Protein AF-0000000077143871 (afdb_homodimer)

Secondary structure (DSSP, 8-state):
--EEEEE-GGGTTS--HHHHHHHHHHT--EEEEEEE-GGGT-----THHHHHHHHTT-EEEEEEE-S-HHHHHHHHHTSS-SEEEEESGGGTT-HHHHHHHHHHHHHTT-EEEEEE-TTS-GGGGHHHHTT-SEEEEESS-TT-SSPPPPTTHHHHHHHHHHH-TT-EEEEESS--HHHHHHTBTTBSEEEESHHHHHS-HHHHHHHHHHHHTT-/--EEEEE-GGGTTS--HHHHHHHHHHT--EEEEEEE-TTTT-----THHHHHHHHTT-EEEEEEE-S-HHHHHHHHHTSS-SEEEEESGGGTT-HHHHHHHHHHHHHTT-EEEEEE-TTS-GGGGHHHHTT-SEEEEESS-TT-SSPPPPTTHHHHHHHHHHH-TT-EEEEESS--HHHHHHHBTTBSEEEESHHHHHS-HHHHHHHHHHHHTT-

pLDDT: mean 94.96, std 6.2, range [62.78, 98.81]

Structure (mmCIF, N/CA/C/O backbone):
data_AF-0000000077143871-model_v1
#
loop_
_entity.id
_entity.type
_entity.pdbx_description
1 polymer 'Ribulose-phosphate 3-epimerase'
#
loop_
_atom_site.group_PDB
_atom_site.id
_atom_site.type_symbol
_atom_site.label_atom_id
_atom_site.label_alt_id
_atom_site.label_comp_id
_atom_site.label_asym_id
_atom_site.label_entity_id
_atom_site.label_seq_id
_atom_site.pdbx_PDB_ins_code
_atom_site.Cartn_x
_atom_site.Cartn_y
_atom_site.Cartn_z
_atom_site.occupancy
_atom_site.B_iso_or_equiv
_atom_site.auth_seq_id
_atom_site.auth_comp_id
_atom_site.auth_asym_id
_atom_site.auth_atom_id
_atom_site.pdbx_PDB_model_num
ATOM 1 N N . MET A 1 1 ? -7.543 -6.914 -17.328 1 77 1 MET A N 1
ATOM 2 C CA . MET A 1 1 ? -8.703 -7.664 -16.875 1 77 1 MET A CA 1
ATOM 3 C C . MET A 1 1 ? -8.375 -8.453 -15.609 1 77 1 MET A C 1
ATOM 5 O O . MET A 1 1 ? -7.309 -9.062 -15.516 1 77 1 MET A O 1
ATOM 9 N N . SER A 1 2 ? -9.25 -8.398 -14.562 1 90.88 2 SER A N 1
ATOM 10 C CA . SER A 1 2 ? -9.078 -9.109 -13.297 1 90.88 2 SER A CA 1
ATOM 11 C C . SER A 1 2 ? -9.602 -10.539 -13.398 1 90.88 2 SER A C 1
ATOM 13 O O . SER A 1 2 ? -10.586 -10.797 -14.086 1 90.88 2 SER A O 1
ATOM 15 N N . ASP A 1 3 ? -8.875 -11.453 -12.805 1 95.38 3 ASP A N 1
ATOM 16 C CA . ASP A 1 3 ? -9.281 -12.859 -12.859 1 95.38 3 ASP A CA 1
ATOM 17 C C . ASP A 1 3 ? -9.133 -13.523 -11.492 1 95.38 3 ASP A C 1
ATOM 19 O O . ASP A 1 3 ? -8.227 -13.188 -10.727 1 95.38 3 ASP A O 1
ATOM 23 N N . LEU A 1 4 ? -10.062 -14.438 -11.289 1 98.06 4 LEU A N 1
ATOM 24 C CA . LEU A 1 4 ? -9.953 -15.289 -10.109 1 98.06 4 LEU A CA 1
ATOM 25 C C . LEU A 1 4 ? -9.219 -16.578 -10.445 1 98.06 4 LEU A C 1
ATOM 27 O O . LEU A 1 4 ? -9.516 -17.219 -11.453 1 98.06 4 LEU A O 1
ATOM 31 N N . LEU A 1 5 ? -8.266 -16.891 -9.688 1 98.44 5 LEU A N 1
ATOM 32 C CA . LEU A 1 5 ? -7.59 -18.188 -9.766 1 98.44 5 LEU A CA 1
ATOM 33 C C . LEU A 1 5 ? -7.934 -19.047 -8.555 1 98.44 5 LEU A C 1
ATOM 35 O O . LEU A 1 5 ? -7.887 -18.578 -7.418 1 98.44 5 LEU A O 1
ATOM 39 N N . PHE A 1 6 ? -8.266 -20.266 -8.766 1 98.31 6 PHE A N 1
ATOM 40 C CA . PHE A 1 6 ? -8.508 -21.188 -7.656 1 98.31 6 PHE A CA 1
ATOM 41 C C . PHE A 1 6 ? -7.234 -21.922 -7.27 1 98.31 6 PHE A C 1
ATOM 43 O O . PHE A 1 6 ? -6.652 -22.641 -8.086 1 98.31 6 PHE A O 1
ATOM 50 N N . SER A 1 7 ? -6.809 -21.703 -6.062 1 96.62 7 SER A N 1
ATOM 51 C CA . SER A 1 7 ? -5.727 -22.5 -5.5 1 96.62 7 SER A CA 1
ATOM 52 C C . SER A 1 7 ? -6.195 -23.922 -5.203 1 96.62 7 SER A C 1
ATOM 54 O O . SER A 1 7 ? -7.156 -24.125 -4.461 1 96.62 7 SER A O 1
ATOM 56 N N . ILE A 1 8 ? -5.461 -24.859 -5.617 1 94.06 8 ILE A N 1
ATOM 57 C CA . ILE A 1 8 ? -5.926 -26.234 -5.465 1 94.06 8 ILE A CA 1
ATOM 58 C C . ILE A 1 8 ? -5.422 -26.797 -4.141 1 94.06 8 ILE A C 1
ATOM 60 O O . ILE A 1 8 ? -5.605 -27.984 -3.855 1 94.06 8 ILE A O 1
ATOM 64 N N . LEU A 1 9 ? -4.859 -26.016 -3.379 1 91.62 9 LEU A N 1
ATOM 65 C CA . LEU A 1 9 ? -4.227 -26.453 -2.137 1 91.62 9 LEU A CA 1
ATOM 66 C C . LEU A 1 9 ? -5.223 -27.188 -1.245 1 91.62 9 LEU A C 1
ATOM 68 O O . LEU A 1 9 ? -4.883 -28.203 -0.633 1 91.62 9 LEU A O 1
ATOM 72 N N . PRO A 1 10 ? -6.469 -26.75 -1.151 1 91.38 10 PRO A N 1
ATOM 73 C CA . PRO A 1 10 ? -7.426 -27.453 -0.286 1 91.38 10 PRO A CA 1
ATOM 74 C C . PRO A 1 10 ? -7.703 -28.875 -0.742 1 91.38 10 PRO A C 1
ATOM 76 O O . PRO A 1 10 ? -8.266 -29.672 0.014 1 91.38 10 PRO A O 1
ATOM 79 N N . MET A 1 11 ? -7.332 -29.172 -1.89 1 90.56 11 MET A N 1
ATOM 80 C CA . MET A 1 11 ? -7.594 -30.5 -2.441 1 90.56 11 MET A CA 1
ATOM 81 C C . MET A 1 11 ? -6.355 -31.391 -2.342 1 90.56 11 MET A C 1
ATOM 83 O O . MET A 1 11 ? -6.309 -32.469 -2.936 1 90.56 11 MET A O 1
ATOM 87 N N . LEU A 1 12 ? -5.41 -30.984 -1.69 1 86.38 12 LEU A N 1
ATOM 88 C CA . LEU A 1 12 ? -4.109 -31.641 -1.629 1 86.38 12 LEU A CA 1
ATOM 89 C C . LEU A 1 12 ? -4.262 -33.094 -1.254 1 86.38 12 LEU A C 1
ATOM 91 O O . LEU A 1 12 ? -3.645 -33.969 -1.874 1 86.38 12 LEU A O 1
ATOM 95 N N . ASN A 1 13 ? -5.043 -33.406 -0.267 1 85.56 13 ASN A N 1
ATOM 96 C CA . ASN A 1 13 ? -5.18 -34.781 0.213 1 85.56 13 ASN A CA 1
ATOM 97 C C . ASN A 1 13 ? -6.34 -35.5 -0.465 1 85.56 13 ASN A C 1
ATOM 99 O O . ASN A 1 13 ? -6.484 -36.719 -0.334 1 85.56 13 ASN A O 1
ATOM 103 N N . ASP A 1 14 ? -7.145 -34.75 -1.155 1 88.44 14 ASP A N 1
ATOM 104 C CA . ASP A 1 14 ? -8.336 -35.312 -1.79 1 88.44 14 ASP A CA 1
ATOM 105 C C . ASP A 1 14 ? -8.633 -34.625 -3.115 1 88.44 14 ASP A C 1
ATOM 107 O O . ASP A 1 14 ? -9.641 -33.938 -3.246 1 88.44 14 ASP A O 1
ATOM 111 N N . TYR A 1 15 ? -7.695 -34.875 -4.059 1 91.56 15 TYR A N 1
ATOM 112 C CA . TYR A 1 15 ? -7.863 -34.281 -5.383 1 91.56 15 TYR A CA 1
ATOM 113 C C . TYR A 1 15 ? -9.172 -34.75 -6.02 1 91.56 15 TYR A C 1
ATOM 115 O O . TYR A 1 15 ? -9.461 -35.938 -6.07 1 91.56 15 TYR A O 1
ATOM 123 N N . ASP A 1 16 ? -10 -33.844 -6.488 1 94.31 16 ASP A N 1
ATOM 124 C CA . ASP A 1 16 ? -11.32 -34.125 -7.031 1 94.31 16 ASP A CA 1
ATOM 125 C C . ASP A 1 16 ? -11.5 -33.5 -8.414 1 94.31 16 ASP A C 1
ATOM 127 O O . ASP A 1 16 ? -11.906 -32.344 -8.523 1 94.31 16 ASP A O 1
ATOM 131 N N . GLN A 1 17 ? -11.289 -34.281 -9.398 1 94.81 17 GLN A N 1
ATOM 132 C CA . GLN A 1 17 ? -11.375 -33.812 -10.781 1 94.81 17 GLN A CA 1
ATOM 133 C C . GLN A 1 17 ? -12.797 -33.375 -11.133 1 94.81 17 GLN A C 1
ATOM 135 O O . GLN A 1 17 ? -13 -32.438 -11.898 1 94.81 17 GLN A O 1
ATOM 140 N N . ASN A 1 18 ? -13.758 -34.094 -10.617 1 96.5 18 ASN A N 1
ATOM 141 C CA . ASN A 1 18 ? -15.156 -33.781 -10.898 1 96.5 18 ASN A CA 1
ATOM 142 C C . ASN A 1 18 ? -15.547 -32.406 -10.336 1 96.5 18 ASN A C 1
ATOM 144 O O . ASN A 1 18 ? -16.266 -31.656 -10.984 1 96.5 18 ASN A O 1
ATOM 148 N N . LYS A 1 19 ? -15.07 -32.219 -9.211 1 96.62 19 LYS A N 1
ATOM 149 C CA . LYS A 1 19 ? -15.328 -30.891 -8.617 1 96.62 19 LYS A CA 1
ATOM 150 C C . LYS A 1 19 ? -14.711 -29.781 -9.461 1 96.62 19 LYS A C 1
ATOM 152 O O . LYS A 1 19 ? -15.352 -28.766 -9.711 1 96.62 19 LYS A O 1
ATOM 157 N N . LEU A 1 20 ? -13.586 -29.953 -9.922 1 97.88 20 LEU A N 1
ATOM 158 C CA . LEU A 1 20 ? -12.914 -28.969 -10.75 1 97.88 20 LEU A CA 1
ATOM 159 C C . LEU A 1 20 ? -13.633 -28.797 -12.086 1 97.88 20 LEU A C 1
ATOM 161 O O . LEU A 1 20 ? -13.711 -27.672 -12.617 1 97.88 20 LEU A O 1
ATOM 165 N N . ALA A 1 21 ? -14.133 -29.891 -12.602 1 98.12 21 ALA A N 1
ATOM 166 C CA . ALA A 1 21 ? -14.945 -29.797 -13.812 1 98.12 21 ALA A CA 1
ATOM 167 C C . ALA A 1 21 ? -16.188 -28.922 -13.578 1 98.12 21 ALA A C 1
ATOM 169 O O . ALA A 1 21 ? -16.547 -28.109 -14.43 1 98.12 21 ALA A O 1
ATOM 170 N N . SER A 1 22 ? -16.766 -29.125 -12.422 1 98 22 SER A N 1
ATOM 171 C CA . SER A 1 22 ? -17.938 -28.312 -12.094 1 98 22 SER A CA 1
ATOM 172 C C . SER A 1 22 ? -17.578 -26.844 -11.961 1 98 22 SER A C 1
ATOM 174 O O . SER A 1 22 ? -18.359 -25.969 -12.359 1 98 22 SER A O 1
ATOM 176 N N . TYR A 1 23 ? -16.375 -26.531 -11.406 1 98.19 23 TYR A N 1
ATOM 177 C CA . TYR A 1 23 ? -15.93 -25.141 -11.305 1 98.19 23 TYR A CA 1
ATOM 178 C C . TYR A 1 23 ? -15.742 -24.531 -12.695 1 98.19 23 TYR A C 1
ATOM 180 O O . TYR A 1 23 ? -16.047 -23.359 -12.906 1 98.19 23 TYR A O 1
ATOM 188 N N . LYS A 1 24 ? -15.266 -25.328 -13.586 1 98.31 24 LYS A N 1
ATOM 189 C CA . LYS A 1 24 ? -15.086 -24.875 -14.961 1 98.31 24 LYS A CA 1
ATOM 190 C C . LYS A 1 24 ? -16.422 -24.484 -15.594 1 98.31 24 LYS A C 1
ATOM 192 O O . LYS A 1 24 ? -16.5 -23.453 -16.281 1 98.31 24 LYS A O 1
ATOM 197 N N . GLN A 1 25 ? -17.375 -25.219 -15.297 1 97.81 25 GLN A N 1
ATOM 198 C CA . GLN A 1 25 ? -18.703 -24.953 -15.836 1 97.81 25 GLN A CA 1
ATOM 199 C C . GLN A 1 25 ? -19.281 -23.656 -15.266 1 97.81 25 GLN A C 1
ATOM 201 O O . GLN A 1 25 ? -20.094 -22.984 -15.93 1 97.81 25 GLN A O 1
ATOM 206 N N . LEU A 1 26 ? -18.859 -23.344 -14.094 1 97.69 26 LEU A N 1
ATOM 207 C CA . LEU A 1 26 ? -19.312 -22.094 -13.469 1 97.69 26 LEU A CA 1
ATOM 208 C C . LEU A 1 26 ? -18.594 -20.891 -14.078 1 97.69 26 LEU A C 1
ATOM 210 O O . LEU A 1 26 ? -19.016 -19.75 -13.875 1 97.69 26 LEU A O 1
ATOM 214 N N . GLY A 1 27 ? -17.484 -21.156 -14.75 1 97.12 27 GLY A N 1
ATOM 215 C CA . GLY A 1 27 ? -16.797 -20.062 -15.406 1 97.12 27 GLY A CA 1
ATOM 216 C C . GLY A 1 27 ? -15.391 -19.828 -14.867 1 97.12 27 GLY A C 1
ATOM 217 O O . GLY A 1 27 ? -14.711 -18.891 -15.273 1 97.12 27 GLY A O 1
ATOM 218 N N . LEU A 1 28 ? -14.984 -20.703 -13.922 1 98.19 28 LEU A N 1
ATOM 219 C CA . LEU A 1 28 ? -13.594 -20.609 -13.469 1 98.19 28 LEU A CA 1
ATOM 220 C C . LEU A 1 28 ? -12.633 -21.047 -14.57 1 98.19 28 LEU A C 1
ATOM 222 O O . LEU A 1 28 ? -12.75 -22.156 -15.094 1 98.19 28 LEU A O 1
ATOM 226 N N . ASN A 1 29 ? -11.641 -20.203 -14.883 1 97.81 29 ASN A N 1
ATOM 227 C CA . ASN A 1 29 ? -10.828 -20.484 -16.062 1 97.81 29 ASN A CA 1
ATOM 228 C C . ASN A 1 29 ? -9.367 -20.703 -15.695 1 97.81 29 ASN A C 1
ATOM 230 O O . ASN A 1 29 ? -8.586 -21.234 -16.5 1 97.81 29 ASN A O 1
ATOM 234 N N . LYS A 1 30 ? -9.055 -20.312 -14.453 1 98.38 30 LYS A N 1
ATOM 235 C CA . LYS A 1 30 ? -7.637 -20.344 -14.094 1 98.38 30 LYS A CA 1
ATOM 236 C C . LYS A 1 30 ? -7.426 -21.109 -12.789 1 98.38 30 LYS A C 1
ATOM 238 O O . LYS A 1 30 ? -8.203 -20.969 -11.852 1 98.38 30 LYS A O 1
ATOM 243 N N . ILE A 1 31 ? -6.398 -21.891 -12.789 1 98.31 31 ILE A N 1
ATOM 244 C CA . ILE A 1 31 ? -5.984 -22.625 -11.602 1 98.31 31 ILE A CA 1
ATOM 245 C C . ILE A 1 31 ? -4.625 -22.109 -11.125 1 98.31 31 ILE A C 1
ATOM 247 O O . ILE A 1 31 ? -3.721 -21.906 -11.938 1 98.31 31 ILE A O 1
ATOM 251 N N . HIS A 1 32 ? -4.59 -21.797 -9.906 1 97.81 32 HIS A N 1
ATOM 252 C CA . HIS A 1 32 ? -3.326 -21.578 -9.211 1 97.81 32 HIS A CA 1
ATOM 253 C C . HIS A 1 32 ? -2.791 -22.891 -8.633 1 97.81 32 HIS A C 1
ATOM 255 O O . HIS A 1 32 ? -3.344 -23.422 -7.672 1 97.81 32 HIS A O 1
ATOM 261 N N . TYR A 1 33 ? -1.725 -23.422 -9.211 1 96.81 33 TYR A N 1
ATOM 262 C CA . TYR A 1 33 ? -1.189 -24.75 -8.922 1 96.81 33 TYR A CA 1
ATOM 263 C C . TYR A 1 33 ? 0 -24.656 -7.973 1 96.81 33 TYR A C 1
ATOM 265 O O . TYR A 1 33 ? 1.127 -24.391 -8.398 1 96.81 33 TYR A O 1
ATOM 273 N N . ASP A 1 34 ? -0.277 -25 -6.719 1 94.44 34 ASP A N 1
ATOM 274 C CA . ASP A 1 34 ? 0.727 -24.844 -5.668 1 94.44 34 ASP A CA 1
ATOM 275 C C . ASP A 1 34 ? 1.685 -26.031 -5.648 1 94.44 34 ASP A C 1
ATOM 277 O O . ASP A 1 34 ? 1.254 -27.188 -5.516 1 94.44 34 ASP A O 1
ATOM 281 N N . VAL A 1 35 ? 2.918 -25.719 -5.754 1 93.75 35 VAL A N 1
ATOM 282 C CA . VAL A 1 35 ? 3.979 -26.719 -5.613 1 93.75 35 VAL A CA 1
ATOM 283 C C . VAL A 1 35 ? 4.848 -26.375 -4.402 1 93.75 35 VAL A C 1
ATOM 285 O O . VAL A 1 35 ? 5.34 -25.25 -4.281 1 93.75 35 VAL A O 1
ATOM 288 N N . MET A 1 36 ? 4.977 -27.328 -3.523 1 89.06 36 MET A N 1
ATOM 289 C CA . MET A 1 36 ? 5.664 -27.062 -2.262 1 89.06 36 MET A CA 1
ATOM 290 C C . MET A 1 36 ? 6.723 -28.125 -1.986 1 89.06 36 MET A C 1
ATOM 292 O O . MET A 1 36 ? 6.652 -29.234 -2.525 1 89.06 36 MET A O 1
ATOM 296 N N . ASP A 1 37 ? 7.703 -27.828 -1.354 1 84.25 37 ASP A N 1
ATOM 297 C CA . ASP A 1 37 ? 8.703 -28.75 -0.814 1 84.25 37 ASP A CA 1
ATOM 298 C C . ASP A 1 37 ? 9.227 -28.25 0.536 1 84.25 37 ASP A C 1
ATOM 300 O O . ASP A 1 37 ? 8.477 -27.672 1.321 1 84.25 37 ASP A O 1
ATOM 304 N N . GLU A 1 38 ? 10.359 -28.531 0.923 1 78.75 38 GLU A N 1
ATOM 305 C CA . GLU A 1 38 ? 10.914 -28.219 2.236 1 78.75 38 GLU A CA 1
ATOM 306 C C . GLU A 1 38 ? 10.906 -26.703 2.486 1 78.75 38 GLU A C 1
ATOM 308 O O . GLU A 1 38 ? 11.016 -26.266 3.631 1 78.75 38 GLU A O 1
ATOM 313 N N . PHE A 1 39 ? 10.789 -26 1.497 1 79.25 39 PHE A N 1
ATOM 314 C CA . PHE A 1 39 ? 10.711 -24.547 1.659 1 79.25 39 PHE A CA 1
ATOM 315 C C . PHE A 1 39 ? 9.57 -24.172 2.598 1 79.25 39 PHE A C 1
ATOM 317 O O . PHE A 1 39 ? 9.703 -23.234 3.391 1 79.25 39 PHE A O 1
ATOM 324 N N . VAL A 1 40 ? 8.453 -24.891 2.568 1 76 40 VAL A N 1
ATOM 325 C CA . VAL A 1 40 ? 7.293 -24.594 3.406 1 76 40 VAL A CA 1
ATOM 326 C C . VAL A 1 40 ? 6.973 -25.797 4.289 1 76 40 VAL A C 1
ATOM 328 O O . VAL A 1 40 ? 5.891 -25.875 4.875 1 76 40 VAL A O 1
ATOM 331 N N . ASN A 1 41 ? 7.855 -26.75 4.426 1 69.81 41 ASN A N 1
ATOM 332 C CA . ASN A 1 41 ? 7.758 -27.953 5.246 1 69.81 41 ASN A CA 1
ATOM 333 C C . ASN A 1 41 ? 6.512 -28.766 4.898 1 69.81 41 ASN A C 1
ATOM 335 O O . ASN A 1 41 ? 5.781 -29.188 5.789 1 69.81 41 ASN A O 1
ATOM 339 N N . ASN A 1 42 ? 6.051 -28.719 3.75 1 65.81 42 ASN A N 1
ATOM 340 C CA . ASN A 1 42 ? 4.918 -29.484 3.25 1 65.81 42 ASN A CA 1
ATOM 341 C C . ASN A 1 42 ? 5.168 -30 1.832 1 65.81 42 ASN A C 1
ATOM 343 O O . ASN A 1 42 ? 6.012 -29.453 1.116 1 65.81 42 ASN A O 1
ATOM 347 N N . LYS A 1 43 ? 4.762 -31.328 1.521 1 62.78 43 LYS A N 1
ATOM 348 C CA . LYS A 1 43 ? 4.84 -31.781 0.136 1 62.78 43 LYS A CA 1
ATOM 349 C C . LYS A 1 43 ? 3.49 -31.656 -0.562 1 62.78 43 LYS A C 1
ATOM 351 O O . LYS A 1 43 ? 2.459 -32.031 0 1 62.78 43 LYS A O 1
ATOM 356 N N . ALA A 1 44 ? 3.449 -30.781 -1.661 1 71.25 44 ALA A N 1
ATOM 357 C CA . ALA A 1 44 ? 2.156 -30.625 -2.32 1 71.25 44 ALA A CA 1
ATOM 358 C C . ALA A 1 44 ? 2.115 -31.391 -3.639 1 71.25 44 ALA A C 1
ATOM 360 O O . ALA A 1 44 ? 2.764 -32.438 -3.775 1 71.25 44 ALA A O 1
ATOM 361 N N . PHE A 1 45 ? 1.385 -30.875 -4.578 1 77.69 45 PHE A N 1
ATOM 362 C CA . PHE A 1 45 ? 0.978 -31.5 -5.828 1 77.69 45 PHE A CA 1
ATOM 363 C C . PHE A 1 45 ? 2.18 -31.734 -6.738 1 77.69 45 PHE A C 1
ATOM 365 O O . PHE A 1 45 ? 3.098 -30.906 -6.781 1 77.69 45 PHE A O 1
ATOM 372 N N . ASP A 1 46 ? 2.26 -32.875 -7.273 1 85.44 46 ASP A N 1
ATOM 373 C CA . ASP A 1 46 ? 3.25 -33.125 -8.32 1 85.44 46 ASP A CA 1
ATOM 374 C C . ASP A 1 46 ? 2.66 -32.844 -9.703 1 85.44 46 ASP A C 1
ATOM 376 O O . ASP A 1 46 ? 1.517 -32.406 -9.82 1 85.44 46 ASP A O 1
ATOM 380 N N . GLU A 1 47 ? 3.424 -32.906 -10.703 1 92 47 GLU A N 1
ATOM 381 C CA . GLU A 1 47 ? 3.109 -32.438 -12.039 1 92 47 GLU A CA 1
ATOM 382 C C . GLU A 1 47 ? 2.064 -33.312 -12.719 1 92 47 GLU A C 1
ATOM 384 O O . GLU A 1 47 ? 1.5 -32.938 -13.75 1 92 47 GLU A O 1
ATOM 389 N N . ARG A 1 48 ? 1.618 -34.406 -12.156 1 88.94 48 ARG A N 1
ATOM 390 C CA . ARG A 1 48 ? 0.752 -35.375 -12.805 1 88.94 48 ARG A CA 1
ATOM 391 C C . ARG A 1 48 ? -0.648 -34.812 -13.016 1 88.94 48 ARG A C 1
ATOM 393 O O . ARG A 1 48 ? -1.384 -35.281 -13.891 1 88.94 48 ARG A O 1
ATOM 400 N N . TYR A 1 49 ? -1.001 -33.812 -12.242 1 93.06 49 TYR A N 1
ATOM 401 C CA . TYR A 1 49 ? -2.361 -33.281 -12.312 1 93.06 49 TYR A CA 1
ATOM 402 C C . TYR A 1 49 ? -2.475 -32.188 -13.367 1 93.06 49 TYR A C 1
ATOM 404 O O . TYR A 1 49 ? -3.58 -31.797 -13.75 1 93.06 49 TYR A O 1
ATOM 412 N N . VAL A 1 50 ? -1.406 -31.703 -13.898 1 96.5 50 VAL A N 1
ATOM 413 C CA . VAL A 1 50 ? -1.386 -30.562 -14.82 1 96.5 50 VAL A CA 1
ATOM 414 C C . VAL A 1 50 ? -2.152 -30.922 -16.094 1 96.5 50 VAL A C 1
ATOM 416 O O . VAL A 1 50 ? -3.008 -30.156 -16.547 1 96.5 50 VAL A O 1
ATOM 419 N N . ASP A 1 51 ? -1.901 -32.062 -16.594 1 95 51 ASP A N 1
ATOM 420 C CA . ASP A 1 51 ? -2.531 -32.5 -17.844 1 95 51 ASP A CA 1
ATOM 421 C C . ASP A 1 51 ? -4.047 -32.594 -17.688 1 95 51 ASP A C 1
ATOM 423 O O . ASP A 1 51 ? -4.797 -32.156 -18.562 1 95 51 ASP A O 1
ATOM 427 N N . ASN A 1 52 ? -4.465 -33.188 -16.609 1 94.88 52 ASN A N 1
ATOM 428 C CA . ASN A 1 52 ? -5.895 -33.312 -16.344 1 94.88 52 ASN A CA 1
ATOM 429 C C . ASN A 1 52 ? -6.57 -31.953 -16.297 1 94.88 52 ASN A C 1
ATOM 431 O O . ASN A 1 52 ? -7.664 -31.781 -16.828 1 94.88 52 ASN A O 1
ATOM 435 N N . LEU A 1 53 ? -5.926 -31.047 -15.656 1 97.56 53 LEU A N 1
ATOM 436 C CA . LEU A 1 53 ? -6.48 -29.688 -15.531 1 97.56 53 LEU A CA 1
ATOM 437 C C . LEU A 1 53 ? -6.539 -29 -16.891 1 97.56 53 LEU A C 1
ATOM 439 O O . LEU A 1 53 ? -7.512 -28.297 -17.188 1 97.56 53 LEU A O 1
ATOM 443 N N . LYS A 1 54 ? -5.555 -29.219 -17.641 1 97.81 54 LYS A N 1
ATOM 444 C CA . LYS A 1 54 ? -5.547 -28.656 -18.984 1 97.81 54 LYS A CA 1
ATOM 445 C C . LYS A 1 54 ? -6.652 -29.266 -19.844 1 97.81 54 LYS A C 1
ATOM 447 O O . LYS A 1 54 ? -7.305 -28.562 -20.625 1 97.81 54 LYS A O 1
ATOM 452 N N . ASN A 1 55 ? -6.816 -30.547 -19.719 1 97.56 55 ASN A N 1
ATOM 453 C CA . ASN A 1 55 ? -7.875 -31.234 -20.469 1 97.56 55 ASN A CA 1
ATOM 454 C C . ASN A 1 55 ? -9.25 -30.672 -20.109 1 97.56 55 ASN A C 1
ATOM 456 O O . ASN A 1 55 ? -10.156 -30.672 -20.953 1 97.56 55 ASN A O 1
ATOM 460 N N . LEU A 1 56 ? -9.383 -30.219 -18.906 1 97.88 56 LEU A N 1
ATOM 461 C CA . LEU A 1 56 ? -10.641 -29.594 -18.484 1 97.88 56 LEU A CA 1
ATOM 462 C C . LEU A 1 56 ? -10.773 -28.188 -19.062 1 97.88 56 LEU A C 1
ATOM 464 O O . LEU A 1 56 ? -11.828 -27.562 -18.922 1 97.88 56 LEU A O 1
ATOM 468 N N . GLY A 1 57 ? -9.656 -27.641 -19.609 1 98.25 57 GLY A N 1
ATOM 469 C CA . GLY A 1 57 ? -9.703 -26.359 -20.266 1 98.25 57 GLY A CA 1
ATOM 470 C C . GLY A 1 57 ? -9.164 -25.219 -19.422 1 98.25 57 GLY A C 1
ATOM 471 O O . GLY A 1 57 ? -9.352 -24.047 -19.75 1 98.25 57 GLY A O 1
ATOM 472 N N . TYR A 1 58 ? -8.484 -25.516 -18.344 1 98.56 58 TYR A N 1
ATOM 473 C CA . TYR A 1 58 ? -7.969 -24.469 -17.453 1 98.56 58 TYR A CA 1
ATOM 474 C C . TYR A 1 58 ? -6.664 -23.891 -17.984 1 98.56 58 TYR A C 1
ATOM 476 O O . TYR A 1 58 ? -5.887 -24.594 -18.641 1 98.56 58 TYR A O 1
ATOM 484 N N . GLN A 1 59 ? -6.465 -22.609 -17.766 1 98.62 59 GLN A N 1
ATOM 485 C CA . GLN A 1 59 ? -5.117 -22.047 -17.703 1 98.62 59 GLN A CA 1
ATOM 486 C C . GLN A 1 59 ? -4.461 -22.344 -16.359 1 98.62 59 GLN A C 1
ATOM 488 O O . GLN A 1 59 ? -5.09 -22.188 -15.312 1 98.62 59 GLN A O 1
ATOM 493 N N . ILE A 1 60 ? -3.244 -22.781 -16.391 1 98.56 60 ILE A N 1
ATOM 494 C CA . ILE A 1 60 ? -2.604 -23.25 -15.172 1 98.56 60 ILE A CA 1
ATOM 495 C C . ILE A 1 60 ? -1.415 -22.359 -14.828 1 98.56 60 ILE A C 1
ATOM 497 O O . ILE A 1 60 ? -0.477 -22.234 -15.617 1 98.56 60 ILE A O 1
ATOM 501 N N . ASN A 1 61 ? -1.478 -21.75 -13.695 1 98.25 61 ASN A N 1
ATOM 502 C CA . ASN A 1 61 ? -0.412 -20.953 -13.102 1 98.25 61 ASN A CA 1
ATOM 503 C C . ASN A 1 61 ? 0.316 -21.703 -12 1 98.25 61 ASN A C 1
ATOM 505 O O . ASN A 1 61 ? -0.206 -21.859 -10.891 1 98.25 61 ASN A O 1
ATOM 509 N N . VAL A 1 62 ? 1.477 -22.156 -12.32 1 98.06 62 VAL A N 1
ATOM 510 C CA . VAL A 1 62 ? 2.244 -22.922 -11.352 1 98.06 62 VAL A CA 1
ATOM 511 C C . VAL A 1 62 ? 2.986 -21.969 -10.414 1 98.06 62 VAL A C 1
ATOM 513 O O . VAL A 1 62 ? 3.711 -21.094 -10.867 1 98.06 62 VAL A O 1
ATOM 516 N N . HIS A 1 63 ? 2.766 -22.094 -9.188 1 97.38 63 HIS A N 1
ATOM 517 C CA . HIS A 1 63 ? 3.441 -21.344 -8.141 1 97.38 63 HIS A CA 1
ATOM 518 C C . HIS A 1 63 ? 4.422 -22.219 -7.371 1 97.38 63 HIS A C 1
ATOM 520 O O . HIS A 1 63 ? 4.008 -23.062 -6.586 1 97.38 63 HIS A O 1
ATOM 526 N N . LEU A 1 64 ? 5.695 -21.984 -7.555 1 96.44 64 LEU A N 1
ATOM 527 C CA . LEU A 1 64 ? 6.73 -22.812 -6.93 1 96.44 64 LEU A CA 1
ATOM 528 C C . LEU A 1 64 ? 7.145 -22.219 -5.586 1 96.44 64 LEU A C 1
ATOM 530 O O . LEU A 1 64 ? 7.91 -21.25 -5.535 1 96.44 64 LEU A O 1
ATOM 534 N N . MET A 1 65 ? 6.645 -22.781 -4.535 1 95.19 65 MET A N 1
ATOM 535 C CA . MET A 1 65 ? 7.109 -22.531 -3.176 1 95.19 65 MET A CA 1
ATOM 536 C C . MET A 1 65 ? 8.086 -23.609 -2.725 1 95.19 65 MET A C 1
ATOM 538 O O . MET A 1 65 ? 7.773 -24.406 -1.841 1 95.19 65 MET A O 1
ATOM 542 N N . VAL A 1 66 ? 9.289 -23.531 -3.307 1 94.44 66 VAL A N 1
ATOM 543 C CA . VAL A 1 66 ? 10.203 -24.656 -3.178 1 94.44 66 VAL A CA 1
ATOM 544 C C . VAL A 1 66 ? 11.617 -24.141 -2.928 1 94.44 66 VAL A C 1
ATOM 546 O O . VAL A 1 66 ? 11.953 -23.031 -3.314 1 94.44 66 VAL A O 1
ATOM 549 N N . ASN A 1 67 ? 12.453 -24.969 -2.352 1 92.94 67 ASN A N 1
ATOM 550 C CA . ASN A 1 67 ? 13.875 -24.672 -2.182 1 92.94 67 ASN A CA 1
ATOM 551 C C . ASN A 1 67 ? 14.664 -25 -3.445 1 92.94 67 ASN A C 1
ATOM 553 O O . ASN A 1 67 ? 15.516 -24.219 -3.867 1 92.94 67 ASN A O 1
ATOM 557 N N . LYS A 1 68 ? 14.391 -26.156 -4.031 1 92.62 68 LYS A N 1
ATOM 558 C CA . LYS A 1 68 ? 15.086 -26.594 -5.238 1 92.62 68 LYS A CA 1
ATOM 559 C C . LYS A 1 68 ? 14.398 -26.062 -6.488 1 92.62 68 LYS A C 1
ATOM 561 O O . LYS A 1 68 ? 13.93 -26.828 -7.328 1 92.62 68 LYS A O 1
ATOM 566 N N . VAL A 1 69 ? 14.484 -24.781 -6.746 1 96.5 69 VAL A N 1
ATOM 567 C CA . VAL A 1 69 ? 13.734 -24.047 -7.766 1 96.5 69 VAL A CA 1
ATOM 568 C C . VAL A 1 69 ? 14.078 -24.594 -9.148 1 96.5 69 VAL A C 1
ATOM 570 O O . VAL A 1 69 ? 13.188 -24.891 -9.953 1 96.5 69 VAL A O 1
ATOM 573 N N . ALA A 1 70 ? 15.336 -24.828 -9.367 1 96.31 70 ALA A N 1
ATOM 574 C CA . ALA A 1 70 ? 15.797 -25.281 -10.68 1 96.31 70 ALA A CA 1
ATOM 575 C C . ALA A 1 70 ? 15.141 -26.594 -11.07 1 96.31 70 ALA A C 1
ATOM 577 O O . ALA A 1 70 ? 14.633 -26.75 -12.18 1 96.31 70 ALA A O 1
ATOM 578 N N . ASN A 1 71 ? 15.156 -27.562 -10.156 1 95.06 71 ASN A N 1
ATOM 579 C CA . ASN A 1 71 ? 14.594 -28.875 -10.414 1 95.06 71 ASN A CA 1
ATOM 580 C C . ASN A 1 71 ? 13.117 -28.797 -10.812 1 95.06 71 ASN A C 1
ATOM 582 O O . ASN A 1 71 ? 12.688 -29.438 -11.766 1 95.06 71 ASN A O 1
ATOM 586 N N . HIS A 1 72 ? 12.461 -27.969 -10.117 1 95.69 72 HIS A N 1
ATOM 587 C CA . HIS A 1 72 ? 11.023 -27.875 -10.367 1 95.69 72 HIS A CA 1
ATOM 588 C C . HIS A 1 72 ? 10.734 -27.109 -11.656 1 95.69 72 HIS A C 1
ATOM 590 O O . HIS A 1 72 ? 9.805 -27.453 -12.391 1 95.69 72 HIS A O 1
ATOM 596 N N . ILE A 1 73 ? 11.508 -26.078 -11.922 1 97.88 73 ILE A N 1
ATOM 597 C CA . ILE A 1 73 ? 11.328 -25.344 -13.18 1 97.88 73 ILE A CA 1
ATOM 598 C C . ILE A 1 73 ? 11.531 -26.297 -14.352 1 97.88 73 ILE A C 1
ATOM 600 O O . ILE A 1 73 ? 10.766 -26.281 -15.32 1 97.88 73 ILE A O 1
ATOM 604 N N . LEU A 1 74 ? 12.516 -27.172 -14.258 1 97.5 74 LEU A N 1
ATOM 605 C CA . LEU A 1 74 ? 12.797 -28.125 -15.328 1 97.5 74 LEU A CA 1
ATOM 606 C C . LEU A 1 74 ? 11.617 -29.062 -15.555 1 97.5 74 LEU A C 1
ATOM 608 O O . LEU A 1 74 ? 11.258 -29.359 -16.703 1 97.5 74 LEU A O 1
ATOM 612 N N . VAL A 1 75 ? 11 -29.422 -14.5 1 96.75 75 VAL A N 1
ATOM 613 C CA . VAL A 1 75 ? 9.883 -30.359 -14.562 1 96.75 75 VAL A CA 1
ATOM 614 C C . VAL A 1 75 ? 8.664 -29.656 -15.164 1 96.75 75 VAL A C 1
ATOM 616 O O . VAL A 1 75 ? 8.086 -30.125 -16.141 1 96.75 75 VAL A O 1
ATOM 619 N N . TYR A 1 76 ? 8.328 -28.516 -14.672 1 97.62 76 TYR A N 1
ATOM 620 C CA . TYR A 1 76 ? 7.055 -27.891 -15.031 1 97.62 76 TYR A CA 1
ATOM 621 C C . TYR A 1 76 ? 7.16 -27.156 -16.359 1 97.62 76 TYR A C 1
ATOM 623 O O . TYR A 1 76 ? 6.152 -26.938 -17.031 1 97.62 76 TYR A O 1
ATOM 631 N N . ALA A 1 77 ? 8.383 -26.781 -16.75 1 97.38 77 ALA A N 1
ATOM 632 C CA . ALA A 1 77 ? 8.578 -26.188 -18.062 1 97.38 77 ALA A CA 1
ATOM 633 C C . ALA A 1 77 ? 8.188 -27.172 -19.172 1 97.38 77 ALA A C 1
ATOM 635 O O . ALA A 1 77 ? 7.82 -26.766 -20.266 1 97.38 77 ALA A O 1
ATOM 636 N N . LYS A 1 78 ? 8.188 -28.422 -18.859 1 96.25 78 LYS A N 1
ATOM 637 C CA . LYS A 1 78 ? 7.902 -29.453 -19.844 1 96.25 78 LYS A CA 1
ATOM 638 C C . LYS A 1 78 ? 6.438 -29.859 -19.797 1 96.25 78 LYS A C 1
ATOM 640 O O . LYS A 1 78 ? 5.988 -30.672 -20.609 1 96.25 78 LYS A O 1
ATOM 645 N N . THR A 1 79 ? 5.707 -29.344 -18.844 1 97.75 79 THR A N 1
ATOM 646 C CA . THR A 1 79 ? 4.277 -29.625 -18.766 1 97.75 79 THR A CA 1
ATOM 647 C C . THR A 1 79 ? 3.479 -28.656 -19.641 1 97.75 79 THR A C 1
ATOM 649 O O . THR A 1 79 ? 4.055 -27.797 -20.312 1 97.75 79 THR A O 1
ATOM 652 N N . ARG A 1 80 ? 2.168 -28.812 -19.609 1 98.06 80 ARG A N 1
ATOM 653 C CA . ARG A 1 80 ? 1.298 -27.953 -20.406 1 98.06 80 ARG A CA 1
ATOM 654 C C . ARG A 1 80 ? 0.857 -26.719 -19.625 1 98.06 80 ARG A C 1
ATOM 656 O O . ARG A 1 80 ? -0.081 -26.031 -20.016 1 98.06 80 ARG A O 1
ATOM 663 N N . CYS A 1 81 ? 1.5 -26.422 -18.5 1 98.25 81 CYS A N 1
ATOM 664 C CA . CYS A 1 81 ? 1.129 -25.234 -17.75 1 98.25 81 CYS A CA 1
ATOM 665 C C . CYS A 1 81 ? 1.388 -23.969 -18.562 1 98.25 81 CYS A C 1
ATOM 667 O O . CYS A 1 81 ? 2.09 -24.016 -19.578 1 98.25 81 CYS A O 1
ATOM 669 N N . ASP A 1 82 ? 0.776 -22.906 -18.156 1 98.62 82 ASP A N 1
ATOM 670 C CA . ASP A 1 82 ? 0.818 -21.688 -18.953 1 98.62 82 ASP A CA 1
ATOM 671 C C . ASP A 1 82 ? 1.837 -20.688 -18.391 1 98.62 82 ASP A C 1
ATOM 673 O O . ASP A 1 82 ? 2.432 -19.922 -19.141 1 98.62 82 ASP A O 1
ATOM 677 N N . GLN A 1 83 ? 2 -20.719 -17.094 1 98.44 83 GLN A N 1
ATOM 678 C CA . GLN A 1 83 ? 2.912 -19.781 -16.438 1 98.44 83 GLN A CA 1
ATOM 679 C C . GLN A 1 83 ? 3.506 -20.375 -15.172 1 98.44 83 GLN A C 1
ATOM 681 O O . GLN A 1 83 ? 2.914 -21.281 -14.562 1 98.44 83 GLN A O 1
ATOM 686 N N . ILE A 1 84 ? 4.688 -19.938 -14.836 1 98.75 84 ILE A N 1
ATOM 687 C CA . ILE A 1 84 ? 5.43 -20.422 -13.672 1 98.75 84 ILE A CA 1
ATOM 688 C C . ILE A 1 84 ? 5.977 -19.234 -12.883 1 98.75 84 ILE A C 1
ATOM 690 O O . ILE A 1 84 ? 6.645 -18.359 -13.438 1 98.75 84 ILE A O 1
ATOM 694 N N . SER A 1 85 ? 5.629 -19.203 -11.656 1 98.62 85 SER A N 1
ATOM 695 C CA . SER A 1 85 ? 6.262 -18.25 -10.742 1 98.62 85 SER A CA 1
ATOM 696 C C . SER A 1 85 ? 7.031 -18.969 -9.641 1 98.62 85 SER A C 1
ATOM 698 O O . SER A 1 85 ? 6.668 -20.078 -9.25 1 98.62 85 SER A O 1
ATOM 700 N N . PHE A 1 86 ? 8.109 -18.344 -9.188 1 98 86 PHE A N 1
ATOM 701 C CA . PHE A 1 86 ? 8.891 -18.938 -8.117 1 98 86 PHE A CA 1
ATOM 702 C C . PHE A 1 86 ? 9.359 -17.875 -7.125 1 98 86 PHE A C 1
ATOM 704 O O . PHE A 1 86 ? 9.539 -16.719 -7.492 1 98 86 PHE A O 1
ATOM 711 N N . HIS A 1 87 ? 9.5 -18.328 -5.902 1 97.56 87 HIS A N 1
ATOM 712 C CA . HIS A 1 87 ? 9.922 -17.422 -4.836 1 97.56 87 HIS A CA 1
ATOM 713 C C . HIS A 1 87 ? 11.398 -17.078 -4.973 1 97.56 87 HIS A C 1
ATOM 715 O O . HIS A 1 87 ? 12.219 -17.938 -5.305 1 97.56 87 HIS A O 1
ATOM 721 N N . VAL A 1 88 ? 11.672 -15.898 -4.566 1 97.5 88 VAL A N 1
ATOM 722 C CA . VAL A 1 88 ? 13.047 -15.43 -4.672 1 97.5 88 VAL A CA 1
ATOM 723 C C . VAL A 1 88 ? 13.82 -15.797 -3.408 1 97.5 88 VAL A C 1
ATOM 725 O O . VAL A 1 88 ? 15.055 -15.906 -3.434 1 97.5 88 VAL A O 1
ATOM 728 N N . GLU A 1 89 ? 13.156 -15.969 -2.322 1 95.5 89 GLU A N 1
ATOM 729 C CA . GLU A 1 89 ? 13.758 -16.062 -0.996 1 95.5 89 GLU A CA 1
ATOM 730 C C . GLU A 1 89 ? 14.719 -17.25 -0.903 1 95.5 89 GLU A C 1
ATOM 732 O O . GLU A 1 89 ? 15.82 -17.125 -0.364 1 95.5 89 GLU A O 1
ATOM 737 N N . PRO A 1 90 ? 14.367 -18.391 -1.537 1 94.25 90 PRO A N 1
ATOM 738 C CA . PRO A 1 90 ? 15.289 -19.531 -1.453 1 94.25 90 PRO A CA 1
ATOM 739 C C . PRO A 1 90 ? 16.578 -19.297 -2.236 1 94.25 90 PRO A C 1
ATOM 741 O O . PRO A 1 90 ? 17.547 -20.047 -2.061 1 94.25 90 PRO A O 1
ATOM 744 N N . LEU A 1 91 ? 16.609 -18.328 -3.119 1 94.62 91 LEU A N 1
ATOM 745 C CA . LEU A 1 91 ? 17.734 -18.109 -4.012 1 94.62 91 LEU A CA 1
ATOM 746 C C . LEU A 1 91 ? 18.719 -17.094 -3.422 1 94.62 91 LEU A C 1
ATOM 748 O O . LEU A 1 91 ? 19.672 -16.703 -4.082 1 94.62 91 LEU A O 1
ATOM 752 N N . ALA A 1 92 ? 18.547 -16.672 -2.154 1 87.12 92 ALA A N 1
ATOM 753 C CA . ALA A 1 92 ? 19.438 -15.82 -1.369 1 87.12 92 ALA A CA 1
ATOM 754 C C . ALA A 1 92 ? 19.859 -14.594 -2.17 1 87.12 92 ALA A C 1
ATOM 756 O O . ALA A 1 92 ? 21.047 -14.273 -2.229 1 87.12 92 ALA A O 1
ATOM 757 N N . ASN A 1 93 ? 18.984 -14 -2.975 1 82.62 93 ASN A N 1
ATOM 758 C CA . ASN A 1 93 ? 19.188 -12.766 -3.715 1 82.62 93 ASN A CA 1
ATOM 759 C C . ASN A 1 93 ? 20.172 -12.961 -4.871 1 82.62 93 ASN A C 1
ATOM 761 O O . ASN A 1 93 ? 20.828 -12.016 -5.309 1 82.62 93 ASN A O 1
ATOM 765 N N . ASN A 1 94 ? 20.344 -14.148 -5.285 1 94 94 ASN A N 1
ATOM 766 C CA . ASN A 1 94 ? 21.156 -14.391 -6.473 1 94 94 ASN A CA 1
ATOM 767 C C . ASN A 1 94 ? 20.438 -13.961 -7.746 1 94 94 ASN A C 1
ATOM 769 O O . ASN A 1 94 ? 19.766 -14.766 -8.383 1 94 94 ASN A O 1
ATOM 773 N N . LYS A 1 95 ? 20.688 -12.781 -8.164 1 95.75 95 LYS A N 1
ATOM 774 C CA . LYS A 1 95 ? 19.969 -12.141 -9.266 1 95.75 95 LYS A CA 1
ATOM 775 C C . LYS A 1 95 ? 20.281 -12.82 -10.594 1 95.75 95 LYS A C 1
ATOM 777 O O . LYS A 1 95 ? 19.406 -12.945 -11.453 1 95.75 95 LYS A O 1
ATOM 782 N N . GLN A 1 96 ? 21.469 -13.289 -10.711 1 96.12 96 GLN A N 1
ATOM 783 C CA . GLN A 1 96 ? 21.859 -13.969 -11.938 1 96.12 96 GLN A CA 1
ATOM 784 C C . GLN A 1 96 ? 21.078 -15.273 -12.117 1 96.12 96 GLN A C 1
ATOM 786 O O . GLN A 1 96 ? 20.609 -15.578 -13.219 1 96.12 96 GLN A O 1
ATOM 791 N N . LEU A 1 97 ? 21.016 -15.953 -11.07 1 97.06 97 LEU A N 1
ATOM 792 C CA . LEU A 1 97 ? 20.281 -17.203 -11.102 1 97.06 97 LEU A CA 1
ATOM 793 C C . LEU A 1 97 ? 18.812 -16.969 -11.406 1 97.06 97 LEU A C 1
ATOM 795 O O . LEU A 1 97 ? 18.203 -17.688 -12.188 1 97.06 97 LEU A O 1
ATOM 799 N N . ILE A 1 98 ? 18.281 -15.945 -10.82 1 98.31 98 ILE A N 1
ATOM 800 C CA . ILE A 1 98 ? 16.891 -15.57 -11.062 1 98.31 98 ILE A CA 1
ATOM 801 C C . ILE A 1 98 ? 16.688 -15.273 -12.547 1 98.31 98 ILE A C 1
ATOM 803 O O . ILE A 1 98 ? 15.758 -15.781 -13.164 1 98.31 98 ILE A O 1
ATOM 807 N N . ASN A 1 99 ? 17.625 -14.523 -13.133 1 98.31 99 ASN A N 1
ATOM 808 C CA . ASN A 1 99 ? 17.547 -14.18 -14.555 1 98.31 99 ASN A CA 1
ATOM 809 C C . ASN A 1 99 ? 17.578 -15.43 -15.43 1 98.31 99 ASN A C 1
ATOM 811 O O . ASN A 1 99 ? 16.812 -15.539 -16.391 1 98.31 99 ASN A O 1
ATOM 815 N N . LYS A 1 100 ? 18.422 -16.297 -15.023 1 98.06 100 LYS A N 1
ATOM 816 C CA . LYS A 1 100 ? 18.547 -17.547 -15.781 1 98.06 100 LYS A CA 1
ATOM 817 C C . LYS A 1 100 ? 17.266 -18.359 -15.734 1 98.06 100 LYS A C 1
ATOM 819 O O . LYS A 1 100 ? 16.812 -18.891 -16.75 1 98.06 100 LYS A O 1
ATOM 824 N N . TYR A 1 101 ? 16.688 -18.453 -14.578 1 98.44 101 TYR A N 1
ATOM 825 C CA . TYR A 1 101 ? 15.445 -19.219 -14.422 1 98.44 101 TYR A CA 1
ATOM 826 C C . TYR A 1 101 ? 14.305 -18.578 -15.211 1 98.44 101 TYR A C 1
ATOM 828 O O . TYR A 1 101 ? 13.547 -19.266 -15.883 1 98.44 101 TYR A O 1
ATOM 836 N N . LEU A 1 102 ? 14.188 -17.266 -15.141 1 98.62 102 LEU A N 1
ATOM 837 C CA . LEU A 1 102 ? 13.164 -16.547 -15.891 1 98.62 102 LEU A CA 1
ATOM 838 C C . LEU A 1 102 ? 13.32 -16.781 -17.391 1 98.62 102 LEU A C 1
ATOM 840 O O . LEU A 1 102 ? 12.344 -17.062 -18.078 1 98.62 102 LEU A O 1
ATOM 844 N N . ALA A 1 103 ? 14.516 -16.719 -17.859 1 98.5 103 ALA A N 1
ATOM 845 C CA . ALA A 1 103 ? 14.797 -16.922 -19.281 1 98.5 103 ALA A CA 1
ATOM 846 C C . ALA A 1 103 ? 14.422 -18.344 -19.703 1 98.5 103 ALA A C 1
ATOM 848 O O . ALA A 1 103 ? 13.828 -18.547 -20.766 1 98.5 103 ALA A O 1
ATOM 849 N N . TYR A 1 104 ? 14.781 -19.266 -18.875 1 98.62 104 TYR A N 1
ATOM 850 C CA . TYR A 1 104 ? 14.484 -20.656 -19.188 1 98.62 104 TYR A CA 1
ATOM 851 C C . TYR A 1 104 ? 12.984 -20.875 -19.312 1 98.62 104 TYR A C 1
ATOM 853 O O . TYR A 1 104 ? 12.516 -21.516 -20.25 1 98.62 104 TYR A O 1
ATOM 861 N N . ILE A 1 105 ? 12.203 -20.312 -18.391 1 98.75 105 ILE A N 1
ATOM 862 C CA . ILE A 1 105 ? 10.75 -20.438 -18.406 1 98.75 105 ILE A CA 1
ATOM 863 C C . ILE A 1 105 ? 10.203 -19.859 -19.719 1 98.75 105 ILE A C 1
ATOM 865 O O . ILE A 1 105 ? 9.406 -20.5 -20.406 1 98.75 105 ILE A O 1
ATOM 869 N N . LYS A 1 106 ? 10.719 -18.75 -20.094 1 98.56 106 LYS A N 1
ATOM 870 C CA . LYS A 1 106 ? 10.219 -18.047 -21.281 1 98.56 106 LYS A CA 1
ATOM 871 C C . LYS A 1 106 ? 10.633 -18.781 -22.562 1 98.56 106 LYS A C 1
ATOM 873 O O . LYS A 1 106 ? 9.867 -18.828 -23.531 1 98.56 106 LYS A O 1
ATOM 878 N N . THR A 1 107 ? 11.797 -19.359 -22.547 1 98.12 107 THR A N 1
ATOM 879 C CA . THR A 1 107 ? 12.258 -20.094 -23.719 1 98.12 107 THR A CA 1
ATOM 880 C C . THR A 1 107 ? 11.422 -21.344 -23.938 1 98.12 107 THR A C 1
ATOM 882 O O . THR A 1 107 ? 11.406 -21.906 -25.047 1 98.12 107 THR A O 1
ATOM 885 N N . ASN A 1 108 ? 10.836 -21.781 -22.875 1 98.25 108 ASN A N 1
ATOM 886 C CA . ASN A 1 108 ? 9.914 -22.906 -23 1 98.25 108 ASN A CA 1
ATOM 887 C C . ASN A 1 108 ? 8.484 -22.438 -23.25 1 98.25 108 ASN A C 1
ATOM 889 O O . ASN A 1 108 ? 7.535 -23.172 -22.984 1 98.25 108 ASN A O 1
ATOM 893 N N . ASN A 1 109 ? 8.328 -21.234 -23.656 1 98.12 109 ASN A N 1
ATOM 894 C CA . ASN A 1 109 ? 7.082 -20.625 -24.109 1 98.12 109 ASN A CA 1
ATOM 895 C C . ASN A 1 109 ? 6.062 -20.531 -22.969 1 98.12 109 ASN A C 1
ATOM 897 O O . ASN A 1 109 ? 4.879 -20.812 -23.172 1 98.12 109 ASN A O 1
ATOM 901 N N . LYS A 1 110 ? 6.508 -20.234 -21.828 1 98.56 110 LYS A N 1
ATOM 902 C CA . LYS A 1 110 ? 5.66 -19.984 -20.656 1 98.56 110 LYS A CA 1
ATOM 903 C C . LYS A 1 110 ? 5.844 -18.562 -20.141 1 98.56 110 LYS A C 1
ATOM 905 O O . LYS A 1 110 ? 6.926 -17.984 -20.266 1 98.56 110 LYS A O 1
ATOM 910 N N . LYS A 1 111 ? 4.793 -18.016 -19.609 1 98.75 111 LYS A N 1
ATOM 911 C CA . LYS A 1 111 ? 4.953 -16.766 -18.891 1 98.75 111 LYS A CA 1
ATOM 912 C C . LYS A 1 111 ? 5.75 -16.969 -17.609 1 98.75 111 LYS A C 1
ATOM 914 O O . LYS A 1 111 ? 5.566 -17.969 -16.906 1 98.75 111 LYS A O 1
ATOM 919 N N . ALA A 1 112 ? 6.609 -16.062 -17.328 1 98.81 112 ALA A N 1
ATOM 920 C CA . ALA A 1 112 ? 7.492 -16.156 -16.172 1 98.81 112 ALA A CA 1
ATOM 921 C C . ALA A 1 112 ? 7.141 -15.109 -15.125 1 98.81 112 ALA A C 1
ATOM 923 O O . ALA A 1 112 ? 6.914 -13.945 -15.461 1 98.81 112 ALA A O 1
ATOM 924 N N . GLY A 1 113 ? 7.086 -15.555 -13.875 1 98.75 113 GLY A N 1
ATOM 925 C CA . GLY A 1 113 ? 6.797 -14.641 -12.781 1 98.75 113 GLY A CA 1
ATOM 926 C C . GLY A 1 113 ? 7.711 -14.836 -11.586 1 98.75 113 GLY A C 1
ATOM 927 O O . GLY A 1 113 ? 8.383 -15.859 -11.469 1 98.75 113 GLY A O 1
ATOM 928 N N . LEU A 1 114 ? 7.785 -13.875 -10.766 1 98.75 114 LEU A N 1
ATOM 929 C CA . LEU A 1 114 ? 8.438 -13.945 -9.461 1 98.75 114 LEU A CA 1
ATOM 930 C C . LEU A 1 114 ? 7.418 -13.883 -8.336 1 98.75 114 LEU A C 1
ATOM 932 O O . LEU A 1 114 ? 6.418 -13.164 -8.438 1 98.75 114 LEU A O 1
ATOM 936 N N . ALA A 1 115 ? 7.684 -14.633 -7.34 1 98.5 115 ALA A N 1
ATOM 937 C CA . ALA A 1 115 ? 6.844 -14.625 -6.145 1 98.5 115 ALA A CA 1
ATOM 938 C C . ALA A 1 115 ? 7.605 -14.078 -4.941 1 98.5 115 ALA A C 1
ATOM 940 O O . ALA A 1 115 ? 8.82 -14.273 -4.824 1 98.5 115 ALA A O 1
ATOM 941 N N . PHE A 1 116 ? 6.859 -13.375 -4.09 1 98.12 116 PHE A N 1
ATOM 942 C CA . PHE A 1 116 ? 7.465 -12.75 -2.922 1 98.12 116 PHE A CA 1
ATOM 943 C C . PHE A 1 116 ? 6.617 -12.992 -1.677 1 98.12 116 PHE A C 1
ATOM 945 O O . PHE A 1 116 ? 5.387 -12.906 -1.729 1 98.12 116 PHE A O 1
ATOM 952 N N . LYS A 1 117 ? 7.32 -13.273 -0.571 1 96.56 117 LYS A N 1
ATOM 953 C CA . LYS A 1 117 ? 6.652 -13.148 0.723 1 96.56 117 LYS A CA 1
ATOM 954 C C . LYS A 1 117 ? 6.25 -11.703 0.999 1 96.56 117 LYS A C 1
ATOM 956 O O . LYS A 1 117 ? 6.828 -10.773 0.435 1 96.56 117 LYS A O 1
ATOM 961 N N . PHE A 1 118 ? 5.281 -11.508 1.911 1 95.62 118 PHE A N 1
ATOM 962 C CA . PHE A 1 118 ? 4.773 -10.164 2.146 1 95.62 118 PHE A CA 1
ATOM 963 C C . PHE A 1 118 ? 5.832 -9.297 2.818 1 95.62 118 PHE A C 1
ATOM 965 O O . PHE A 1 118 ? 5.793 -8.07 2.717 1 95.62 118 PHE A O 1
ATOM 972 N N . ASN A 1 119 ? 6.812 -9.914 3.463 1 94.31 119 ASN A N 1
ATOM 973 C CA . ASN A 1 119 ? 7.824 -9.141 4.176 1 94.31 119 ASN A CA 1
ATOM 974 C C . ASN A 1 119 ? 9.086 -8.961 3.34 1 94.31 119 ASN A C 1
ATOM 976 O O . ASN A 1 119 ? 10.031 -8.289 3.764 1 94.31 119 ASN A O 1
ATOM 980 N N . THR A 1 120 ? 9.164 -9.617 2.154 1 95.94 120 THR A N 1
ATOM 981 C CA . THR A 1 120 ? 10.289 -9.414 1.243 1 95.94 120 THR A CA 1
ATOM 982 C C . THR A 1 120 ? 10.133 -8.094 0.484 1 95.94 120 THR A C 1
ATOM 984 O O . THR A 1 120 ? 9.094 -7.844 -0.131 1 95.94 120 THR A O 1
ATOM 987 N N . ASP A 1 121 ? 11.117 -7.27 0.517 1 95.44 121 ASP A N 1
ATOM 988 C CA . ASP A 1 121 ? 11.055 -5.977 -0.153 1 95.44 121 ASP A CA 1
ATOM 989 C C . ASP A 1 121 ? 11.281 -6.121 -1.656 1 95.44 121 ASP A C 1
ATOM 991 O O . ASP A 1 121 ? 12.391 -6.434 -2.096 1 95.44 121 ASP A O 1
ATOM 995 N N . VAL A 1 122 ? 10.328 -5.777 -2.484 1 97.56 122 VAL A N 1
ATOM 996 C CA . VAL A 1 122 ? 10.383 -5.984 -3.928 1 97.56 122 VAL A CA 1
ATOM 997 C C . VAL A 1 122 ? 11.375 -5.008 -4.555 1 97.56 122 VAL A C 1
ATOM 999 O O . VAL A 1 122 ? 11.852 -5.23 -5.668 1 97.56 122 VAL A O 1
ATOM 1002 N N . ASN A 1 123 ? 11.68 -3.957 -3.842 1 96 123 ASN A N 1
ATOM 1003 C CA . ASN A 1 123 ? 12.609 -2.977 -4.387 1 96 123 ASN A CA 1
ATOM 1004 C C . ASN A 1 123 ? 13.977 -3.598 -4.672 1 96 123 ASN A C 1
ATOM 1006 O O . ASN A 1 123 ? 14.695 -3.141 -5.559 1 96 123 ASN A O 1
ATOM 1010 N N . ASP A 1 124 ? 14.258 -4.652 -3.961 1 95.62 124 ASP A N 1
ATOM 1011 C CA . ASP A 1 124 ? 15.547 -5.316 -4.129 1 95.62 124 ASP A CA 1
ATOM 1012 C C . ASP A 1 124 ? 15.602 -6.082 -5.453 1 95.62 124 ASP A C 1
ATOM 1014 O O . ASP A 1 124 ? 16.672 -6.523 -5.875 1 95.62 124 ASP A O 1
ATOM 1018 N N . TYR A 1 125 ? 14.438 -6.145 -6.172 1 97.5 125 TYR A N 1
ATOM 1019 C CA . TYR A 1 125 ? 14.375 -7.035 -7.324 1 97.5 125 TYR A CA 1
ATOM 1020 C C . TYR A 1 125 ? 13.789 -6.32 -8.531 1 97.5 125 TYR A C 1
ATOM 1022 O O . TYR A 1 125 ? 13.211 -6.961 -9.422 1 97.5 125 TYR A O 1
ATOM 1030 N N . LEU A 1 126 ? 13.844 -5.027 -8.555 1 97 126 LEU A N 1
ATOM 1031 C CA . LEU A 1 126 ? 13.188 -4.266 -9.609 1 97 126 LEU A CA 1
ATOM 1032 C C . LEU A 1 126 ? 13.789 -4.598 -10.969 1 97 126 LEU A C 1
ATOM 1034 O O . LEU A 1 126 ? 13.07 -4.664 -11.969 1 97 126 LEU A O 1
ATOM 1038 N N . ASP A 1 127 ? 15.062 -4.875 -11.047 1 97.38 127 ASP A N 1
ATOM 1039 C CA . ASP A 1 127 ? 15.703 -5.234 -12.312 1 97.38 127 ASP A CA 1
ATOM 1040 C C . ASP A 1 127 ? 15.18 -6.57 -12.828 1 97.38 127 ASP A C 1
ATOM 1042 O O . ASP A 1 127 ? 15.031 -6.758 -14.039 1 97.38 127 ASP A O 1
ATOM 1046 N N . GLN A 1 128 ? 14.953 -7.48 -11.922 1 98.19 128 GLN A N 1
ATOM 1047 C CA . GLN A 1 128 ? 14.391 -8.773 -12.289 1 98.19 128 GLN A CA 1
ATOM 1048 C C . GLN A 1 128 ? 12.914 -8.648 -12.656 1 98.19 128 GLN A C 1
ATOM 1050 O O . GLN A 1 128 ? 12.438 -9.32 -13.578 1 98.19 128 GLN A O 1
ATOM 1055 N N . ILE A 1 129 ? 12.25 -7.762 -11.969 1 98.31 129 ILE A N 1
ATOM 1056 C CA . ILE A 1 129 ? 10.812 -7.582 -12.172 1 98.31 129 ILE A CA 1
ATOM 1057 C C . ILE A 1 129 ? 10.562 -7 -13.562 1 98.31 129 ILE A C 1
ATOM 1059 O O . ILE A 1 129 ? 9.547 -7.301 -14.195 1 98.31 129 ILE A O 1
ATOM 1063 N N . LYS A 1 130 ? 11.5 -6.293 -14.102 1 98 130 LYS A N 1
ATOM 1064 C CA . LYS A 1 130 ? 11.383 -5.773 -15.461 1 98 130 LYS A CA 1
ATOM 1065 C C . LYS A 1 130 ? 11.281 -6.906 -16.484 1 98 130 LYS A C 1
ATOM 1067 O O . LYS A 1 130 ? 10.773 -6.707 -17.594 1 98 130 LYS A O 1
ATOM 1072 N N . LEU A 1 131 ? 11.711 -8.055 -16.078 1 97.81 131 LEU A N 1
ATOM 1073 C CA . LEU A 1 131 ? 11.836 -9.164 -17.016 1 97.81 131 LEU A CA 1
ATOM 1074 C C . LEU A 1 131 ? 10.625 -10.094 -16.922 1 97.81 131 LEU A C 1
ATOM 1076 O O . LEU A 1 131 ? 10.484 -11.016 -17.734 1 97.81 131 LEU A O 1
ATOM 1080 N N . VAL A 1 132 ? 9.766 -9.891 -16 1 98.56 132 VAL A N 1
ATOM 1081 C CA . VAL A 1 132 ? 8.734 -10.891 -15.758 1 98.56 132 VAL A CA 1
ATOM 1082 C C . VAL A 1 132 ? 7.441 -10.492 -16.469 1 98.56 132 VAL A C 1
ATOM 1084 O O . VAL A 1 132 ? 7.277 -9.336 -16.859 1 98.56 132 VAL A O 1
ATOM 1087 N N . ASP A 1 133 ? 6.59 -11.469 -16.594 1 98.62 133 ASP A N 1
ATOM 1088 C CA . ASP A 1 133 ? 5.254 -11.234 -17.141 1 98.62 133 ASP A CA 1
ATOM 1089 C C . ASP A 1 133 ? 4.273 -10.852 -16.031 1 98.62 133 ASP A C 1
ATOM 1091 O O . ASP A 1 133 ? 3.273 -10.172 -16.297 1 98.62 133 ASP A O 1
ATOM 1095 N N . TYR A 1 134 ? 4.547 -11.266 -14.828 1 98.56 134 TYR A N 1
ATOM 1096 C CA . TYR A 1 134 ? 3.686 -10.984 -13.688 1 98.56 134 TYR A CA 1
ATOM 1097 C C . TYR A 1 134 ? 4.426 -11.227 -12.375 1 98.56 134 TYR A C 1
ATOM 1099 O O . TYR A 1 134 ? 5.52 -11.789 -12.367 1 98.56 134 TYR A O 1
ATOM 1107 N N . VAL A 1 135 ? 3.867 -10.75 -11.305 1 98.81 135 VAL A N 1
ATOM 1108 C CA . VAL A 1 135 ? 4.406 -10.945 -9.961 1 98.81 135 VAL A CA 1
ATOM 1109 C C . VAL A 1 135 ? 3.332 -11.547 -9.055 1 98.81 135 VAL A C 1
ATOM 1111 O O . VAL A 1 135 ? 2.17 -11.141 -9.102 1 98.81 135 VAL A O 1
ATOM 1114 N N . THR A 1 136 ? 3.711 -12.555 -8.281 1 98.75 136 THR A N 1
ATOM 1115 C CA . THR A 1 136 ? 2.842 -13.133 -7.262 1 98.75 136 THR A CA 1
ATOM 1116 C C . THR A 1 136 ? 3.25 -12.648 -5.871 1 98.75 136 THR A C 1
ATOM 1118 O O . THR A 1 136 ? 4.383 -12.875 -5.438 1 98.75 136 THR A O 1
ATOM 1121 N N . LEU A 1 137 ? 2.342 -11.984 -5.203 1 98.75 137 LEU A N 1
ATOM 1122 C CA . LEU A 1 137 ? 2.586 -11.523 -3.84 1 98.75 137 LEU A CA 1
ATOM 1123 C C . LEU A 1 137 ? 1.796 -12.352 -2.834 1 98.75 137 LEU A C 1
ATOM 1125 O O . LEU A 1 137 ? 0.579 -12.5 -2.965 1 98.75 137 LEU A O 1
ATOM 1129 N N . MET A 1 138 ? 2.535 -12.836 -1.907 1 97.81 138 MET A N 1
ATOM 1130 C CA . MET A 1 138 ? 1.861 -13.523 -0.809 1 97.81 138 MET A CA 1
ATOM 1131 C C . MET A 1 138 ? 1.281 -12.523 0.183 1 97.81 138 MET A C 1
ATOM 1133 O O . MET A 1 138 ? 1.92 -11.516 0.503 1 97.81 138 MET A O 1
ATOM 1137 N N . SER A 1 139 ? 0.091 -12.719 0.567 1 97.38 139 SER A N 1
ATOM 1138 C CA . SER A 1 139 ? -0.508 -11.945 1.651 1 97.38 139 SER A CA 1
ATOM 1139 C C . SER A 1 139 ? -0.702 -12.805 2.898 1 97.38 139 SER A C 1
ATOM 1141 O O . SER A 1 139 ? -1.479 -12.445 3.787 1 97.38 139 SER A O 1
ATOM 1143 N N . VAL A 1 140 ? -0.086 -13.961 2.963 1 95.94 140 VAL A N 1
ATOM 1144 C CA . VAL A 1 140 ? 0.039 -14.883 4.094 1 95.94 140 VAL A CA 1
ATOM 1145 C C . VAL A 1 140 ? 1.407 -15.555 4.059 1 95.94 140 VAL A C 1
ATOM 1147 O O . VAL A 1 140 ? 2.17 -15.383 3.105 1 95.94 140 VAL A O 1
ATOM 1150 N N . GLU A 1 141 ? 1.687 -16.234 5.105 1 92.5 141 GLU A N 1
ATOM 1151 C CA . GLU A 1 141 ? 2.893 -17.062 5.035 1 92.5 141 GLU A CA 1
ATOM 1152 C C . GLU A 1 141 ? 2.727 -18.203 4.035 1 92.5 141 GLU A C 1
ATOM 1154 O O . GLU A 1 141 ? 1.68 -18.844 3.996 1 92.5 141 GLU A O 1
ATOM 1159 N N . PRO A 1 142 ? 3.713 -18.391 3.23 1 90.5 142 PRO A N 1
ATOM 1160 C CA . PRO A 1 142 ? 3.605 -19.484 2.262 1 90.5 142 PRO A CA 1
ATOM 1161 C C . PRO A 1 142 ? 3.406 -20.844 2.928 1 90.5 142 PRO A C 1
ATOM 1163 O O . PRO A 1 142 ? 3.994 -21.109 3.979 1 90.5 142 PRO A O 1
ATOM 1166 N N . GLY A 1 143 ? 2.623 -21.734 2.316 1 80.62 143 GLY A N 1
ATOM 1167 C CA . GLY A 1 143 ? 2.607 -23.141 2.717 1 80.62 143 GLY A CA 1
ATOM 1168 C C . GLY A 1 143 ? 1.29 -23.562 3.33 1 80.62 143 GLY A C 1
ATOM 1169 O O . GLY A 1 143 ? 0.965 -24.75 3.348 1 80.62 143 GLY A O 1
ATOM 1170 N N . ALA A 1 144 ? 0.595 -22.625 3.898 1 78.62 144 ALA A N 1
ATOM 1171 C CA . ALA A 1 144 ? -0.651 -23.062 4.523 1 78.62 144 ALA A CA 1
ATOM 1172 C C . ALA A 1 144 ? -1.832 -22.234 4.027 1 78.62 144 ALA A C 1
ATOM 1174 O O . ALA A 1 144 ? -1.679 -21.047 3.705 1 78.62 144 ALA A O 1
ATOM 1175 N N . GLY A 1 145 ? -2.967 -22.922 3.965 1 80.75 145 GLY A N 1
ATOM 1176 C CA . GLY A 1 145 ? -4.215 -22.266 3.635 1 80.75 145 GLY A CA 1
ATOM 1177 C C . GLY A 1 145 ? -4.992 -21.812 4.855 1 80.75 145 GLY A C 1
ATOM 1178 O O . GLY A 1 145 ? -4.598 -22.094 5.988 1 80.75 145 GLY A O 1
ATOM 1179 N N . GLY A 1 146 ? -5.996 -20.969 4.559 1 87.06 146 GLY A N 1
ATOM 1180 C CA . GLY A 1 146 ? -6.914 -20.594 5.621 1 87.06 146 GLY A CA 1
ATOM 1181 C C . GLY A 1 146 ? -6.383 -19.469 6.496 1 87.06 146 GLY A C 1
AT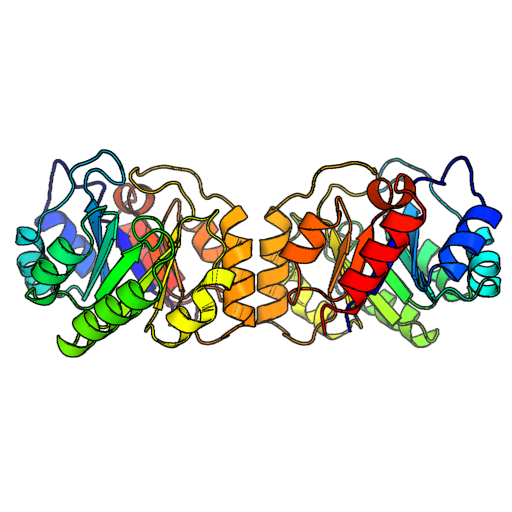OM 1182 O O . GLY A 1 146 ? -6.969 -19.156 7.531 1 87.06 146 GLY A O 1
ATOM 1183 N N . GLN A 1 147 ? -5.27 -18.891 6.164 1 91.31 147 GLN A N 1
ATOM 1184 C CA . GLN A 1 147 ? -4.68 -17.797 6.93 1 91.31 147 GLN A CA 1
ATOM 1185 C C . GLN A 1 147 ? -5.355 -16.469 6.602 1 91.31 147 GLN A C 1
ATOM 1187 O O . GLN A 1 147 ? -5.973 -16.328 5.543 1 91.31 147 GLN A O 1
ATOM 1192 N N . ALA A 1 148 ? -5.273 -15.57 7.555 1 93.31 148 ALA A N 1
ATOM 1193 C CA . ALA A 1 148 ? -5.844 -14.234 7.359 1 93.31 148 ALA A CA 1
ATOM 1194 C C . ALA A 1 148 ? -4.938 -13.375 6.484 1 93.31 148 ALA A C 1
ATOM 1196 O O . ALA A 1 148 ? -3.711 -13.438 6.598 1 93.31 148 ALA A O 1
ATOM 1197 N N . PHE A 1 149 ? -5.594 -12.578 5.723 1 96.25 149 PHE A N 1
ATOM 1198 C CA . PHE A 1 149 ? -4.918 -11.609 4.863 1 96.25 149 PHE A CA 1
ATOM 1199 C C . PHE A 1 149 ? -4.02 -10.695 5.68 1 96.25 149 PHE A C 1
ATOM 1201 O O . PHE A 1 149 ? -4.465 -10.102 6.668 1 96.25 149 PHE A O 1
ATOM 1208 N N . ASN A 1 150 ? -2.75 -10.57 5.352 1 95.19 150 ASN A N 1
ATOM 1209 C CA . ASN A 1 150 ? -1.807 -9.664 6 1 95.19 150 ASN A CA 1
ATOM 1210 C C . ASN A 1 150 ? -1.676 -8.352 5.234 1 95.19 150 ASN A C 1
ATOM 1212 O O . ASN A 1 150 ? -1.157 -8.328 4.117 1 95.19 150 ASN A O 1
ATOM 1216 N N . PRO A 1 151 ? -1.999 -7.242 5.859 1 94.62 151 PRO A N 1
ATOM 1217 C CA . PRO A 1 151 ? -2.018 -5.961 5.152 1 94.62 151 PRO A CA 1
ATOM 1218 C C . PRO A 1 151 ? -0.621 -5.477 4.773 1 94.62 151 PRO A C 1
ATOM 1220 O O . PRO A 1 151 ? -0.482 -4.555 3.965 1 94.62 151 PRO A O 1
ATOM 1223 N N . LEU A 1 152 ? 0.41 -6.027 5.312 1 95.38 152 LEU A N 1
ATOM 1224 C CA . LEU A 1 152 ? 1.772 -5.629 4.977 1 95.38 152 LEU A CA 1
ATOM 1225 C C . LEU A 1 152 ? 2.031 -5.785 3.48 1 95.38 152 LEU A C 1
ATOM 1227 O O . LEU A 1 152 ? 2.889 -5.098 2.92 1 95.38 152 LEU A O 1
ATOM 1231 N N . VAL A 1 153 ? 1.236 -6.605 2.805 1 97.62 153 VAL A N 1
ATOM 1232 C CA . VAL A 1 153 ? 1.427 -6.871 1.383 1 97.62 153 VAL A CA 1
ATOM 1233 C C . VAL A 1 153 ? 1.172 -5.594 0.581 1 97.62 153 VAL A C 1
ATOM 1235 O O . VAL A 1 153 ? 1.703 -5.43 -0.52 1 97.62 153 VAL A O 1
ATOM 1238 N N . TYR A 1 154 ? 0.396 -4.648 1.133 1 97.88 154 TYR A N 1
ATOM 1239 C CA . TYR A 1 154 ? 0.082 -3.41 0.427 1 97.88 154 TYR A CA 1
ATOM 1240 C C . TYR A 1 154 ? 1.341 -2.586 0.182 1 97.88 154 TYR A C 1
ATOM 1242 O O . TYR A 1 154 ? 1.406 -1.812 -0.774 1 97.88 154 TYR A O 1
ATOM 1250 N N . ARG A 1 155 ? 2.363 -2.756 1.071 1 97.5 155 ARG A N 1
ATOM 1251 C CA . ARG A 1 155 ? 3.645 -2.094 0.853 1 97.5 155 ARG A CA 1
ATOM 1252 C C . ARG A 1 155 ? 4.23 -2.469 -0.505 1 97.5 155 ARG A C 1
ATOM 1254 O O . ARG A 1 155 ? 4.594 -1.592 -1.292 1 97.5 155 ARG A O 1
ATOM 1261 N N . ASN A 1 156 ? 4.25 -3.768 -0.768 1 98.5 156 ASN A N 1
ATOM 1262 C CA . ASN A 1 156 ? 4.785 -4.25 -2.037 1 98.5 156 ASN A CA 1
ATOM 1263 C C . ASN A 1 156 ? 3.881 -3.869 -3.207 1 98.5 156 ASN A C 1
ATOM 1265 O O . ASN A 1 156 ? 4.367 -3.553 -4.293 1 98.5 156 ASN A O 1
ATOM 1269 N N . ILE A 1 157 ? 2.588 -3.898 -2.998 1 98.62 157 ILE A N 1
ATOM 1270 C CA . ILE A 1 157 ? 1.653 -3.492 -4.043 1 98.62 157 ILE A CA 1
ATOM 1271 C C . ILE A 1 157 ? 1.916 -2.041 -4.434 1 98.62 157 ILE A C 1
ATOM 1273 O O . ILE A 1 157 ? 2.031 -1.721 -5.617 1 98.62 157 ILE A O 1
ATOM 1277 N N . ALA A 1 158 ? 2.055 -1.171 -3.453 1 98.38 158 ALA A N 1
ATOM 1278 C CA . ALA A 1 158 ? 2.303 0.245 -3.709 1 98.38 158 ALA A CA 1
ATOM 1279 C C . ALA A 1 158 ? 3.6 0.441 -4.488 1 98.38 158 ALA A C 1
ATOM 1281 O O . ALA A 1 158 ? 3.637 1.193 -5.465 1 98.38 158 ALA A O 1
ATOM 1282 N N . LYS A 1 159 ? 4.609 -0.252 -4.074 1 98 159 LYS A N 1
ATOM 1283 C CA . LYS A 1 159 ? 5.918 -0.135 -4.711 1 98 159 LYS A CA 1
ATOM 1284 C C . LYS A 1 159 ? 5.863 -0.608 -6.164 1 98 159 LYS A C 1
ATOM 1286 O O . LYS A 1 159 ? 6.434 0.031 -7.051 1 98 159 LYS A O 1
ATOM 1291 N N . LEU A 1 160 ? 5.164 -1.644 -6.402 1 98.56 160 LEU A N 1
ATOM 1292 C CA . LEU A 1 160 ? 5.086 -2.193 -7.754 1 98.56 160 LEU A CA 1
ATOM 1293 C C . LEU A 1 160 ? 4.25 -1.293 -8.656 1 98.56 160 LEU A C 1
ATOM 1295 O O . LEU A 1 160 ? 4.59 -1.09 -9.828 1 98.56 160 LEU A O 1
ATOM 1299 N N . ILE A 1 161 ? 3.168 -0.795 -8.133 1 97.94 161 ILE A N 1
ATOM 1300 C CA . ILE A 1 161 ? 2.332 0.109 -8.914 1 97.94 161 ILE A CA 1
ATOM 1301 C C . ILE A 1 161 ? 3.133 1.355 -9.289 1 97.94 161 ILE A C 1
ATOM 1303 O O . ILE A 1 161 ? 3.064 1.825 -10.43 1 97.94 161 ILE A O 1
ATOM 1307 N N . LYS A 1 162 ? 3.871 1.88 -8.305 1 97 162 LYS A N 1
ATOM 1308 C CA . LYS A 1 162 ? 4.707 3.047 -8.57 1 97 162 LYS A CA 1
ATOM 1309 C C . LYS A 1 162 ? 5.75 2.742 -9.648 1 97 162 LYS A C 1
ATOM 1311 O O . LYS A 1 162 ? 6 3.566 -10.523 1 97 162 LYS A O 1
ATOM 1316 N N . PHE A 1 163 ? 6.305 1.584 -9.625 1 97.19 163 PHE A N 1
ATOM 1317 C CA . PHE A 1 163 ? 7.355 1.162 -10.539 1 97.19 163 PHE A CA 1
ATOM 1318 C C . PHE A 1 163 ? 6.805 0.963 -11.945 1 97.19 163 PHE A C 1
ATOM 1320 O O . PHE A 1 163 ? 7.406 1.412 -12.93 1 97.19 163 PHE A O 1
ATOM 1327 N N . ASN A 1 164 ? 5.68 0.248 -12.055 1 97.38 164 ASN A N 1
ATOM 1328 C CA . ASN A 1 164 ? 5.023 -0.074 -13.312 1 97.38 164 ASN A CA 1
ATOM 1329 C C . ASN A 1 164 ? 3.525 -0.286 -13.133 1 97.38 164 ASN A C 1
ATOM 1331 O O . ASN A 1 164 ? 3.086 -1.385 -12.781 1 97.38 164 ASN A O 1
ATOM 1335 N N . PRO A 1 165 ? 2.756 0.758 -13.445 1 95 165 PRO A N 1
ATOM 1336 C CA . PRO A 1 165 ? 1.316 0.679 -13.188 1 95 165 PRO A CA 1
ATOM 1337 C C . PRO A 1 165 ? 0.624 -0.39 -14.031 1 95 165 PRO A C 1
ATOM 1339 O O . PRO A 1 165 ? -0.527 -0.744 -13.758 1 95 165 PRO A O 1
ATOM 1342 N N . LYS A 1 166 ? 1.293 -0.934 -14.984 1 95.81 166 LYS A N 1
ATOM 1343 C CA . LYS A 1 166 ? 0.671 -1.919 -15.867 1 95.81 166 LYS A CA 1
ATOM 1344 C C . LYS A 1 166 ? 1.089 -3.336 -15.492 1 95.81 166 LYS A C 1
ATOM 1346 O O . LYS A 1 166 ? 0.621 -4.309 -16.094 1 95.81 166 LYS A O 1
ATOM 1351 N N . LEU A 1 167 ? 1.986 -3.457 -14.547 1 97.19 167 LEU A N 1
ATOM 1352 C CA . LEU A 1 167 ? 2.475 -4.766 -14.125 1 97.19 167 LEU A CA 1
ATOM 1353 C C . LEU A 1 167 ? 1.327 -5.637 -13.633 1 97.19 167 LEU A C 1
ATOM 1355 O O . LEU A 1 167 ? 0.478 -5.18 -12.859 1 97.19 167 LEU A O 1
ATOM 1359 N N . GLU A 1 168 ? 1.244 -6.844 -14.109 1 97.88 168 GLU A N 1
ATOM 1360 C CA . GLU A 1 168 ? 0.258 -7.793 -13.602 1 97.88 168 GLU A CA 1
ATOM 1361 C C . GLU A 1 168 ? 0.666 -8.336 -12.234 1 97.88 168 GLU A C 1
ATOM 1363 O O . GLU A 1 168 ? 1.746 -8.914 -12.086 1 97.88 168 GLU A O 1
ATOM 1368 N N . ILE A 1 169 ? -0.188 -8.125 -11.281 1 98.56 169 ILE A N 1
ATOM 1369 C CA . ILE A 1 169 ? 0.067 -8.57 -9.922 1 98.56 169 ILE A CA 1
ATOM 1370 C C . ILE A 1 169 ? -1.005 -9.57 -9.492 1 98.56 169 ILE A C 1
ATOM 1372 O O . ILE A 1 169 ? -2.201 -9.312 -9.648 1 98.56 169 ILE A O 1
ATOM 1376 N N . GLU A 1 170 ? -0.564 -10.711 -9.047 1 98.56 170 GLU A N 1
ATOM 1377 C CA . GLU A 1 170 ? -1.411 -11.734 -8.445 1 98.56 170 GLU A CA 1
ATOM 1378 C C . GLU A 1 170 ? -1.24 -11.766 -6.93 1 98.56 170 GLU A C 1
ATOM 1380 O O . GLU A 1 170 ? -0.115 -11.789 -6.426 1 98.56 170 GLU A O 1
ATOM 1385 N N . ILE A 1 171 ? -2.354 -11.703 -6.219 1 98.62 171 ILE A N 1
ATOM 1386 C CA . ILE A 1 171 ? -2.303 -11.766 -4.762 1 98.62 171 ILE A CA 1
ATOM 1387 C C . ILE A 1 171 ? -2.773 -13.133 -4.285 1 98.62 171 ILE A C 1
ATOM 1389 O O . ILE A 1 171 ? -3.848 -13.602 -4.676 1 98.62 171 ILE A O 1
ATOM 1393 N N . ASP A 1 172 ? -1.952 -13.719 -3.457 1 97.69 172 ASP A N 1
ATOM 1394 C CA . ASP A 1 172 ? -2.215 -15.078 -2.996 1 97.69 172 ASP A CA 1
ATOM 1395 C C . ASP A 1 172 ? -2.223 -15.148 -1.472 1 97.69 172 ASP A C 1
ATOM 1397 O O . ASP A 1 172 ? -1.19 -14.945 -0.83 1 97.69 172 ASP A O 1
ATOM 1401 N N . GLY A 1 173 ? -3.367 -15.516 -0.924 1 95.81 173 GLY A N 1
ATOM 1402 C CA . GLY A 1 173 ? -3.479 -15.703 0.514 1 95.81 173 GLY A CA 1
ATOM 1403 C C . GLY A 1 173 ? -4.633 -14.938 1.129 1 95.81 173 GLY A C 1
ATOM 1404 O O . GLY A 1 173 ? -4.645 -13.703 1.119 1 95.81 173 GLY A O 1
ATOM 1405 N N . GLY A 1 174 ? -5.629 -15.625 1.668 1 95.94 174 GLY A N 1
ATOM 1406 C CA . GLY A 1 174 ? -6.703 -14.992 2.422 1 95.94 174 GLY A CA 1
ATOM 1407 C C . GLY A 1 174 ? -7.637 -14.172 1.554 1 95.94 174 GLY A C 1
ATOM 1408 O O . GLY A 1 174 ? -8.203 -13.172 2.012 1 95.94 174 GLY A O 1
ATOM 1409 N N . ILE A 1 175 ? -7.848 -14.477 0.394 1 97.38 175 ILE A N 1
ATOM 1410 C CA . ILE A 1 175 ? -8.664 -13.68 -0.521 1 97.38 175 ILE A CA 1
ATOM 1411 C C . ILE A 1 175 ? -10.117 -14.164 -0.468 1 97.38 175 ILE A C 1
ATOM 1413 O O . ILE A 1 175 ? -10.414 -15.297 -0.851 1 97.38 175 ILE A O 1
ATOM 1417 N N . ASN A 1 176 ? -10.938 -13.422 0.095 1 97.12 176 ASN A N 1
ATOM 1418 C CA . ASN A 1 176 ? -12.391 -13.547 -0.002 1 97.12 176 ASN A CA 1
ATOM 1419 C C . ASN A 1 176 ? -12.992 -12.406 -0.82 1 97.12 176 ASN A C 1
ATOM 1421 O O . ASN A 1 176 ? -12.266 -11.641 -1.448 1 97.12 176 ASN A O 1
ATOM 1425 N N . LEU A 1 177 ? -14.273 -12.391 -0.898 1 96.31 177 LEU A N 1
ATOM 1426 C CA . LEU A 1 177 ? -14.922 -11.391 -1.734 1 96.31 177 LEU A CA 1
ATOM 1427 C C . LEU A 1 177 ? -14.625 -9.977 -1.229 1 96.31 177 LEU A C 1
ATOM 1429 O O . LEU A 1 177 ? -14.352 -9.078 -2.021 1 96.31 177 LEU A O 1
ATOM 1433 N N . GLU A 1 178 ? -14.664 -9.781 0.05 1 95.75 178 GLU A N 1
ATOM 1434 C CA . GLU A 1 178 ? -14.391 -8.484 0.65 1 95.75 178 GLU A CA 1
ATOM 1435 C C . GLU A 1 178 ? -12.992 -7.988 0.28 1 95.75 178 GLU A C 1
ATOM 1437 O O . GLU A 1 178 ? -12.82 -6.836 -0.115 1 95.75 178 GLU A O 1
ATOM 1442 N N . LYS A 1 179 ? -12.031 -8.859 0.39 1 96.81 179 LYS A N 1
ATOM 1443 C CA . LYS A 1 179 ? -10.656 -8.492 0.061 1 96.81 179 LYS A CA 1
ATOM 1444 C C . LYS A 1 179 ? -10.5 -8.234 -1.435 1 96.81 179 LYS A C 1
ATOM 1446 O O . LYS A 1 179 ? -9.766 -7.324 -1.839 1 96.81 179 LYS A O 1
ATOM 1451 N N . ALA A 1 180 ? -11.18 -9.039 -2.219 1 97.38 180 ALA A N 1
ATOM 1452 C CA . ALA A 1 180 ? -11.141 -8.812 -3.662 1 97.38 180 ALA A CA 1
ATOM 1453 C C . ALA A 1 180 ? -11.641 -7.418 -4.012 1 97.38 180 ALA A C 1
ATOM 1455 O O . ALA A 1 180 ? -11.031 -6.719 -4.828 1 97.38 180 ALA A O 1
ATOM 1456 N N . ILE A 1 181 ? -12.672 -7.023 -3.34 1 95.75 181 ILE A N 1
ATOM 1457 C CA . ILE A 1 181 ? -13.242 -5.703 -3.582 1 95.75 181 ILE A CA 1
ATOM 1458 C C . ILE A 1 181 ? -12.258 -4.629 -3.127 1 95.75 181 ILE A C 1
ATOM 1460 O O . ILE A 1 181 ? -12.047 -3.635 -3.826 1 95.75 181 ILE A O 1
ATOM 1464 N N . GLU A 1 182 ? -11.695 -4.844 -2.035 1 95.38 182 GLU A N 1
ATOM 1465 C CA . GLU A 1 182 ? -10.719 -3.904 -1.485 1 95.38 182 GLU A CA 1
ATOM 1466 C C . GLU A 1 182 ? -9.523 -3.736 -2.422 1 95.38 182 GLU A C 1
ATOM 1468 O O . GLU A 1 182 ? -8.961 -2.645 -2.529 1 95.38 182 GLU A O 1
ATOM 1473 N N . LEU A 1 183 ? -9.141 -4.793 -3.125 1 97.19 183 LEU A N 1
ATOM 1474 C CA . LEU A 1 183 ? -7.949 -4.824 -3.963 1 97.19 183 LEU A CA 1
ATOM 1475 C C . LEU A 1 183 ? -8.289 -4.457 -5.406 1 97.19 183 LEU A C 1
ATOM 1477 O O . LEU A 1 183 ? -7.402 -4.383 -6.258 1 97.19 183 LEU A O 1
ATOM 1481 N N . LYS A 1 184 ? -9.539 -4.176 -5.637 1 95.88 184 LYS A N 1
ATOM 1482 C CA . LYS A 1 184 ? -10 -3.852 -6.984 1 95.88 184 LYS A CA 1
ATOM 1483 C C . LYS A 1 184 ? -9.195 -2.695 -7.578 1 95.88 184 LYS A C 1
ATOM 1485 O O . LYS A 1 184 ? -9.016 -1.662 -6.93 1 95.88 184 LYS A O 1
ATOM 1490 N N . GLY A 1 185 ? -8.664 -2.949 -8.805 1 94.56 185 GLY A N 1
ATOM 1491 C CA . GLY A 1 185 ? -7.93 -1.913 -9.508 1 94.56 185 GLY A CA 1
ATOM 1492 C C . GLY A 1 185 ? -6.449 -1.9 -9.18 1 94.56 185 GLY A C 1
ATOM 1493 O O . GLY A 1 185 ? -5.656 -1.28 -9.891 1 94.56 185 GLY A O 1
ATOM 1494 N N . LEU A 1 186 ? -6.086 -2.553 -8.078 1 96.94 186 LEU A N 1
ATOM 1495 C CA . LEU A 1 186 ? -4.691 -2.559 -7.652 1 96.94 186 LEU A CA 1
ATOM 1496 C C . LEU A 1 186 ? -3.963 -3.787 -8.188 1 96.94 186 LEU A C 1
ATOM 1498 O O . LEU A 1 186 ? -2.764 -3.729 -8.477 1 96.94 186 LEU A O 1
ATOM 1502 N N . VAL A 1 187 ? -4.723 -4.875 -8.336 1 97.62 187 VAL A N 1
ATOM 1503 C CA . VAL A 1 187 ? -4.105 -6.121 -8.773 1 97.62 187 VAL A CA 1
ATOM 1504 C C . VAL A 1 187 ? -4.953 -6.758 -9.875 1 97.62 187 VAL A C 1
ATOM 1506 O O . VAL A 1 187 ? -6.094 -6.352 -10.102 1 97.62 187 VAL A O 1
ATOM 1509 N N . SER A 1 188 ? -4.348 -7.762 -10.531 1 96.56 188 SER A N 1
ATOM 1510 C CA . SER A 1 188 ? -5.023 -8.344 -11.688 1 96.56 188 SER A CA 1
ATOM 1511 C C . SER A 1 188 ? -5.426 -9.789 -11.43 1 96.56 188 SER A C 1
ATOM 1513 O O . SER A 1 188 ? -6.27 -10.344 -12.141 1 96.56 188 SER A O 1
ATOM 1515 N N . GLY A 1 189 ? -4.785 -10.422 -10.484 1 97.75 189 GLY A N 1
ATOM 1516 C CA . GLY A 1 189 ? -5.09 -11.805 -10.141 1 97.75 189 GLY A CA 1
ATOM 1517 C C . GLY A 1 189 ? -5.41 -11.992 -8.672 1 97.75 189 GLY A C 1
ATOM 1518 O O . GLY A 1 189 ? -4.707 -11.477 -7.801 1 97.75 189 GLY A O 1
ATOM 1519 N N . PHE A 1 190 ? -6.492 -12.711 -8.406 1 98.44 190 PHE A N 1
ATOM 1520 C CA . PHE A 1 190 ? -6.953 -13.016 -7.055 1 98.44 190 PHE A CA 1
ATOM 1521 C C . PHE A 1 190 ? -6.934 -14.516 -6.797 1 98.44 190 PHE A C 1
ATOM 1523 O O . PHE A 1 190 ? -7.762 -15.25 -7.34 1 98.44 190 PHE A O 1
ATOM 1530 N N . VAL A 1 191 ? -6.047 -14.961 -5.969 1 98.25 191 VAL A N 1
ATOM 1531 C CA . VAL A 1 191 ? -5.949 -16.391 -5.684 1 98.25 191 VAL A CA 1
ATOM 1532 C C . VAL A 1 191 ? -6.758 -16.719 -4.434 1 98.25 191 VAL A C 1
ATOM 1534 O O . VAL A 1 191 ? -6.461 -16.219 -3.344 1 98.25 191 VAL A O 1
ATOM 1537 N N . SER A 1 192 ? -7.727 -17.469 -4.602 1 97.88 192 SER A N 1
ATOM 1538 C CA . SER A 1 192 ? -8.547 -17.922 -3.482 1 97.88 192 SER A CA 1
ATOM 1539 C C . SER A 1 192 ? -8.562 -19.453 -3.389 1 97.88 192 SER A C 1
ATOM 1541 O O . SER A 1 192 ? -8.766 -20.141 -4.395 1 97.88 192 SER A O 1
ATOM 1543 N N . GLY A 1 193 ? -8.352 -20.047 -2.256 1 96 193 GLY A N 1
ATOM 1544 C CA . GLY A 1 193 ? -8.344 -21.484 -2.031 1 96 193 GLY A CA 1
ATOM 1545 C C . GLY A 1 193 ? -9.461 -21.953 -1.114 1 96 193 GLY A C 1
ATOM 1546 O O . GLY A 1 193 ? -10.578 -22.203 -1.567 1 96 193 GLY A O 1
ATOM 1547 N N . SER A 1 194 ? -9.148 -21.891 0.254 1 95 194 SER A N 1
ATOM 1548 C CA . SER A 1 194 ? -10.062 -22.422 1.266 1 95 194 SER A CA 1
ATOM 1549 C C . SER A 1 194 ? -11.406 -21.688 1.221 1 95 194 SER A C 1
ATOM 1551 O O . SER A 1 194 ? -12.461 -22.328 1.326 1 95 194 SER A O 1
ATOM 1553 N N . TYR A 1 195 ? -11.391 -20.375 1.054 1 96.94 195 TYR A N 1
ATOM 1554 C CA . TYR A 1 195 ? -12.633 -19.609 1.01 1 96.94 195 TYR A CA 1
ATOM 1555 C C . TYR A 1 195 ? -13.492 -20.031 -0.173 1 96.94 195 TYR A C 1
ATOM 1557 O O . TYR A 1 195 ? -14.656 -20.422 0.001 1 96.94 195 TYR A O 1
ATOM 1565 N N . PHE A 1 196 ? -12.891 -20.047 -1.384 1 97.69 196 PHE A N 1
ATOM 1566 C CA . PHE A 1 196 ? -13.625 -20.406 -2.596 1 97.69 196 PHE A CA 1
ATOM 1567 C C . PHE A 1 196 ? -14.117 -21.844 -2.525 1 97.69 196 PHE A C 1
ATOM 1569 O O . PHE A 1 196 ? -15.242 -22.141 -2.928 1 97.69 196 PHE A O 1
ATOM 1576 N N . TYR A 1 197 ? -13.281 -22.688 -1.968 1 96.81 197 TYR A N 1
ATOM 1577 C CA . TYR A 1 197 ? -13.555 -24.109 -1.845 1 96.81 197 TYR A CA 1
ATOM 1578 C C . TYR A 1 197 ? -14.828 -24.359 -1.041 1 96.81 197 TYR A C 1
ATOM 1580 O O . TYR A 1 197 ? -15.609 -25.25 -1.36 1 96.81 197 TYR A O 1
ATOM 1588 N N . GLN A 1 198 ? -15.102 -23.516 -0.091 1 96.56 198 GLN A N 1
ATOM 1589 C CA . GLN A 1 198 ? -16.188 -23.75 0.858 1 96.56 198 GLN A CA 1
ATOM 1590 C C . GLN A 1 198 ? -17.469 -23.094 0.387 1 96.56 198 GLN A C 1
ATOM 1592 O O . GLN A 1 198 ? -18.547 -23.359 0.932 1 96.56 198 GLN A O 1
ATOM 1597 N N . LEU A 1 199 ? -17.406 -22.281 -0.58 1 97.62 199 LEU A N 1
ATOM 1598 C CA . LEU A 1 199 ? -18.578 -21.562 -1.061 1 97.62 199 LEU A CA 1
ATOM 1599 C C . LEU A 1 199 ? -19.547 -22.516 -1.752 1 97.62 199 LEU A C 1
ATOM 1601 O O . LEU A 1 199 ? -19.141 -23.531 -2.332 1 97.62 199 LEU A O 1
ATOM 1605 N N . SER A 1 200 ? -20.812 -22.203 -1.73 1 97.81 200 SER A N 1
ATOM 1606 C CA . SER A 1 200 ? -21.781 -22.859 -2.592 1 97.81 200 SER A CA 1
ATOM 1607 C C . SER A 1 200 ? -21.562 -22.5 -4.059 1 97.81 200 SER A C 1
ATOM 1609 O O . SER A 1 200 ? -20.859 -21.531 -4.363 1 97.81 200 SER A O 1
ATOM 1611 N N . ASP A 1 201 ? -22.109 -23.219 -4.957 1 97.62 201 ASP A N 1
ATOM 1612 C CA . ASP A 1 201 ? -21.953 -22.953 -6.383 1 97.62 201 ASP A CA 1
ATOM 1613 C C . ASP A 1 201 ? -22.5 -21.562 -6.738 1 97.62 201 ASP A C 1
ATOM 1615 O O . ASP A 1 201 ? -21.891 -20.844 -7.539 1 97.62 201 ASP A O 1
ATOM 1619 N N . GLN A 1 202 ? -23.547 -21.266 -6.074 1 97.62 202 GLN A N 1
ATOM 1620 C CA . GLN A 1 202 ? -24.125 -19.953 -6.324 1 97.62 202 GLN A CA 1
ATOM 1621 C C . GLN A 1 202 ? -23.172 -18.844 -5.891 1 97.62 202 GLN A C 1
ATOM 1623 O O . GLN A 1 202 ? -22.984 -17.859 -6.613 1 97.62 202 GLN A O 1
ATOM 1628 N N . SER A 1 203 ? -22.625 -18.953 -4.75 1 98.06 203 SER A N 1
ATOM 1629 C CA . SER A 1 203 ? -21.688 -17.953 -4.23 1 98.06 203 SER A CA 1
ATOM 1630 C C . SER A 1 203 ? -20.406 -17.922 -5.059 1 98.06 203 SER A C 1
ATOM 1632 O O . SER A 1 203 ? -19.812 -16.859 -5.234 1 98.06 203 SER A O 1
ATOM 1634 N N . LYS A 1 204 ? -20 -19.109 -5.523 1 98.44 204 LYS A N 1
ATOM 1635 C CA . LYS A 1 204 ? -18.859 -19.141 -6.426 1 98.44 204 LYS A CA 1
ATOM 1636 C C . LYS A 1 204 ? -19.125 -18.344 -7.691 1 98.44 204 LYS A C 1
ATOM 1638 O O . LYS A 1 204 ? -18.297 -17.516 -8.102 1 98.44 204 LYS A O 1
ATOM 1643 N N . LEU A 1 205 ? -20.234 -18.562 -8.258 1 97.38 205 LEU A N 1
ATOM 1644 C CA . LEU A 1 205 ? -20.609 -17.844 -9.461 1 97.38 205 LEU A CA 1
ATOM 1645 C C . LEU A 1 205 ? -20.641 -16.344 -9.211 1 97.38 205 LEU A C 1
ATOM 1647 O O . LEU A 1 205 ? -20.125 -15.57 -10.023 1 97.38 205 LEU A O 1
ATOM 1651 N N . GLU A 1 206 ? -21.141 -15.977 -8.094 1 96.88 206 GLU A N 1
ATOM 1652 C CA . GLU A 1 206 ? -21.219 -14.562 -7.738 1 96.88 206 GLU A CA 1
ATOM 1653 C C . GLU A 1 206 ? -19.828 -13.953 -7.617 1 96.88 206 GLU A C 1
ATOM 1655 O O . GLU A 1 206 ? -19.578 -12.852 -8.109 1 96.88 206 GLU A O 1
ATOM 1660 N N . MET A 1 207 ? -18.969 -14.633 -6.98 1 97.56 207 MET A N 1
ATOM 1661 C CA . MET A 1 207 ? -17.609 -14.133 -6.809 1 97.56 207 MET A CA 1
ATOM 1662 C C . MET A 1 207 ? -16.891 -14.016 -8.156 1 97.56 207 MET A C 1
ATOM 1664 O O . MET A 1 207 ? -16.234 -13.008 -8.43 1 97.56 207 MET A O 1
ATOM 1668 N N . LEU A 1 208 ? -17.078 -15 -9.008 1 97.62 208 LEU A N 1
ATOM 1669 C CA . LEU A 1 208 ? -16.469 -14.992 -10.328 1 97.62 208 LEU A CA 1
ATOM 1670 C C . LEU A 1 208 ? -16.969 -13.805 -11.148 1 97.62 208 LEU A C 1
ATOM 1672 O O . LEU A 1 208 ? -16.172 -13.086 -11.758 1 97.62 208 LEU A O 1
ATOM 1676 N N . GLU A 1 209 ? -18.203 -13.602 -11.102 1 96.19 209 GLU A N 1
ATOM 1677 C CA . GLU A 1 209 ? -18.797 -12.508 -11.859 1 96.19 209 GLU A CA 1
ATOM 1678 C C . GLU A 1 209 ? -18.359 -11.148 -11.328 1 96.19 209 GLU A C 1
ATOM 1680 O O . GLU A 1 209 ? -18.047 -10.242 -12.109 1 96.19 209 GLU A O 1
ATOM 1685 N N . LYS A 1 210 ? -18.359 -11.062 -10.055 1 96.44 210 LYS A N 1
ATOM 1686 C CA . LYS A 1 210 ? -17.938 -9.805 -9.445 1 96.44 210 LYS A CA 1
ATOM 1687 C C . LYS A 1 210 ? -16.5 -9.461 -9.828 1 96.44 210 LYS A C 1
ATOM 1689 O O . LYS A 1 210 ? -16.219 -8.336 -10.242 1 96.44 210 LYS A O 1
ATOM 1694 N N . ILE A 1 211 ? -15.609 -10.375 -9.75 1 97.12 211 ILE A N 1
ATOM 1695 C CA . ILE A 1 211 ? -14.195 -10.133 -10 1 97.12 211 ILE A CA 1
ATOM 1696 C C . ILE A 1 211 ? -13.977 -9.844 -11.484 1 97.12 211 ILE A C 1
ATOM 1698 O O . ILE A 1 211 ? -13.219 -8.938 -11.844 1 97.12 211 ILE A O 1
ATOM 1702 N N . ARG A 1 212 ? -14.688 -10.539 -12.305 1 94.75 212 ARG A N 1
ATOM 1703 C CA . ARG A 1 212 ? -14.562 -10.312 -13.742 1 94.75 212 ARG A CA 1
ATOM 1704 C C . ARG A 1 212 ? -15.047 -8.914 -14.109 1 94.75 212 ARG A C 1
ATOM 1706 O O . ARG A 1 212 ? -14.586 -8.336 -15.102 1 94.75 212 ARG A O 1
ATOM 1713 N N . ALA A 1 213 ? -15.867 -8.383 -13.289 1 94.25 213 ALA A N 1
ATOM 1714 C CA . ALA A 1 213 ? -16.453 -7.074 -13.562 1 94.25 213 ALA A CA 1
ATOM 1715 C C . ALA A 1 213 ? -15.531 -5.957 -13.086 1 94.25 213 ALA A C 1
ATOM 1717 O O . ALA A 1 213 ? -15.82 -4.773 -13.305 1 94.25 213 ALA A O 1
ATOM 1718 N N . PHE A 1 214 ? -14.477 -6.324 -12.273 1 91.44 214 PHE A N 1
ATOM 1719 C CA . PHE A 1 214 ? -13.555 -5.289 -11.828 1 91.44 214 PHE A CA 1
ATOM 1720 C C . PHE A 1 214 ? -12.938 -4.566 -13.016 1 91.44 214 PHE A C 1
ATOM 1722 O O . PHE A 1 214 ? -12.539 -3.404 -12.906 1 91.44 214 PHE A O 1
ATOM 1729 N N . SER A 1 215 ? -13.469 -4.305 -14.461 1 62.97 215 SER A N 1
ATOM 1730 C CA . SER A 1 215 ? -12.945 -3.656 -15.664 1 62.97 215 SER A CA 1
ATOM 1731 C C . SER A 1 215 ? -11.641 -2.92 -15.367 1 62.97 215 SER A C 1
ATOM 1733 O O . SER A 1 215 ? -11.445 -2.41 -14.266 1 62.97 215 SER A O 1
ATOM 1735 N N . MET B 1 1 ? 9.828 16.547 -4.801 1 77.75 1 MET B N 1
ATOM 1736 C CA . MET B 1 1 ? 10.867 16.562 -3.773 1 77.75 1 MET B CA 1
ATOM 1737 C C . MET B 1 1 ? 10.297 16.141 -2.422 1 77.75 1 MET B C 1
ATOM 1739 O O . MET B 1 1 ? 9.203 16.562 -2.045 1 77.75 1 MET B O 1
ATOM 1743 N N . SER B 1 2 ? 11.008 15.234 -1.693 1 91.06 2 SER B N 1
ATOM 1744 C CA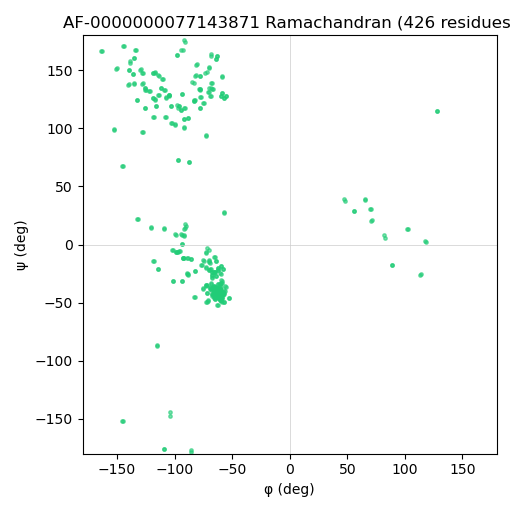 . SER B 1 2 ? 10.609 14.742 -0.379 1 91.06 2 SER B CA 1
ATOM 1745 C C . SER B 1 2 ? 11.039 15.703 0.725 1 91.06 2 SER B C 1
ATOM 1747 O O . SER B 1 2 ? 12.094 16.328 0.639 1 91.06 2 SER B O 1
ATOM 1749 N N . ASP B 1 3 ? 10.164 15.891 1.686 1 95.38 3 ASP B N 1
ATOM 1750 C CA . ASP B 1 3 ? 10.477 16.797 2.781 1 95.38 3 ASP B CA 1
ATOM 1751 C C . ASP B 1 3 ? 10.07 16.203 4.125 1 95.38 3 ASP B C 1
ATOM 1753 O O . ASP B 1 3 ? 9.078 15.477 4.215 1 95.38 3 ASP B O 1
ATOM 1757 N N . LEU B 1 4 ? 10.891 16.578 5.09 1 98.12 4 LEU B N 1
ATOM 1758 C CA . LEU B 1 4 ? 10.539 16.234 6.465 1 98.12 4 LEU B CA 1
ATOM 1759 C C . LEU B 1 4 ? 9.773 17.375 7.125 1 98.12 4 LEU B C 1
ATOM 1761 O O . LEU B 1 4 ? 10.156 18.531 7.012 1 98.12 4 LEU B O 1
ATOM 1765 N N . LEU B 1 5 ? 8.688 17.062 7.688 1 98.44 5 LEU B N 1
ATOM 1766 C CA . LEU B 1 5 ? 7.938 18 8.523 1 98.44 5 LEU B CA 1
ATOM 1767 C C . LEU B 1 5 ? 8.031 17.609 9.992 1 98.44 5 LEU B C 1
ATOM 1769 O O . LEU B 1 5 ? 7.855 16.438 10.344 1 98.44 5 LEU B O 1
ATOM 1773 N N . PHE B 1 6 ? 8.305 18.547 10.844 1 98.31 6 PHE B N 1
ATOM 1774 C CA . PHE B 1 6 ? 8.312 18.266 12.273 1 98.31 6 PHE B CA 1
ATOM 1775 C C . PHE B 1 6 ? 6.949 18.547 12.891 1 98.31 6 PHE B C 1
ATOM 1777 O O . PHE B 1 6 ? 6.449 19.672 12.828 1 98.31 6 PHE B O 1
ATOM 1784 N N . SER B 1 7 ? 6.355 17.531 13.414 1 96.75 7 SER B N 1
ATOM 1785 C CA . SER B 1 7 ? 5.148 17.688 14.219 1 96.75 7 SER B CA 1
ATOM 1786 C C . SER B 1 7 ? 5.465 18.359 15.555 1 96.75 7 SER B C 1
ATOM 1788 O O . SER B 1 7 ? 6.285 17.844 16.328 1 96.75 7 SER B O 1
ATOM 1790 N N . ILE B 1 8 ? 4.75 19.312 15.891 1 94.19 8 ILE B N 1
ATOM 1791 C CA . ILE B 1 8 ? 5.094 20.047 17.109 1 94.19 8 ILE B CA 1
ATOM 1792 C C . ILE B 1 8 ? 4.352 19.453 18.297 1 94.19 8 ILE B C 1
ATOM 1794 O O . ILE B 1 8 ? 4.41 19.984 19.406 1 94.19 8 ILE B O 1
ATOM 1798 N N . LEU B 1 9 ? 3.738 18.406 18.109 1 91.75 9 LEU B N 1
ATOM 1799 C CA . LEU B 1 9 ? 2.898 17.797 19.125 1 91.75 9 LEU B CA 1
ATOM 1800 C C . LEU B 1 9 ? 3.695 17.516 20.391 1 91.75 9 LEU B C 1
ATOM 1802 O O . LEU B 1 9 ? 3.199 17.734 21.5 1 91.75 9 LEU B O 1
ATOM 1806 N N . PRO B 1 10 ? 4.941 17.078 20.312 1 91.5 10 PRO B N 1
ATOM 1807 C CA . PRO B 1 10 ? 5.707 16.797 21.531 1 91.5 10 PRO B CA 1
ATOM 1808 C C . PRO B 1 10 ? 5.949 18.062 22.375 1 91.5 10 PRO B C 1
ATOM 1810 O O . PRO B 1 10 ? 6.336 17.953 23.547 1 91.5 10 PRO B O 1
ATOM 1813 N N . MET B 1 11 ? 5.734 19.141 21.812 1 90.81 11 MET B N 1
ATOM 1814 C CA . MET B 1 11 ? 5.98 20.406 22.5 1 90.81 11 MET B CA 1
ATOM 1815 C C . MET B 1 11 ? 4.68 20.984 23.062 1 90.81 11 MET B C 1
ATOM 1817 O O . MET B 1 11 ? 4.645 22.141 23.484 1 90.81 11 MET B O 1
ATOM 1821 N N . LEU B 1 12 ? 3.68 20.281 23.016 1 86.5 12 LEU B N 1
ATOM 1822 C CA . LEU B 1 12 ? 2.342 20.75 23.359 1 86.5 12 LEU B CA 1
ATOM 1823 C C . LEU B 1 12 ? 2.33 21.406 24.734 1 86.5 12 LEU B C 1
ATOM 1825 O O . LEU B 1 12 ? 1.748 22.484 24.906 1 86.5 12 LEU B O 1
ATOM 1829 N N . ASN B 1 13 ? 2.93 20.812 25.703 1 85.75 13 ASN B N 1
ATOM 1830 C CA . ASN B 1 13 ? 2.895 21.312 27.062 1 85.75 13 ASN B CA 1
ATOM 1831 C C . ASN B 1 13 ? 4.094 22.219 27.359 1 85.75 13 ASN B C 1
ATOM 1833 O O . ASN B 1 13 ? 4.141 22.875 28.391 1 85.75 13 ASN B O 1
ATOM 1837 N N . ASP B 1 14 ? 5.043 22.203 26.469 1 88.75 14 ASP B N 1
ATOM 1838 C CA . ASP B 1 14 ? 6.273 22.969 26.672 1 88.75 14 ASP B CA 1
ATOM 1839 C C . ASP B 1 14 ? 6.812 23.516 25.359 1 88.75 14 ASP B C 1
ATOM 1841 O O . ASP B 1 14 ? 7.879 23.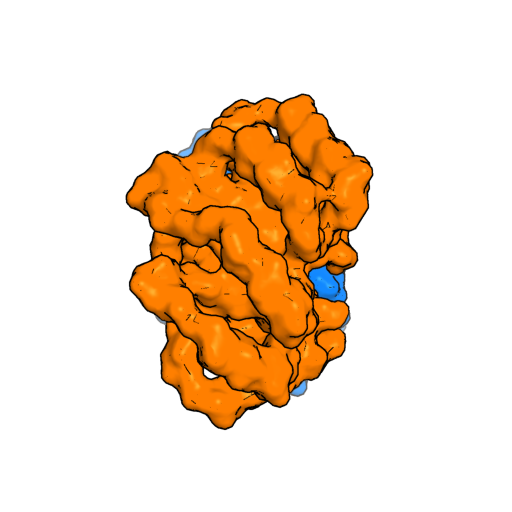094 24.891 1 88.75 14 ASP B O 1
ATOM 1845 N N . TYR B 1 15 ? 6.02 24.469 24.812 1 91.75 15 TYR B N 1
ATOM 1846 C CA . TYR B 1 15 ? 6.426 25.078 23.547 1 91.75 15 TYR B CA 1
ATOM 1847 C C . TYR B 1 15 ? 7.777 25.766 23.688 1 91.75 15 TYR B C 1
ATOM 1849 O O . TYR B 1 15 ? 7.988 26.562 24.609 1 91.75 15 TYR B O 1
ATOM 1857 N N . ASP B 1 16 ? 8.734 25.469 22.828 1 94.5 16 ASP B N 1
ATOM 1858 C CA . ASP B 1 16 ? 10.102 25.984 22.906 1 94.5 16 ASP B CA 1
ATOM 1859 C C . ASP B 1 16 ? 10.531 26.609 21.594 1 94.5 16 ASP B C 1
ATOM 1861 O O . ASP B 1 16 ? 11.031 25.922 20.703 1 94.5 16 ASP B O 1
ATOM 1865 N N . GLN B 1 17 ? 10.414 27.875 21.516 1 94.94 17 GLN B N 1
ATOM 1866 C CA . GLN B 1 17 ? 10.742 28.609 20.297 1 94.94 17 GLN B CA 1
ATOM 1867 C C . GLN B 1 17 ? 12.227 28.5 19.969 1 94.94 17 GLN B C 1
ATOM 1869 O O . GLN B 1 17 ? 12.609 28.469 18.797 1 94.94 17 GLN B O 1
ATOM 1874 N N . ASN B 1 18 ? 13.055 28.5 20.969 1 96.56 18 ASN B N 1
ATOM 1875 C CA . ASN B 1 18 ? 14.5 28.422 20.766 1 96.56 18 ASN B CA 1
ATOM 1876 C C . ASN B 1 18 ? 14.891 27.078 20.156 1 96.56 18 ASN B C 1
ATOM 1878 O O . ASN B 1 18 ? 15.758 27.031 19.266 1 96.56 18 ASN B O 1
ATOM 1882 N N . LYS B 1 19 ? 14.266 26.125 20.641 1 96.75 19 LYS B N 1
ATOM 1883 C CA . LYS B 1 19 ? 14.523 24.812 20.062 1 96.75 19 LYS B CA 1
ATOM 1884 C C . LYS B 1 19 ? 14.117 24.766 18.578 1 96.75 19 LYS B C 1
ATOM 1886 O O . LYS B 1 19 ? 14.859 24.25 17.75 1 96.75 19 LYS B O 1
ATOM 1891 N N . LEU B 1 20 ? 13.062 25.312 18.25 1 97.94 20 LEU B N 1
ATOM 1892 C CA . LEU B 1 20 ? 12.594 25.344 16.875 1 97.94 20 LEU B CA 1
ATOM 1893 C C . LEU B 1 20 ? 13.516 26.188 16 1 97.94 20 LEU B C 1
ATOM 1895 O O . LEU B 1 20 ? 13.75 25.859 14.836 1 97.94 20 LEU B O 1
ATOM 1899 N N . ALA B 1 21 ? 14.023 27.25 16.594 1 98.12 21 ALA B N 1
ATOM 1900 C CA . ALA B 1 21 ? 15.008 28.062 15.883 1 98.12 21 ALA B CA 1
ATOM 1901 C C . ALA B 1 21 ? 16.25 27.234 15.555 1 98.12 21 ALA B C 1
ATOM 1903 O O . ALA B 1 21 ? 16.797 27.328 14.453 1 98.12 21 ALA B O 1
ATOM 1904 N N . SER B 1 22 ? 16.641 26.438 16.516 1 98 22 SER B N 1
ATOM 1905 C CA . SER B 1 22 ? 17.812 25.578 16.297 1 98 22 SER B CA 1
ATOM 1906 C C . SER B 1 22 ? 17.531 24.547 15.203 1 98 22 SER B C 1
ATOM 1908 O O . SER B 1 22 ? 18.422 24.234 14.406 1 98 22 SER B O 1
ATOM 1910 N N . TYR B 1 23 ? 16.281 24 15.133 1 98.19 23 TYR B N 1
ATOM 1911 C CA . TYR B 1 23 ? 15.922 23.078 14.078 1 98.19 23 TYR B CA 1
ATOM 1912 C C . TYR B 1 23 ? 15.984 23.734 12.711 1 98.19 23 TYR B C 1
ATOM 1914 O O . TYR B 1 23 ? 16.391 23.109 11.727 1 98.19 23 TYR B O 1
ATOM 1922 N N . LYS B 1 24 ? 15.594 24.969 12.672 1 98.38 24 LYS B N 1
ATOM 1923 C CA . LYS B 1 24 ? 15.656 25.734 11.43 1 98.38 24 LYS B CA 1
ATOM 1924 C C . LYS B 1 24 ? 17.094 25.859 10.93 1 98.38 24 LYS B C 1
ATOM 1926 O O . LYS B 1 24 ? 17.359 25.703 9.734 1 98.38 24 LYS B O 1
ATOM 1931 N N . GLN B 1 25 ? 17.953 26.031 11.828 1 97.88 25 GLN B N 1
ATOM 1932 C CA . GLN B 1 25 ? 19.375 26.172 11.492 1 97.88 25 GLN B CA 1
ATOM 1933 C C . GLN B 1 25 ? 19.938 24.875 10.953 1 97.88 25 GLN B C 1
ATOM 1935 O O . GLN B 1 25 ? 20.875 24.875 10.148 1 97.88 25 GLN B O 1
ATOM 1940 N N . LEU B 1 26 ? 19.359 23.797 11.391 1 97.69 26 LEU B N 1
ATOM 1941 C CA . LEU B 1 26 ? 19.797 22.5 10.914 1 97.69 26 LEU B CA 1
ATOM 1942 C C . LEU B 1 26 ? 19.266 22.234 9.508 1 97.69 26 LEU B C 1
ATOM 1944 O O . LEU B 1 26 ? 19.719 21.297 8.828 1 97.69 26 LEU B O 1
ATOM 1948 N N . GLY B 1 27 ? 18.234 23 9.109 1 97.12 27 GLY B N 1
ATOM 1949 C CA . GLY B 1 27 ? 17.734 22.828 7.758 1 97.12 27 GLY B CA 1
ATOM 1950 C C . GLY B 1 27 ? 16.281 22.375 7.711 1 97.12 27 GLY B C 1
ATOM 1951 O O . GLY B 1 27 ? 15.75 22.125 6.633 1 97.12 27 GLY B O 1
ATOM 1952 N N . LEU B 1 28 ? 15.68 22.25 8.914 1 98.25 28 LEU B N 1
ATOM 1953 C CA . LEU B 1 28 ? 14.25 21.953 8.922 1 98.25 28 LEU B CA 1
ATOM 1954 C C . LEU B 1 28 ? 13.445 23.141 8.406 1 98.25 28 LEU B C 1
ATOM 1956 O O . LEU B 1 28 ? 13.57 24.25 8.922 1 98.25 28 LEU B O 1
ATOM 1960 N N . ASN B 1 29 ? 12.562 22.891 7.418 1 97.81 29 ASN B N 1
ATOM 1961 C CA . ASN B 1 29 ? 11.922 24.031 6.762 1 97.81 29 ASN B CA 1
ATOM 1962 C C . ASN B 1 29 ? 10.406 24 6.938 1 97.81 29 ASN B C 1
ATOM 1964 O O . ASN B 1 29 ? 9.727 25 6.715 1 97.81 29 ASN B O 1
ATOM 1968 N N . LYS B 1 30 ? 9.938 22.812 7.379 1 98.44 30 LYS B N 1
ATOM 1969 C CA . LYS B 1 30 ? 8.484 22.672 7.426 1 98.44 30 LYS B CA 1
ATOM 1970 C C . LYS B 1 30 ? 8.031 22.203 8.805 1 98.44 30 LYS B C 1
ATOM 1972 O O . LYS B 1 30 ? 8.664 21.328 9.406 1 98.44 30 LYS B O 1
ATOM 1977 N N . ILE B 1 31 ? 6.969 22.781 9.242 1 98.31 31 ILE B N 1
ATOM 1978 C CA . ILE B 1 31 ? 6.332 22.375 10.484 1 98.31 31 ILE B CA 1
ATOM 1979 C C . ILE B 1 31 ? 4.953 21.781 10.195 1 98.31 31 ILE B C 1
ATOM 1981 O O . ILE B 1 31 ? 4.199 22.328 9.383 1 98.31 31 ILE B O 1
ATOM 1985 N N . HIS B 1 32 ? 4.75 20.6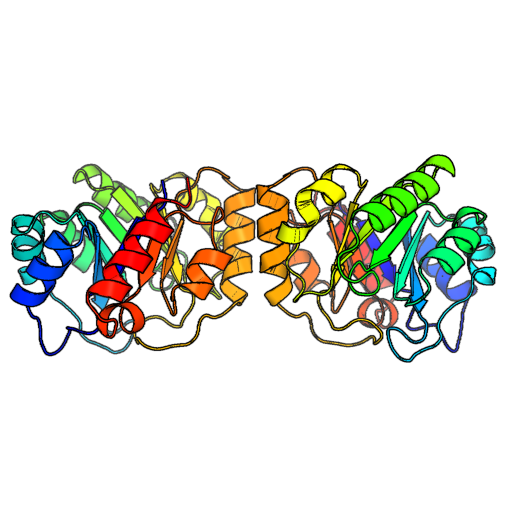56 10.719 1 97.81 32 HIS B N 1
ATOM 1986 C CA . HIS B 1 32 ? 3.416 20.078 10.805 1 97.81 32 HIS B CA 1
ATOM 1987 C C . HIS B 1 32 ? 2.709 20.516 12.086 1 97.81 32 HIS B C 1
ATOM 1989 O O . HIS B 1 32 ? 3.07 20.094 13.18 1 97.81 32 HIS B O 1
ATOM 1995 N N . TYR B 1 33 ? 1.702 21.375 11.961 1 96.81 33 TYR B N 1
ATOM 1996 C CA . TYR B 1 33 ? 1.036 22.047 13.07 1 96.81 33 TYR B CA 1
ATOM 1997 C C . TYR B 1 33 ? -0.273 21.359 13.422 1 96.81 33 TYR B C 1
ATOM 1999 O O . TYR B 1 33 ? -1.303 21.594 12.789 1 96.81 33 TYR B O 1
ATOM 2007 N N . ASP B 1 34 ? -0.211 20.594 14.508 1 94.5 34 ASP B N 1
ATOM 2008 C CA . ASP B 1 34 ? -1.348 19.781 14.906 1 94.5 34 ASP B CA 1
ATOM 2009 C C . ASP B 1 34 ? -2.381 20.594 15.68 1 94.5 34 ASP B C 1
ATOM 2011 O O . ASP B 1 34 ? -2.059 21.219 16.688 1 94.5 34 ASP B O 1
ATOM 2015 N N . VAL B 1 35 ? -3.557 20.562 15.188 1 93.81 35 VAL B N 1
ATOM 2016 C CA . VAL B 1 35 ? -4.695 21.172 15.867 1 93.81 35 VAL B CA 1
ATOM 2017 C C . VAL B 1 35 ? -5.711 20.094 16.234 1 93.81 35 VAL B C 1
ATOM 2019 O O . VAL B 1 35 ? -6.133 19.297 15.391 1 93.81 35 VAL B O 1
ATOM 2022 N N . MET B 1 36 ? -6.035 20.031 17.484 1 89.38 36 MET B N 1
ATOM 2023 C CA . MET B 1 36 ? -6.887 18.953 17.984 1 89.38 36 MET B CA 1
ATOM 2024 C C . MET B 1 36 ? -8.047 19.516 18.797 1 89.38 36 MET B C 1
ATOM 2026 O O . MET B 1 36 ? -7.977 20.641 19.312 1 89.38 36 MET B O 1
ATOM 2030 N N . ASP B 1 37 ? -9.086 18.906 18.844 1 84.88 37 ASP B N 1
ATOM 2031 C CA . ASP B 1 37 ? -10.219 19.156 19.719 1 84.88 37 ASP B CA 1
ATOM 2032 C C . ASP B 1 37 ? -10.906 17.859 20.125 1 84.88 37 ASP B C 1
ATOM 2034 O O . ASP B 1 37 ? -10.25 16.828 20.297 1 84.88 37 ASP B O 1
ATOM 2038 N N . GLU B 1 38 ? -12.102 17.828 20.406 1 78.69 38 GLU B N 1
ATOM 2039 C CA . GLU B 1 38 ? -12.828 16.656 20.906 1 78.69 38 GLU B CA 1
ATOM 2040 C C . GLU B 1 38 ? -12.758 15.492 19.922 1 78.69 38 GLU B C 1
ATOM 2042 O O . GLU B 1 38 ? -13.016 14.344 20.297 1 78.69 38 GLU B O 1
ATOM 2047 N N . PHE B 1 39 ? -12.445 15.781 18.781 1 79.31 39 PHE B N 1
ATOM 2048 C CA . PHE B 1 39 ? -12.289 14.719 17.797 1 79.31 39 PHE B CA 1
ATOM 2049 C C . PHE B 1 39 ? -11.281 13.68 18.281 1 79.31 39 PHE B C 1
ATOM 2051 O O . PHE B 1 39 ? -11.461 12.477 18.047 1 79.31 39 PHE B O 1
ATOM 2058 N N . VAL B 1 40 ? -10.219 14.07 18.969 1 76.12 40 VAL B N 1
ATOM 2059 C CA . VAL B 1 40 ? -9.188 13.156 19.453 1 76.12 40 VAL B CA 1
ATOM 2060 C C . VAL B 1 40 ? -9.094 13.25 20.984 1 76.12 40 VAL B C 1
ATOM 2062 O O . VAL B 1 40 ? -8.125 12.766 21.578 1 76.12 40 VAL B O 1
ATOM 2065 N N . ASN B 1 41 ? -10.047 13.836 21.641 1 70.12 41 ASN B N 1
ATOM 2066 C CA . ASN B 1 41 ? -10.164 13.992 23.094 1 70.12 41 ASN B CA 1
ATOM 2067 C C . ASN B 1 41 ? -8.945 14.688 23.688 1 70.12 41 ASN B C 1
ATOM 2069 O O . ASN B 1 41 ? -8.391 14.242 24.688 1 70.12 41 ASN B O 1
ATOM 2073 N N . ASN B 1 42 ? -8.328 15.484 22.984 1 66.5 42 ASN B N 1
ATOM 2074 C CA . ASN B 1 42 ? -7.188 16.297 23.406 1 66.5 42 ASN B CA 1
ATOM 2075 C C . ASN B 1 42 ? -7.242 17.703 22.828 1 66.5 42 ASN B C 1
ATOM 2077 O O . ASN B 1 42 ? -7.91 17.938 21.828 1 66.5 42 ASN B O 1
ATOM 2081 N N . LYS B 1 43 ? -6.91 18.75 23.688 1 62.91 43 LYS B N 1
ATOM 2082 C CA . LYS B 1 43 ? -6.793 20.094 23.125 1 62.91 43 LYS B CA 1
ATOM 2083 C C . LYS B 1 43 ? -5.336 20.453 22.844 1 62.91 43 LYS B C 1
ATOM 2085 O O . LYS B 1 43 ? -4.453 20.188 23.672 1 62.91 43 LYS B O 1
ATOM 2090 N N . ALA B 1 44 ? -5.07 20.734 21.484 1 71.44 44 ALA B N 1
ATOM 2091 C CA . ALA B 1 44 ? -3.676 21.047 21.188 1 71.44 44 ALA B CA 1
ATOM 2092 C C . ALA B 1 44 ? -3.492 22.547 20.969 1 71.44 44 ALA B C 1
ATOM 2094 O O . ALA B 1 44 ? -4.148 23.359 21.625 1 71.44 44 ALA B O 1
ATOM 2095 N N . PHE B 1 45 ? -2.605 22.875 20.047 1 77.75 45 PHE B N 1
ATOM 2096 C CA . PHE B 1 45 ? -2.068 24.203 19.812 1 77.75 45 PHE B CA 1
ATOM 2097 C C . PHE B 1 45 ? -3.135 25.125 19.219 1 77.75 45 PHE B C 1
ATOM 2099 O O . PHE B 1 45 ? -3.98 24.688 18.453 1 77.75 45 PHE B O 1
ATOM 2106 N N . ASP B 1 46 ? -3.199 26.281 19.75 1 85.81 46 ASP B N 1
ATOM 2107 C CA . ASP B 1 46 ? -4.027 27.297 19.109 1 85.81 46 ASP B CA 1
ATOM 2108 C C . ASP B 1 46 ? -3.211 28.125 18.125 1 85.81 46 ASP B C 1
ATOM 2110 O O . ASP B 1 46 ? -2.041 27.828 17.875 1 85.81 46 ASP B O 1
ATOM 2114 N N . GLU B 1 47 ? -3.811 29 17.422 1 92.25 47 GLU B N 1
ATOM 2115 C CA . GLU B 1 47 ? -3.252 29.672 16.266 1 92.25 47 GLU B CA 1
ATOM 2116 C C . GLU B 1 47 ? -2.18 30.688 16.672 1 92.25 47 GLU B C 1
ATOM 2118 O O . GLU B 1 47 ? -1.443 31.188 15.82 1 92.25 47 GLU B O 1
ATOM 2123 N N . ARG B 1 48 ? -1.899 30.922 17.938 1 89.25 48 ARG B N 1
ATOM 2124 C CA . ARG B 1 48 ? -1.017 31.984 18.406 1 89.25 48 ARG B CA 1
ATOM 2125 C C . ARG B 1 48 ? 0.435 31.688 18.047 1 89.25 48 ARG B C 1
ATOM 2127 O O . ARG B 1 48 ? 1.257 32.594 17.953 1 89.25 48 ARG B O 1
ATOM 2134 N N . TYR B 1 49 ? 0.736 30.438 17.812 1 93.19 49 TYR B N 1
ATOM 2135 C CA . TYR B 1 49 ? 2.125 30.062 17.578 1 93.19 49 TYR B CA 1
ATOM 2136 C C . TYR B 1 49 ? 2.473 30.156 16.094 1 93.19 49 TYR B C 1
ATOM 2138 O O . TYR B 1 49 ? 3.646 30.109 15.719 1 93.19 49 TYR B O 1
ATOM 2146 N N . VAL B 1 50 ? 1.527 30.312 15.227 1 96.56 50 VAL B N 1
ATOM 2147 C CA . VAL B 1 50 ? 1.724 30.281 13.781 1 96.56 50 VAL B CA 1
ATOM 2148 C C . VAL B 1 50 ? 2.646 31.422 13.359 1 96.56 50 VAL B C 1
ATOM 2150 O O . VAL B 1 50 ? 3.611 31.219 12.625 1 96.56 50 VAL B O 1
ATOM 2153 N N . ASP B 1 51 ? 2.398 32.562 13.875 1 95.06 51 ASP B N 1
ATOM 2154 C CA . ASP B 1 51 ? 3.178 33.75 13.492 1 95.06 51 ASP B CA 1
ATOM 2155 C C . ASP B 1 51 ? 4.641 33.594 13.891 1 95.06 51 ASP B C 1
ATOM 2157 O O . ASP B 1 51 ? 5.543 33.906 13.117 1 95.06 51 ASP B O 1
ATOM 2161 N N . ASN B 1 52 ? 4.855 33.125 15.109 1 95.06 52 ASN B N 1
ATOM 2162 C CA . ASN B 1 52 ? 6.219 32.906 15.578 1 95.06 52 ASN B CA 1
ATOM 2163 C C . ASN B 1 52 ? 6.973 31.938 14.68 1 95.06 52 ASN B C 1
ATOM 2165 O O . ASN B 1 52 ? 8.148 32.156 14.375 1 95.06 52 ASN B O 1
ATOM 2169 N N . LEU B 1 53 ? 6.301 30.906 14.289 1 97.62 53 LEU B N 1
ATOM 2170 C CA . LEU B 1 53 ? 6.918 29.906 13.43 1 97.62 53 LEU B CA 1
ATOM 2171 C C . LEU B 1 53 ? 7.234 30.484 12.055 1 97.62 53 LEU B C 1
ATOM 2173 O O . LEU B 1 53 ? 8.281 30.188 11.484 1 97.62 53 LEU B O 1
ATOM 2177 N N . LYS B 1 54 ? 6.367 31.281 11.594 1 97.81 54 LYS B N 1
ATOM 2178 C CA . LYS B 1 54 ? 6.602 31.938 10.312 1 97.81 54 LYS B CA 1
ATOM 2179 C C . LYS B 1 54 ? 7.781 32.906 10.398 1 97.81 54 LYS B C 1
ATOM 2181 O O . LYS B 1 54 ? 8.586 33 9.469 1 97.81 54 LYS B O 1
ATOM 2186 N N . ASN B 1 55 ? 7.828 33.625 11.477 1 97.62 55 ASN B N 1
ATOM 2187 C CA . ASN B 1 55 ? 8.938 34.531 11.695 1 97.62 55 ASN B CA 1
ATOM 2188 C C . ASN B 1 55 ? 10.281 33.812 11.695 1 97.62 55 ASN B C 1
ATOM 2190 O O . ASN B 1 55 ? 11.305 34.375 11.312 1 97.62 55 ASN B O 1
ATOM 2194 N N . LEU B 1 56 ? 10.273 32.594 12.133 1 97.88 56 LEU B N 1
ATOM 2195 C CA . LEU B 1 56 ? 11.484 31.766 12.117 1 97.88 56 LEU B CA 1
ATOM 2196 C C . LEU B 1 56 ? 11.805 31.297 10.703 1 97.88 56 LEU B C 1
ATOM 2198 O O . LEU B 1 56 ? 12.867 30.719 10.469 1 97.88 56 LEU B O 1
ATOM 2202 N N . GLY B 1 57 ? 10.812 31.438 9.781 1 98.25 57 GLY B N 1
ATOM 2203 C CA . GLY B 1 57 ? 11.055 31.109 8.383 1 98.25 57 GLY B CA 1
ATOM 2204 C C . GLY B 1 57 ? 10.469 29.766 7.98 1 98.25 57 GLY B C 1
ATOM 2205 O O . GLY B 1 57 ? 10.781 29.234 6.906 1 98.25 57 GLY B O 1
ATOM 2206 N N . TYR B 1 58 ? 9.609 29.188 8.781 1 98.56 58 TYR B N 1
ATOM 2207 C CA . TYR B 1 58 ? 9.039 27.875 8.477 1 98.56 58 TYR B CA 1
ATOM 2208 C C . TYR B 1 58 ? 7.871 28 7.504 1 98.56 58 TYR B C 1
ATOM 2210 O O . TYR B 1 58 ? 7.152 29 7.512 1 98.56 58 TYR B O 1
ATOM 2218 N N . GLN B 1 59 ? 7.734 27.016 6.633 1 98.56 59 GLN B N 1
ATOM 2219 C CA . GLN B 1 59 ? 6.434 26.703 6.047 1 98.56 59 GLN B CA 1
ATOM 2220 C C . GLN B 1 59 ? 5.562 25.922 7.023 1 98.56 59 GLN B C 1
ATOM 2222 O O . GLN B 1 59 ? 6.035 24.984 7.664 1 98.56 59 GLN B O 1
ATOM 2227 N N . ILE B 1 60 ? 4.34 26.312 7.156 1 98.56 60 ILE B N 1
ATOM 2228 C CA . ILE B 1 60 ? 3.488 25.734 8.195 1 98.56 60 ILE B CA 1
ATOM 2229 C C . ILE B 1 60 ? 2.328 24.984 7.551 1 98.56 60 ILE B C 1
ATOM 2231 O O . ILE B 1 60 ? 1.536 25.562 6.809 1 98.56 60 ILE B O 1
ATOM 2235 N N . ASN B 1 61 ? 2.264 23.734 7.816 1 98.25 61 ASN B N 1
ATOM 2236 C CA . ASN B 1 61 ? 1.181 22.844 7.414 1 98.25 61 ASN B CA 1
ATOM 2237 C C . ASN B 1 61 ? 0.244 22.531 8.578 1 98.25 61 ASN B C 1
ATOM 2239 O O . ASN B 1 61 ? 0.583 21.75 9.469 1 98.25 61 ASN B O 1
ATOM 2243 N N . VAL B 1 62 ? -0.885 23.141 8.547 1 98.12 62 VAL B N 1
ATOM 2244 C CA . VAL B 1 62 ? -1.842 22.953 9.633 1 98.12 62 VAL B CA 1
ATOM 2245 C C . VAL B 1 62 ? -2.648 21.672 9.391 1 98.12 62 VAL B C 1
ATOM 2247 O O . VAL B 1 62 ? -3.23 21.5 8.32 1 98.12 62 VAL B O 1
ATOM 2250 N N . HIS B 1 63 ? -2.631 20.812 10.281 1 97.44 63 HIS B N 1
ATOM 2251 C CA . HIS B 1 63 ? -3.404 19.578 10.258 1 97.44 63 HIS B CA 1
ATOM 2252 C C . HIS B 1 63 ? -4.551 19.625 11.266 1 97.44 63 HIS B C 1
ATOM 2254 O O . HIS B 1 63 ? -4.32 19.547 12.477 1 97.44 63 HIS B O 1
ATOM 2260 N N . LEU B 1 64 ? -5.754 19.703 10.789 1 96.5 64 LEU B N 1
ATOM 2261 C CA . LEU B 1 64 ? -6.93 19.828 11.641 1 96.5 64 LEU B CA 1
ATOM 2262 C C . LEU B 1 64 ? -7.5 18.453 11.977 1 96.5 64 LEU B C 1
ATOM 2264 O O . LEU B 1 64 ? -8.188 17.844 11.156 1 96.5 64 LEU B O 1
ATOM 2268 N N . MET B 1 65 ? -7.199 17.984 13.148 1 95.25 65 MET B N 1
ATOM 2269 C CA . MET B 1 65 ? -7.848 16.828 13.742 1 95.25 65 MET B CA 1
ATOM 2270 C C . MET B 1 65 ? -8.953 17.25 14.695 1 95.25 65 MET B C 1
ATOM 2272 O O . MET B 1 65 ? -8.836 17.062 15.914 1 95.25 65 MET B O 1
ATOM 2276 N N . VAL B 1 66 ? -10.047 17.719 14.102 1 94.62 66 VAL B N 1
ATOM 2277 C CA . VAL B 1 66 ? -11.047 18.422 14.898 1 94.62 66 VAL B CA 1
ATOM 2278 C C . VAL B 1 66 ? -12.445 18 14.453 1 94.62 66 VAL B C 1
ATOM 2280 O O . VAL B 1 66 ? -12.641 17.594 13.305 1 94.62 66 VAL B O 1
ATOM 2283 N N . ASN B 1 67 ? -13.406 18.141 15.312 1 93.06 67 ASN B N 1
ATOM 2284 C CA . ASN B 1 67 ? -14.812 17.922 14.992 1 93.06 67 ASN B CA 1
ATOM 2285 C C . ASN B 1 67 ? -15.43 19.141 14.32 1 93.06 67 ASN B C 1
ATOM 2287 O O . ASN B 1 67 ? -16.156 19.016 13.336 1 93.06 67 ASN B O 1
ATOM 2291 N N . LYS B 1 68 ? -15.148 20.328 14.867 1 92.75 68 LYS B N 1
ATOM 2292 C CA . LYS B 1 68 ? -15.688 21.578 14.328 1 92.75 68 LYS B CA 1
ATOM 2293 C C . LYS B 1 68 ? -14.781 22.125 13.234 1 92.75 68 LYS B C 1
ATOM 2295 O O . LYS B 1 68 ? -14.25 23.234 13.367 1 92.75 68 LYS B O 1
ATOM 2300 N N . VAL B 1 69 ? -14.742 21.5 12.086 1 96.62 69 VAL B N 1
ATOM 2301 C CA . VAL B 1 69 ? -13.797 21.766 11.008 1 96.62 69 VAL B CA 1
ATOM 2302 C C . VAL B 1 69 ? -13.969 23.188 10.492 1 96.62 69 VAL B C 1
ATOM 2304 O O . VAL B 1 69 ? -12.992 23.922 10.336 1 96.62 69 VAL B O 1
ATOM 2307 N N . ALA B 1 70 ? -15.195 23.594 10.336 1 96.38 70 ALA B N 1
ATOM 2308 C CA . ALA B 1 70 ? -15.492 24.922 9.789 1 96.38 70 ALA B CA 1
ATOM 2309 C C . ALA B 1 70 ? -14.875 26.016 10.648 1 96.38 70 ALA B C 1
ATOM 2311 O O . ALA B 1 70 ? -14.219 26.922 10.125 1 96.38 70 ALA B O 1
ATOM 2312 N N . ASN B 1 71 ? -15.094 25.953 11.945 1 95.25 71 ASN B N 1
ATOM 2313 C CA . ASN B 1 71 ? -14.586 26.953 12.867 1 95.25 71 ASN B CA 1
ATOM 2314 C C . ASN B 1 71 ? -13.07 27.094 12.773 1 95.25 71 ASN B C 1
ATOM 2316 O O . ASN B 1 71 ? -12.547 28.203 12.727 1 95.25 71 ASN B O 1
ATOM 2320 N N . HIS B 1 72 ? -12.461 25.984 12.688 1 95.88 72 HIS B N 1
ATOM 2321 C CA . HIS B 1 72 ? -11 26.016 12.68 1 95.88 72 HIS B CA 1
ATOM 2322 C C . HIS B 1 72 ? -10.469 26.484 11.328 1 95.88 72 HIS B C 1
ATOM 2324 O O . HIS B 1 72 ? -9.469 27.203 11.266 1 95.88 72 HIS B O 1
ATOM 2330 N N . ILE B 1 73 ? -11.117 26.062 10.242 1 97.94 73 ILE B N 1
ATOM 2331 C CA . ILE B 1 73 ? -10.703 26.547 8.93 1 97.94 73 ILE B CA 1
ATOM 2332 C C . ILE B 1 73 ? -10.789 28.062 8.875 1 97.94 73 ILE B C 1
ATOM 2334 O O . ILE B 1 73 ? -9.883 28.734 8.359 1 97.94 73 ILE B O 1
ATOM 2338 N N . LEU B 1 74 ? -11.836 28.625 9.453 1 97.56 74 LEU B N 1
ATOM 2339 C CA . LEU B 1 74 ? -12.023 30.062 9.453 1 97.56 74 LEU B CA 1
ATOM 2340 C C . LEU B 1 74 ? -10.891 30.766 10.195 1 97.56 74 LEU B C 1
ATOM 2342 O O . LEU B 1 74 ? -10.391 31.797 9.75 1 97.56 74 LEU B O 1
ATOM 2346 N N . VAL B 1 75 ? -10.469 30.156 11.234 1 96.88 75 VAL B N 1
ATOM 2347 C CA . VAL B 1 75 ? -9.414 30.734 12.07 1 96.88 75 VAL B CA 1
ATOM 2348 C C . VAL B 1 75 ? -8.078 30.656 11.344 1 96.88 75 VAL B C 1
ATOM 2350 O O . VAL B 1 75 ? -7.398 31.672 11.164 1 96.88 75 VAL B O 1
ATOM 2353 N N . TYR B 1 76 ? -7.742 29.516 10.836 1 97.75 76 TYR B N 1
ATOM 2354 C CA . TYR B 1 76 ? -6.391 29.297 10.328 1 97.75 76 TYR B CA 1
ATOM 2355 C C . TYR B 1 76 ? -6.246 29.844 8.914 1 97.75 76 TYR B C 1
ATOM 2357 O O . TYR B 1 76 ? -5.133 30.141 8.469 1 97.75 76 TYR B O 1
ATOM 2365 N N . ALA B 1 77 ? -7.371 29.984 8.203 1 97.38 77 ALA B N 1
ATOM 2366 C CA . ALA B 1 77 ? -7.324 30.609 6.887 1 97.38 77 ALA B CA 1
ATOM 2367 C C . ALA B 1 77 ? -6.84 32.062 6.992 1 97.38 77 ALA B C 1
ATOM 2369 O O . ALA B 1 77 ? -6.277 32.594 6.043 1 97.38 77 ALA B O 1
ATOM 2370 N N . LYS B 1 78 ? -6.973 32.625 8.141 1 96.31 78 LYS B N 1
ATOM 2371 C CA . LYS B 1 78 ? -6.617 34.031 8.344 1 96.31 78 LYS B CA 1
ATOM 2372 C C . LYS B 1 78 ? -5.207 34.156 8.906 1 96.31 78 LYS B C 1
ATOM 2374 O O . LYS B 1 78 ? -4.699 35.25 9.07 1 96.31 78 LYS B O 1
ATOM 2379 N N . THR B 1 79 ? -4.594 33.031 9.227 1 97.81 79 THR B N 1
ATOM 2380 C CA . THR B 1 79 ? -3.223 33.062 9.719 1 97.81 79 THR B CA 1
ATOM 2381 C C . THR B 1 79 ? -2.232 33.062 8.562 1 97.81 79 THR B C 1
ATOM 2383 O O . THR B 1 79 ? -2.635 33.031 7.395 1 97.81 79 THR B O 1
ATOM 2386 N N . ARG B 1 80 ? -0.943 33.031 8.883 1 98.06 80 ARG B N 1
ATOM 2387 C CA . ARG B 1 80 ? 0.1 33.031 7.863 1 98.06 80 ARG B CA 1
ATOM 2388 C C . ARG B 1 80 ? 0.5 31.594 7.488 1 98.06 80 ARG B C 1
ATOM 2390 O O . ARG B 1 80 ? 1.531 31.391 6.848 1 98.06 80 ARG B O 1
ATOM 2397 N N . CYS B 1 81 ? -0.284 30.609 7.883 1 98.25 81 CYS B N 1
ATOM 2398 C CA . CYS B 1 81 ? 0.055 29.234 7.5 1 98.25 81 CYS B CA 1
ATOM 2399 C C . CYS B 1 81 ? 0.01 29.062 5.984 1 98.25 81 CYS B C 1
ATOM 2401 O O . CYS B 1 81 ? -0.536 29.922 5.277 1 98.25 81 CYS B O 1
ATOM 2403 N N . ASP B 1 82 ? 0.628 28.016 5.523 1 98.62 82 ASP B N 1
ATOM 2404 C CA . ASP B 1 82 ? 0.794 27.844 4.086 1 98.62 82 ASP B CA 1
ATOM 2405 C C . ASP B 1 82 ? -0.223 26.844 3.533 1 98.62 82 ASP B C 1
ATOM 2407 O O . ASP B 1 82 ? -0.638 26.953 2.377 1 98.62 82 ASP B O 1
ATOM 2411 N N . GLN B 1 83 ? -0.583 25.875 4.359 1 98.44 83 GLN B N 1
ATOM 2412 C CA . GLN B 1 83 ? -1.51 24.844 3.918 1 98.44 83 GLN B CA 1
ATOM 2413 C C . GLN B 1 83 ? -2.334 24.312 5.086 1 98.44 83 GLN B C 1
ATOM 2415 O O . GLN B 1 83 ? -1.909 24.391 6.242 1 98.44 83 GLN B O 1
ATOM 2420 N N . ILE B 1 84 ? -3.512 23.859 4.785 1 98.75 84 ILE B N 1
ATOM 2421 C CA . ILE B 1 84 ? -4.453 23.328 5.773 1 98.75 84 ILE B CA 1
ATOM 2422 C C . ILE B 1 84 ? -5.027 22 5.289 1 98.75 84 ILE B C 1
ATOM 2424 O O . ILE B 1 84 ? -5.539 21.906 4.172 1 98.75 84 ILE B O 1
ATOM 2428 N N . SER B 1 85 ? -4.871 21.016 6.082 1 98.62 85 SER B N 1
ATOM 2429 C CA . SER B 1 85 ? -5.562 19.766 5.84 1 98.62 85 SER B CA 1
ATOM 2430 C C . SER B 1 85 ? -6.539 19.438 6.969 1 98.62 85 SER B C 1
ATOM 2432 O O . SER B 1 85 ? -6.324 19.844 8.117 1 98.62 85 SER B O 1
ATOM 2434 N N . PHE B 1 86 ? -7.625 18.781 6.609 1 98.06 86 PHE B N 1
ATOM 2435 C CA . PHE B 1 86 ? -8.602 18.406 7.625 1 98.06 86 PHE B CA 1
ATOM 2436 C C . PHE B 1 86 ? -9.133 17 7.371 1 98.06 86 PHE B C 1
ATOM 2438 O O . PHE B 1 86 ? -9.172 16.547 6.227 1 98.06 86 PHE B O 1
ATOM 2445 N N . HIS B 1 87 ? -9.484 16.359 8.461 1 97.56 87 HIS B N 1
ATOM 2446 C CA . HIS B 1 87 ? -10.008 15 8.383 1 97.56 87 HIS B CA 1
ATOM 2447 C C . HIS B 1 87 ? -11.414 14.984 7.801 1 97.56 87 HIS B C 1
ATOM 2449 O O . HIS B 1 87 ? -12.234 15.844 8.117 1 97.56 87 HIS B O 1
ATOM 2455 N N . VAL B 1 88 ? -11.672 13.938 7.133 1 97.5 88 VAL B N 1
ATOM 2456 C CA . VAL B 1 88 ? -12.977 13.812 6.496 1 97.5 88 VAL B CA 1
ATOM 2457 C C . VAL B 1 88 ? -13.961 13.148 7.461 1 97.5 88 VAL B C 1
ATOM 2459 O O . VAL B 1 88 ? -15.172 13.32 7.34 1 97.5 88 VAL B O 1
ATOM 2462 N N . GLU B 1 89 ? -13.484 12.383 8.383 1 95.5 89 GLU B N 1
ATOM 2463 C CA . GLU B 1 89 ? -14.281 11.477 9.203 1 95.5 89 GLU B CA 1
ATOM 2464 C C . GLU B 1 89 ? -15.32 12.242 10.016 1 95.5 89 GLU B C 1
ATOM 2466 O O . GLU B 1 89 ? -16.484 11.82 10.102 1 95.5 89 GLU B O 1
ATOM 2471 N N . PRO B 1 90 ? -14.969 13.438 10.531 1 94.25 90 PRO B N 1
ATOM 2472 C CA . PRO B 1 90 ? -15.977 14.172 11.305 1 94.25 90 PRO B CA 1
ATOM 2473 C C . PRO B 1 90 ? -17.109 14.703 10.438 1 94.25 90 PRO B C 1
ATOM 2475 O O . PRO B 1 90 ? -18.156 15.109 10.961 1 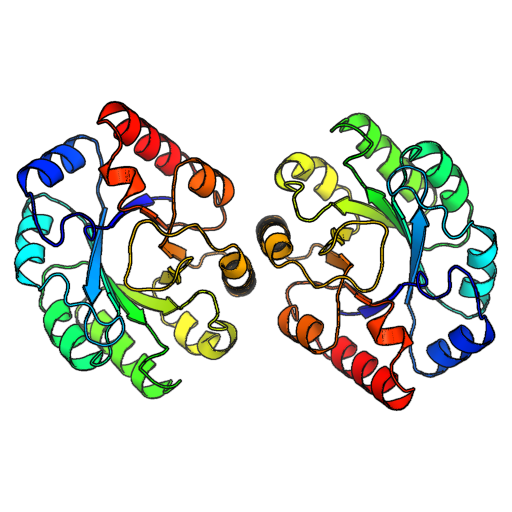94.25 90 PRO B O 1
ATOM 2478 N N . LEU B 1 91 ? -16.938 14.742 9.125 1 94.62 91 LEU B N 1
ATOM 2479 C CA . LEU B 1 91 ? -17.906 15.367 8.227 1 94.62 91 LEU B CA 1
ATOM 2480 C C . LEU B 1 91 ? -18.891 14.328 7.68 1 94.62 91 LEU B C 1
ATOM 2482 O O . LEU B 1 91 ? -19.703 14.641 6.809 1 94.62 91 LEU B O 1
ATOM 2486 N N . ALA B 1 92 ? -18.891 13.078 8.195 1 87 92 ALA B N 1
ATOM 2487 C CA . ALA B 1 92 ? -19.812 11.992 7.906 1 87 92 ALA B CA 1
ATOM 2488 C C . ALA B 1 92 ? -20.031 11.836 6.402 1 87 92 ALA B C 1
ATOM 2490 O O . ALA B 1 92 ? -21.172 11.758 5.941 1 87 92 ALA B O 1
ATOM 2491 N N . ASN B 1 93 ? -19 11.984 5.566 1 82.69 93 ASN B N 1
ATOM 2492 C CA . ASN B 1 93 ? -19.016 11.766 4.125 1 82.69 93 ASN B CA 1
ATOM 2493 C C . ASN B 1 93 ? -19.812 12.844 3.4 1 82.69 93 ASN B C 1
ATOM 2495 O O . ASN B 1 93 ? -20.328 12.609 2.309 1 82.69 93 ASN B O 1
ATOM 2499 N N . ASN B 1 94 ? -20 13.953 4.023 1 94.06 94 ASN B N 1
ATOM 2500 C CA . ASN B 1 94 ? -20.641 15.07 3.34 1 94.06 94 ASN B CA 1
ATOM 2501 C C . ASN B 1 94 ? -19.703 15.711 2.316 1 94.06 94 ASN B C 1
ATOM 2503 O O . ASN B 1 94 ? -18.984 16.672 2.629 1 94.06 94 ASN B O 1
ATOM 2507 N N . LYS B 1 95 ? -19.797 15.289 1.127 1 95.75 95 LYS B N 1
ATOM 2508 C CA . LYS B 1 95 ? -18.875 15.656 0.051 1 95.75 95 LYS B CA 1
ATOM 2509 C C . LYS B 1 95 ? -19.031 17.125 -0.316 1 95.75 95 LYS B C 1
ATOM 2511 O O . LYS B 1 95 ? -18.047 17.797 -0.634 1 95.75 95 LYS B O 1
ATOM 2516 N N . GLN B 1 96 ? -20.203 17.594 -0.223 1 96.19 96 GLN B N 1
ATOM 2517 C CA . GLN B 1 96 ? -20.453 19 -0.544 1 96.19 96 GLN B CA 1
ATOM 2518 C C . GLN B 1 96 ? -19.75 19.922 0.452 1 96.19 96 GLN B C 1
ATOM 2520 O O . GLN B 1 96 ? -19.141 20.922 0.06 1 96.19 96 GLN B O 1
ATOM 2525 N N . LEU B 1 97 ? -19.906 19.562 1.64 1 97.06 97 LEU B N 1
ATOM 2526 C CA . LEU B 1 97 ? -19.266 20.344 2.689 1 97.06 97 LEU B CA 1
ATOM 2527 C C . LEU B 1 97 ? -17.75 20.312 2.539 1 97.06 97 LEU B C 1
ATOM 2529 O O . LEU B 1 97 ? -17.078 21.344 2.689 1 97.06 97 LEU B O 1
ATOM 2533 N N . ILE B 1 98 ? -17.25 19.172 2.217 1 98.31 98 ILE B N 1
ATOM 2534 C CA . ILE B 1 98 ? -15.812 19.016 1.986 1 98.31 98 ILE B CA 1
ATOM 2535 C C . ILE B 1 98 ? -15.367 19.938 0.855 1 98.31 98 ILE B C 1
ATOM 2537 O O . ILE B 1 98 ? -14.383 20.672 0.996 1 98.31 98 ILE B O 1
ATOM 2541 N N . ASN B 1 99 ? -16.141 19.969 -0.23 1 98.25 99 ASN B N 1
ATOM 2542 C CA . ASN B 1 99 ? -15.82 20.828 -1.368 1 98.25 99 ASN B CA 1
ATOM 2543 C C . ASN B 1 99 ? -15.805 22.297 -0.976 1 98.25 99 ASN B C 1
ATOM 2545 O O . ASN B 1 99 ? -14.914 23.047 -1.392 1 98.25 99 ASN B O 1
ATOM 2549 N N . LYS B 1 100 ? -16.766 22.609 -0.186 1 98.06 100 LYS B N 1
ATOM 2550 C CA . LYS B 1 100 ? -16.875 24 0.258 1 98.06 100 LYS B CA 1
ATOM 2551 C C . LYS B 1 100 ? -15.664 24.391 1.102 1 98.06 100 LYS B C 1
ATOM 2553 O O . LYS B 1 100 ? -15.117 25.484 0.931 1 98.06 100 LYS B O 1
ATOM 2558 N N . TYR B 1 101 ? -15.273 23.547 1.99 1 98.44 101 TYR B N 1
ATOM 2559 C CA . TYR B 1 101 ? -14.133 23.828 2.857 1 98.44 101 TYR B CA 1
ATOM 2560 C C . TYR B 1 101 ? -12.852 23.938 2.047 1 98.44 101 TYR B C 1
ATOM 2562 O O . TYR B 1 101 ? -12.047 24.844 2.264 1 98.44 101 TYR B O 1
ATOM 2570 N N . LEU B 1 102 ? -12.641 23.016 1.113 1 98.62 102 LEU B N 1
ATOM 2571 C CA . LEU B 1 102 ? -11.469 23.062 0.251 1 98.62 102 LEU B CA 1
ATOM 2572 C C . LEU B 1 102 ? -11.414 24.359 -0.541 1 98.62 102 LEU B C 1
ATOM 2574 O O . LEU B 1 102 ? -10.359 25 -0.617 1 98.62 102 LEU B O 1
ATOM 2578 N N . ALA B 1 103 ? -12.523 24.766 -1.069 1 98.5 103 ALA B N 1
ATOM 2579 C CA . ALA B 1 103 ? -12.602 26 -1.847 1 98.5 103 ALA B CA 1
ATOM 2580 C C . ALA B 1 103 ? -12.266 27.203 -0.984 1 98.5 103 ALA B C 1
ATOM 2582 O O . ALA B 1 103 ? -11.539 28.109 -1.414 1 98.5 103 ALA B O 1
ATOM 2583 N N . TYR B 1 104 ? -12.812 27.203 0.181 1 98.62 104 TYR B N 1
ATOM 2584 C CA . TYR B 1 104 ? -12.57 28.312 1.083 1 98.62 104 TYR B CA 1
ATOM 2585 C C . TYR B 1 104 ? -11.086 28.453 1.404 1 98.62 104 TYR B C 1
ATOM 2587 O O . TYR B 1 104 ? -10.539 29.547 1.367 1 98.62 104 TYR B O 1
ATOM 2595 N N . ILE B 1 105 ? -10.422 27.312 1.672 1 98.75 105 ILE B N 1
ATOM 2596 C CA . ILE B 1 105 ? -8.992 27.312 1.976 1 98.75 105 ILE B CA 1
ATOM 2597 C C . ILE B 1 105 ? -8.219 27.891 0.796 1 98.75 105 ILE B C 1
ATOM 2599 O O . ILE B 1 105 ? -7.375 28.781 0.973 1 98.75 105 ILE B O 1
ATOM 2603 N N . LYS B 1 106 ? -8.578 27.516 -0.362 1 98.56 106 LYS B N 1
ATOM 2604 C CA . LYS B 1 106 ? -7.863 27.938 -1.564 1 98.56 106 LYS B CA 1
ATOM 2605 C C . LYS B 1 106 ? -8.133 29.406 -1.884 1 98.56 106 LYS B C 1
ATOM 2607 O O . LYS B 1 106 ? -7.238 30.109 -2.346 1 98.56 106 LYS B O 1
ATOM 2612 N N . THR B 1 107 ? -9.32 29.844 -1.611 1 98.12 107 THR B N 1
ATOM 2613 C CA . THR B 1 107 ? -9.656 31.234 -1.861 1 98.12 107 THR B CA 1
ATOM 2614 C C . THR B 1 107 ? -8.883 32.156 -0.918 1 98.12 107 THR B C 1
ATOM 2616 O O . THR B 1 107 ? -8.742 33.344 -1.184 1 98.12 107 THR B O 1
ATOM 2619 N N . ASN B 1 108 ? -8.492 31.594 0.165 1 98.31 108 ASN B N 1
ATOM 2620 C CA . ASN B 1 108 ? -7.645 32.344 1.084 1 98.31 108 ASN B CA 1
ATOM 2621 C C . ASN B 1 108 ? -6.164 32.156 0.783 1 98.31 108 ASN B C 1
ATOM 2623 O O . ASN B 1 108 ? -5.312 32.344 1.651 1 98.31 108 ASN B O 1
ATOM 2627 N N . ASN B 1 109 ? -5.875 31.656 -0.376 1 98.12 109 ASN B N 1
ATOM 2628 C CA . ASN B 1 109 ? -4.531 31.516 -0.929 1 98.12 109 ASN B CA 1
ATOM 2629 C C . ASN B 1 109 ? -3.691 30.531 -0.129 1 98.12 109 ASN B C 1
ATOM 2631 O O . ASN B 1 109 ? -2.512 30.766 0.134 1 98.12 109 ASN B O 1
ATOM 2635 N N . LYS B 1 110 ? -4.277 29.484 0.304 1 98.56 110 LYS B N 1
ATOM 2636 C CA . LYS B 1 110 ? -3.602 28.391 0.978 1 98.56 110 LYS B CA 1
ATOM 2637 C C . LYS B 1 110 ? -3.762 27.078 0.198 1 98.56 110 LYS B C 1
ATOM 2639 O O . LYS B 1 110 ? -4.77 26.875 -0.484 1 98.56 110 LYS B O 1
ATOM 2644 N N . LYS B 1 111 ? -2.766 26.266 0.282 1 98.75 111 LYS B N 1
ATOM 2645 C CA . LYS B 1 111 ? -2.945 24.906 -0.237 1 98.75 111 LYS B CA 1
ATOM 2646 C C . LYS B 1 111 ? -3.941 24.125 0.611 1 98.75 111 LYS B C 1
ATOM 2648 O O . LYS B 1 111 ? -3.936 24.219 1.84 1 98.75 111 LYS B O 1
ATOM 2653 N N . ALA B 1 112 ? -4.762 23.391 -0.03 1 98.81 112 ALA B N 1
ATOM 2654 C CA . ALA B 1 112 ? -5.812 22.641 0.643 1 98.81 112 ALA B CA 1
ATOM 2655 C C . ALA B 1 112 ? -5.551 21.141 0.556 1 98.81 112 ALA B C 1
ATOM 2657 O O . ALA B 1 112 ? -5.191 20.625 -0.505 1 98.81 112 ALA B O 1
ATOM 2658 N N . GLY B 1 113 ? -5.715 20.469 1.684 1 98.75 113 GLY B N 1
ATOM 2659 C CA . GLY B 1 113 ? -5.527 19.016 1.729 1 98.75 113 GLY B CA 1
ATOM 2660 C C . GLY B 1 113 ? -6.625 18.297 2.492 1 98.75 113 GLY B C 1
ATOM 2661 O O . GLY B 1 113 ? -7.375 18.922 3.244 1 98.75 113 GLY B O 1
ATOM 2662 N N . LEU B 1 114 ? -6.758 17.062 2.277 1 98.75 114 LEU B N 1
ATOM 2663 C CA . LEU B 1 114 ? -7.605 16.172 3.057 1 98.75 114 LEU B CA 1
ATOM 2664 C C . LEU B 1 114 ? -6.762 15.195 3.875 1 98.75 114 LEU B C 1
ATOM 2666 O O . LEU B 1 114 ? -5.715 14.734 3.414 1 98.75 114 LEU B O 1
ATOM 2670 N N . ALA B 1 115 ? -7.234 14.945 5.023 1 98.5 115 ALA B N 1
ATOM 2671 C CA . ALA B 1 115 ? -6.586 13.969 5.898 1 98.5 115 ALA B CA 1
ATOM 2672 C C . ALA B 1 115 ? -7.477 12.758 6.125 1 98.5 115 ALA B C 1
ATOM 2674 O O . ALA B 1 115 ? -8.703 12.875 6.16 1 98.5 115 ALA B O 1
ATOM 2675 N N . PHE B 1 116 ? -6.816 11.602 6.25 1 98.12 116 PHE B N 1
ATOM 2676 C CA . PHE B 1 116 ? -7.547 10.344 6.418 1 98.12 116 PHE B CA 1
ATOM 2677 C C . PHE B 1 116 ? -6.914 9.492 7.512 1 98.12 116 PHE B C 1
ATOM 2679 O O . PHE B 1 116 ? -5.691 9.398 7.605 1 98.12 116 PHE B O 1
ATOM 2686 N N . LYS B 1 117 ? -7.793 8.891 8.32 1 96.62 117 LYS B N 1
ATOM 2687 C CA . LYS B 1 117 ? -7.324 7.781 9.148 1 96.62 117 LYS B CA 1
ATOM 2688 C C . LYS B 1 117 ? -6.871 6.609 8.281 1 96.62 117 LYS B C 1
ATOM 2690 O O . LYS B 1 117 ? -7.297 6.473 7.133 1 96.62 117 LYS B O 1
ATOM 2695 N N . PHE B 1 118 ? -6.039 5.711 8.852 1 95.62 118 PHE B N 1
ATOM 2696 C CA . PHE B 1 118 ? -5.48 4.625 8.055 1 95.62 118 PHE B CA 1
ATOM 2697 C C . PHE B 1 118 ? -6.566 3.629 7.66 1 95.62 118 PHE B C 1
ATOM 2699 O O . PHE B 1 118 ? -6.422 2.906 6.672 1 95.62 118 PHE B O 1
ATOM 2706 N N . ASN B 1 119 ? -7.672 3.617 8.391 1 94.31 119 ASN B N 1
ATOM 2707 C CA . ASN B 1 119 ? -8.727 2.648 8.102 1 94.31 119 ASN B CA 1
ATOM 2708 C C . ASN B 1 119 ? -9.828 3.262 7.246 1 94.31 119 ASN B C 1
ATOM 2710 O O . ASN B 1 119 ? -10.773 2.572 6.859 1 94.31 119 ASN B O 1
ATOM 2714 N N . THR B 1 120 ? -9.773 4.59 6.98 1 96 120 THR B N 1
ATOM 2715 C CA . THR B 1 120 ? -10.727 5.227 6.082 1 96 120 THR B CA 1
ATOM 2716 C C . THR B 1 120 ? -10.375 4.938 4.625 1 96 120 THR B C 1
ATOM 2718 O O . THR B 1 120 ? -9.234 5.16 4.203 1 96 120 THR B O 1
ATOM 2721 N N . ASP B 1 121 ? -11.289 4.453 3.871 1 95.38 121 ASP B N 1
ATOM 2722 C CA . ASP B 1 121 ? -11.039 4.117 2.473 1 95.38 121 ASP B CA 1
ATOM 2723 C C . ASP B 1 121 ? -11.039 5.371 1.601 1 95.38 121 ASP B C 1
ATOM 2725 O O . ASP B 1 121 ? -12.086 5.984 1.387 1 95.38 121 ASP B O 1
ATOM 2729 N N . VAL B 1 122 ? -9.953 5.715 0.962 1 97.56 122 VAL B N 1
ATOM 2730 C CA . VAL B 1 122 ? -9.797 6.949 0.2 1 97.56 122 VAL B CA 1
ATOM 2731 C C . VAL B 1 122 ? -10.609 6.863 -1.091 1 97.56 122 VAL B C 1
ATOM 2733 O O . VAL B 1 122 ? -10.93 7.887 -1.699 1 97.56 122 VAL B O 1
ATOM 2736 N N . ASN B 1 123 ? -10.938 5.656 -1.489 1 96 123 ASN B N 1
ATOM 2737 C CA . ASN B 1 123 ? -11.711 5.504 -2.719 1 96 123 ASN B CA 1
ATOM 2738 C C . ASN B 1 123 ? -13.055 6.219 -2.633 1 96 123 ASN B C 1
ATOM 2740 O O . ASN B 1 123 ? -13.594 6.656 -3.648 1 96 123 ASN B O 1
ATOM 2744 N N . ASP B 1 124 ? -13.523 6.383 -1.427 1 95.69 124 ASP B N 1
ATOM 2745 C CA . ASP B 1 124 ? -14.812 7.035 -1.222 1 95.69 124 ASP B CA 1
ATOM 2746 C C . ASP B 1 124 ? -14.719 8.539 -1.482 1 95.69 124 ASP B C 1
ATOM 2748 O O . ASP B 1 124 ? -15.742 9.219 -1.579 1 95.69 124 ASP B O 1
ATOM 2752 N N . TYR B 1 125 ? -13.477 9.047 -1.706 1 97.5 125 TYR B N 1
ATOM 2753 C CA . TYR B 1 125 ? -13.297 10.492 -1.746 1 97.5 125 TYR B CA 1
ATOM 2754 C C . TYR B 1 125 ? -12.484 10.914 -2.965 1 97.5 125 TYR B C 1
ATOM 2756 O O . TYR B 1 125 ? -11.828 11.953 -2.951 1 97.5 125 TYR B O 1
ATOM 2764 N N . LEU B 1 126 ? -12.445 10.094 -3.969 1 97 126 LEU B N 1
ATOM 2765 C CA . LEU B 1 126 ? -11.586 10.359 -5.117 1 97 126 LEU B CA 1
ATOM 2766 C C . LEU B 1 126 ? -12 11.648 -5.812 1 97 126 LEU B C 1
ATOM 2768 O O . LEU B 1 126 ? -11.141 12.406 -6.285 1 97 126 LEU B O 1
ATOM 2772 N N . ASP B 1 127 ? -13.258 11.977 -5.844 1 97.38 127 ASP B N 1
ATOM 2773 C CA . ASP B 1 127 ? -13.719 13.219 -6.465 1 97.38 127 ASP B CA 1
ATOM 2774 C C . ASP B 1 127 ? -13.219 14.438 -5.699 1 97.38 127 ASP B C 1
ATOM 2776 O O . ASP B 1 127 ? -12.898 15.461 -6.301 1 97.38 127 ASP B O 1
ATOM 2780 N N . GLN B 1 128 ? -13.195 14.32 -4.398 1 98.19 128 GLN B N 1
ATOM 2781 C CA . GLN B 1 128 ? -12.672 15.398 -3.566 1 98.19 128 GLN B CA 1
ATOM 2782 C C . GLN B 1 128 ? -11.148 15.492 -3.674 1 98.19 128 GLN B C 1
ATOM 2784 O O . GLN B 1 128 ? -10.586 16.594 -3.67 1 98.19 128 GLN B O 1
ATOM 2789 N N . ILE B 1 129 ? -10.539 14.344 -3.803 1 98.25 129 ILE B N 1
ATOM 2790 C CA . ILE B 1 129 ? -9.078 14.281 -3.855 1 98.25 129 ILE B CA 1
ATOM 2791 C C . ILE B 1 129 ? -8.578 14.938 -5.137 1 98.25 129 ILE B C 1
ATOM 2793 O O . ILE B 1 129 ? -7.504 15.547 -5.152 1 98.25 129 ILE B O 1
ATOM 2797 N N . LYS B 1 130 ? -9.367 14.961 -6.16 1 98 130 LYS B N 1
ATOM 2798 C CA . LYS B 1 130 ? -9.016 15.648 -7.398 1 98 130 LYS B CA 1
ATOM 2799 C C . LYS B 1 130 ? -8.836 17.141 -7.164 1 98 130 LYS B C 1
ATOM 2801 O O . LYS B 1 130 ? -8.156 17.828 -7.938 1 98 130 LYS B O 1
ATOM 2806 N N . LEU B 1 131 ? -9.398 17.609 -6.098 1 97.81 131 LEU B N 1
ATOM 2807 C CA . LEU B 1 131 ? -9.453 19.062 -5.871 1 97.81 131 LEU B CA 1
ATOM 2808 C C . LEU B 1 131 ? -8.344 19.5 -4.926 1 97.81 131 LEU B C 1
ATOM 2810 O O . LEU B 1 131 ? -8.148 20.703 -4.715 1 97.81 131 LEU B O 1
ATOM 2814 N N . VAL B 1 132 ? -7.621 18.609 -4.363 1 98.56 132 VAL B N 1
ATOM 2815 C CA . VAL B 1 132 ? -6.715 19 -3.291 1 98.56 132 VAL B CA 1
ATOM 2816 C C . VAL B 1 132 ? -5.305 19.188 -3.85 1 98.56 132 VAL B C 1
ATOM 2818 O O . VAL B 1 132 ? -5.004 18.734 -4.957 1 98.56 132 VAL B O 1
ATOM 2821 N N . ASP B 1 133 ? -4.52 19.859 -3.064 1 98.62 133 ASP B N 1
ATOM 2822 C CA . ASP B 1 133 ? -3.105 20.031 -3.383 1 98.62 133 ASP B CA 1
ATOM 2823 C C . ASP B 1 133 ? -2.275 18.875 -2.824 1 98.62 133 ASP B C 1
ATOM 2825 O O . ASP B 1 133 ? -1.204 18.562 -3.35 1 98.62 133 ASP B O 1
ATOM 2829 N N . TYR B 1 134 ? -2.758 18.25 -1.782 1 98.5 134 TYR B N 1
ATOM 2830 C CA . TYR B 1 134 ? -2.062 17.125 -1.143 1 98.5 134 TYR B CA 1
ATOM 2831 C C . TYR B 1 134 ? -3.008 16.344 -0.248 1 98.5 134 TYR B C 1
ATOM 2833 O O . TYR B 1 134 ? -4.129 16.781 0.022 1 98.5 134 TYR B O 1
ATOM 2841 N N . VAL B 1 135 ? -2.588 15.18 0.155 1 98.81 135 VAL B N 1
ATOM 2842 C CA . VAL B 1 135 ? -3.334 14.32 1.067 1 98.81 135 VAL B CA 1
ATOM 2843 C C . VAL B 1 135 ? -2.459 13.945 2.262 1 98.81 135 VAL B C 1
ATOM 2845 O O . VAL B 1 135 ? -1.275 13.633 2.098 1 98.81 135 VAL B O 1
ATOM 2848 N N . THR B 1 136 ? -3.021 14.039 3.453 1 98.75 136 THR B N 1
ATOM 2849 C CA . THR B 1 136 ? -2.361 13.57 4.668 1 98.75 136 THR B CA 1
ATOM 2850 C C . THR B 1 136 ? -2.939 12.234 5.121 1 98.75 136 THR B C 1
ATOM 2852 O O . THR B 1 136 ? -4.137 12.125 5.395 1 98.75 136 THR B O 1
ATOM 2855 N N . LEU B 1 137 ? -2.094 11.227 5.176 1 98.75 137 LEU B N 1
ATOM 2856 C CA . LEU B 1 137 ? -2.51 9.914 5.645 1 98.75 137 LEU B CA 1
ATOM 2857 C C . LEU B 1 137 ? -1.944 9.625 7.035 1 98.75 137 LEU B C 1
ATOM 2859 O O . LEU B 1 137 ? -0.736 9.734 7.25 1 98.75 137 LEU B O 1
ATOM 2863 N N . MET B 1 138 ? -2.854 9.289 7.879 1 97.88 138 MET B N 1
ATOM 2864 C CA . MET B 1 138 ? -2.404 8.844 9.195 1 97.88 138 MET B CA 1
ATOM 2865 C C . MET B 1 138 ? -1.906 7.406 9.148 1 97.88 138 MET B C 1
ATOM 2867 O O . MET B 1 138 ? -2.512 6.555 8.484 1 97.88 138 MET B O 1
ATOM 2871 N N . SER B 1 139 ? -0.805 7.164 9.719 1 97.38 139 SER B N 1
ATOM 2872 C CA . SER B 1 139 ? -0.322 5.801 9.906 1 97.38 139 SER B CA 1
ATOM 2873 C C . SER B 1 139 ? -0.385 5.387 11.375 1 97.38 139 SER B C 1
ATOM 2875 O O . SER B 1 139 ? 0.266 4.426 11.781 1 97.38 139 SER B O 1
ATOM 2877 N N . VAL B 1 140 ? -1.077 6.133 12.203 1 95.94 140 VAL B N 1
ATOM 2878 C CA . VAL B 1 140 ? -1.438 5.875 13.594 1 95.94 140 VAL B CA 1
ATOM 2879 C C . VAL B 1 140 ? -2.83 6.43 13.883 1 95.94 140 VAL B C 1
ATOM 2881 O O . VAL B 1 140 ? -3.426 7.094 13.031 1 95.94 140 VAL B O 1
ATOM 2884 N N . GLU B 1 141 ? -3.311 6.105 15.016 1 92.62 141 GLU B N 1
ATOM 2885 C CA . GLU B 1 141 ? -4.547 6.773 15.414 1 92.62 141 GLU B CA 1
ATOM 2886 C C . GLU B 1 141 ? -4.309 8.258 15.68 1 92.62 141 GLU B C 1
ATOM 2888 O O . GLU B 1 141 ? -3.32 8.633 16.312 1 92.62 141 GLU B O 1
ATOM 2893 N N . PRO B 1 142 ? -5.176 9.062 15.164 1 90.62 142 PRO B N 1
ATOM 2894 C CA . PRO B 1 142 ? -4.996 10.5 15.398 1 90.62 142 PRO B CA 1
ATOM 2895 C C . PRO B 1 142 ? -5 10.859 16.891 1 90.62 142 PRO B C 1
ATOM 2897 O O . PRO B 1 142 ? -5.762 10.281 17.656 1 90.62 142 PRO B O 1
ATOM 2900 N N . GLY B 1 143 ? -4.195 11.844 17.297 1 81.06 143 GLY B N 1
ATOM 2901 C CA . GLY B 1 143 ? -4.348 12.445 18.609 1 81.06 143 GLY B CA 1
ATOM 2902 C C . GLY B 1 143 ? -3.176 12.172 19.531 1 81.06 143 GLY B C 1
ATOM 2903 O O . GLY B 1 143 ? -2.959 12.898 20.5 1 81.06 143 GLY B O 1
ATOM 2904 N N . ALA B 1 144 ? -2.494 11.109 19.281 1 78.94 144 ALA B N 1
ATOM 2905 C CA . ALA B 1 144 ? -1.391 10.82 20.203 1 78.94 144 ALA B CA 1
ATOM 2906 C C . ALA B 1 144 ? -0.091 10.586 19.438 1 78.94 144 ALA B C 1
ATOM 2908 O O . ALA B 1 144 ? -0.11 10.109 18.297 1 78.94 144 ALA B O 1
ATOM 2909 N N . GLY B 1 145 ? 0.987 10.984 20.109 1 80.94 145 GLY B N 1
ATOM 2910 C CA . GLY B 1 145 ? 2.316 10.711 19.578 1 80.94 145 GLY B CA 1
ATOM 2911 C C . GLY B 1 145 ? 2.926 9.438 20.141 1 80.94 145 GLY B C 1
ATOM 2912 O O . GLY B 1 145 ? 2.336 8.781 21 1 80.94 145 GLY B O 1
ATOM 2913 N N . GLY B 1 146 ? 4.012 9.039 19.469 1 87.25 146 GLY B N 1
ATOM 2914 C CA . GLY B 1 146 ? 4.777 7.922 19.984 1 87.25 146 GLY B CA 1
ATOM 2915 C C . GLY B 1 146 ? 4.199 6.574 19.609 1 87.25 146 GLY B C 1
ATOM 2916 O O . GLY B 1 146 ? 4.625 5.539 20.125 1 87.25 146 GLY B O 1
ATOM 2917 N N . GLN B 1 147 ? 3.211 6.535 18.766 1 91.44 147 GLN B N 1
ATOM 2918 C CA . GLN B 1 147 ? 2.586 5.293 18.328 1 91.44 147 GLN B CA 1
ATOM 2919 C C . GLN B 1 147 ? 3.395 4.633 17.219 1 91.44 147 GLN B C 1
ATOM 2921 O O . GLN B 1 147 ? 4.172 5.301 16.531 1 91.44 147 GLN B O 1
ATOM 2926 N N . ALA B 1 148 ? 3.236 3.336 17.125 1 93.56 148 ALA B N 1
ATOM 2927 C CA . ALA B 1 148 ? 3.922 2.578 16.078 1 93.56 148 ALA B CA 1
ATOM 2928 C C . ALA B 1 148 ? 3.223 2.746 14.742 1 93.56 148 ALA B C 1
ATOM 2930 O O . ALA B 1 148 ? 1.992 2.795 14.672 1 93.56 148 ALA B O 1
ATOM 2931 N N . PHE B 1 149 ? 4.039 2.758 13.734 1 96.25 149 PHE B N 1
ATOM 2932 C CA . PHE B 1 149 ? 3.574 2.836 12.352 1 96.25 149 PHE B CA 1
ATOM 2933 C C . PHE B 1 149 ? 2.631 1.682 12.039 1 96.25 149 PHE B C 1
ATOM 2935 O O . PHE B 1 149 ? 2.959 0.519 12.281 1 96.25 149 PHE B O 1
ATOM 2942 N N . ASN B 1 150 ? 1.438 1.938 11.539 1 95.31 150 ASN B N 1
ATOM 2943 C CA . ASN B 1 150 ? 0.474 0.929 11.117 1 95.31 150 ASN B CA 1
ATOM 2944 C C . ASN B 1 150 ? 0.554 0.674 9.617 1 95.31 150 ASN B C 1
ATOM 2946 O O . ASN B 1 150 ? 0.21 1.546 8.812 1 95.31 150 ASN B O 1
ATOM 2950 N N . PRO B 1 151 ? 0.863 -0.545 9.211 1 94.69 151 PRO B N 1
ATOM 2951 C CA . PRO B 1 151 ? 1.08 -0.83 7.789 1 94.69 151 PR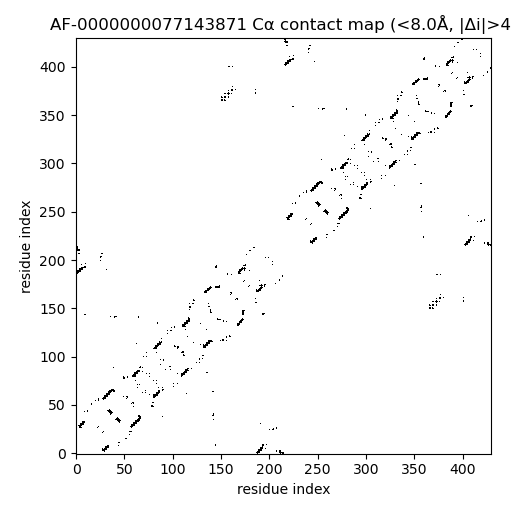O B CA 1
ATOM 2952 C C . PRO B 1 151 ? -0.207 -0.76 6.969 1 94.69 151 PRO B C 1
ATOM 2954 O O . PRO B 1 151 ? -0.157 -0.732 5.738 1 94.69 151 PRO B O 1
ATOM 2957 N N . LEU B 1 152 ? -1.344 -0.738 7.57 1 95.44 152 LEU B N 1
ATOM 2958 C CA . LEU B 1 152 ? -2.609 -0.646 6.852 1 95.44 152 LEU B CA 1
ATOM 2959 C C . LEU B 1 152 ? -2.654 0.61 5.988 1 95.44 152 LEU B C 1
ATOM 2961 O O . LEU B 1 152 ? -3.369 0.654 4.984 1 95.44 152 LEU B O 1
ATOM 2965 N N . VAL B 1 153 ? -1.827 1.6 6.309 1 97.69 153 VAL B N 1
ATOM 2966 C CA . VAL B 1 153 ? -1.821 2.865 5.582 1 97.69 153 VAL B CA 1
ATOM 2967 C C . VAL B 1 153 ? -1.362 2.633 4.145 1 97.69 153 VAL B C 1
ATOM 2969 O O . VAL B 1 153 ? -1.715 3.396 3.242 1 97.69 153 VAL B O 1
ATOM 2972 N N . TYR B 1 154 ? -0.603 1.544 3.893 1 97.88 154 TYR B N 1
ATOM 2973 C CA . TYR B 1 154 ? -0.101 1.26 2.553 1 97.88 154 TYR B CA 1
ATOM 2974 C C . TYR B 1 154 ? -1.247 0.996 1.585 1 97.88 154 TYR B C 1
ATOM 2976 O O . TYR B 1 154 ? -1.114 1.22 0.379 1 97.88 154 TYR B O 1
ATOM 2984 N N . ARG B 1 155 ? -2.4 0.509 2.123 1 97.44 155 ARG B N 1
ATOM 2985 C CA . ARG B 1 155 ? -3.586 0.333 1.29 1 97.44 155 ARG B CA 1
ATOM 2986 C C . ARG B 1 155 ? -3.986 1.646 0.625 1 97.44 155 ARG B C 1
ATOM 2988 O O . ARG B 1 155 ? -4.168 1.7 -0.593 1 97.44 155 ARG B O 1
ATOM 2995 N N . ASN B 1 156 ? -4.062 2.691 1.439 1 98.5 156 ASN B N 1
ATOM 2996 C CA . ASN B 1 156 ? -4.434 4.004 0.921 1 98.5 156 ASN B CA 1
ATOM 2997 C C . ASN B 1 156 ? -3.342 4.582 0.029 1 98.5 156 ASN B C 1
ATOM 2999 O O . ASN B 1 156 ? -3.635 5.238 -0.975 1 98.5 156 ASN B O 1
ATOM 3003 N N . ILE B 1 157 ? -2.096 4.348 0.379 1 98.62 157 ILE B N 1
ATOM 3004 C CA . ILE B 1 157 ? -0.991 4.816 -0.449 1 98.62 157 ILE B CA 1
ATOM 3005 C C . ILE B 1 157 ? -1.088 4.191 -1.84 1 98.62 157 ILE B C 1
ATOM 3007 O O . ILE B 1 157 ? -1.002 4.895 -2.85 1 98.62 157 ILE B O 1
ATOM 3011 N N . ALA B 1 158 ? -1.311 2.896 -1.896 1 98.38 158 ALA B N 1
ATOM 3012 C CA . ALA B 1 158 ? -1.416 2.193 -3.172 1 98.38 158 ALA B CA 1
ATOM 3013 C C . ALA B 1 158 ? -2.562 2.75 -4.012 1 98.38 158 ALA B C 1
ATOM 3015 O O . ALA B 1 158 ? -2.398 3.01 -5.207 1 98.38 158 ALA B O 1
ATOM 3016 N N . LYS B 1 159 ? -3.676 2.953 -3.377 1 98 159 LYS B N 1
ATOM 3017 C CA . LYS B 1 159 ? -4.859 3.455 -4.066 1 98 159 LYS B CA 1
ATOM 3018 C C . LYS B 1 159 ? -4.621 4.859 -4.617 1 98 159 LYS B C 1
ATOM 3020 O O . LYS B 1 159 ? -5.004 5.16 -5.75 1 98 159 LYS B O 1
ATOM 3025 N N . LEU B 1 160 ? -3.971 5.66 -3.881 1 98.56 160 LEU B N 1
ATOM 3026 C CA . LEU B 1 160 ? -3.727 7.035 -4.305 1 98.56 160 LEU B CA 1
ATOM 3027 C C . LEU B 1 160 ? -2.701 7.082 -5.43 1 98.56 160 LEU B C 1
ATOM 3029 O O . LEU B 1 160 ? -2.846 7.863 -6.375 1 98.56 160 LEU B O 1
ATOM 3033 N N . ILE B 1 161 ? -1.68 6.289 -5.309 1 97.94 161 ILE B N 1
ATOM 3034 C CA . ILE B 1 161 ? -0.673 6.242 -6.363 1 97.94 161 ILE B CA 1
ATOM 3035 C C . ILE B 1 161 ? -1.315 5.773 -7.668 1 97.94 161 ILE B C 1
ATOM 3037 O O . ILE B 1 161 ? -1.044 6.332 -8.734 1 97.94 161 ILE B O 1
ATOM 3041 N N . LYS B 1 162 ? -2.156 4.742 -7.559 1 96.94 162 LYS B N 1
ATOM 3042 C CA . LYS B 1 162 ? -2.857 4.246 -8.742 1 96.94 162 LYS B CA 1
ATOM 3043 C C . LYS B 1 162 ? -3.744 5.328 -9.344 1 96.94 162 LYS B C 1
ATOM 3045 O O . LYS B 1 162 ? -3.799 5.48 -10.57 1 96.94 162 LYS B O 1
ATOM 3050 N N . PHE B 1 163 ? -4.367 6.105 -8.547 1 97.12 163 PHE B N 1
ATOM 3051 C CA . PHE B 1 163 ? -5.297 7.148 -8.961 1 97.12 163 PHE B CA 1
ATOM 3052 C C . PHE B 1 163 ? -4.555 8.305 -9.617 1 97.12 163 PHE B C 1
ATOM 3054 O O . PHE B 1 163 ? -4.965 8.805 -10.664 1 97.12 163 PHE B O 1
ATOM 3061 N N . ASN B 1 164 ? -3.486 8.766 -8.961 1 97.38 164 ASN B N 1
ATOM 3062 C CA . ASN B 1 164 ? -2.672 9.891 -9.406 1 97.38 164 ASN B CA 1
ATOM 3063 C C . ASN B 1 164 ? -1.237 9.781 -8.898 1 97.38 164 ASN B C 1
ATOM 3065 O O . ASN B 1 164 ? -0.935 10.211 -7.781 1 97.38 164 ASN B O 1
ATOM 3069 N N . PRO B 1 165 ? -0.357 9.305 -9.773 1 95 165 PRO B N 1
ATOM 3070 C CA . PRO B 1 165 ? 1.018 9.055 -9.336 1 95 165 PRO B CA 1
ATOM 3071 C C . PRO B 1 165 ? 1.752 10.344 -8.953 1 95 165 PRO B C 1
ATOM 3073 O O . PRO B 1 165 ? 2.822 10.289 -8.336 1 95 165 PRO B O 1
ATOM 3076 N N . LYS B 1 166 ? 1.197 11.477 -9.25 1 95.88 166 LYS B N 1
A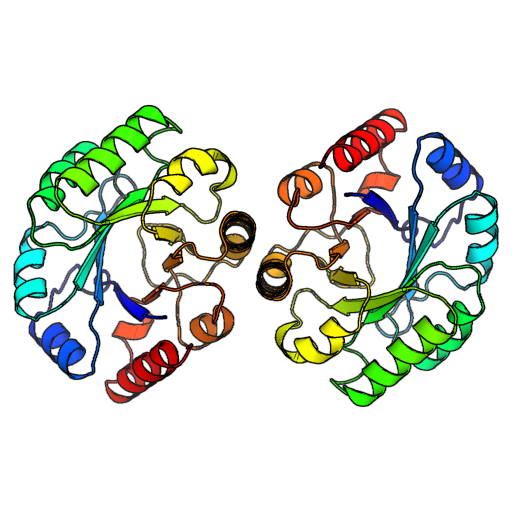TOM 3077 C CA . LYS B 1 166 ? 1.872 12.734 -8.961 1 95.88 166 LYS B CA 1
ATOM 3078 C C . LYS B 1 166 ? 1.307 13.391 -7.707 1 95.88 166 LYS B C 1
ATOM 3080 O O . LYS B 1 166 ? 1.791 14.445 -7.277 1 95.88 166 LYS B O 1
ATOM 3085 N N . LEU B 1 167 ? 0.276 12.812 -7.16 1 97.19 167 LEU B N 1
ATOM 3086 C CA . LEU B 1 167 ? -0.36 13.375 -5.973 1 97.19 167 LEU B CA 1
ATOM 3087 C C . LEU B 1 167 ? 0.635 13.477 -4.82 1 97.19 167 LEU B C 1
ATOM 3089 O O . LEU B 1 167 ? 1.385 12.531 -4.555 1 97.19 167 LEU B O 1
ATOM 3093 N N . GLU B 1 168 ? 0.706 14.617 -4.191 1 97.88 168 GLU B N 1
ATOM 3094 C CA . GLU B 1 168 ? 1.533 14.773 -2.998 1 97.88 168 GLU B CA 1
ATOM 3095 C C . GLU B 1 168 ? 0.886 14.109 -1.785 1 97.88 168 GLU B C 1
ATOM 3097 O O . GLU B 1 168 ? -0.246 14.438 -1.422 1 97.88 168 GLU B O 1
ATOM 3102 N N . ILE B 1 169 ? 1.597 13.195 -1.213 1 98.62 169 ILE B N 1
ATOM 3103 C CA . ILE B 1 169 ? 1.105 12.453 -0.053 1 98.62 169 ILE B CA 1
ATOM 3104 C C . ILE B 1 169 ? 2.027 12.703 1.141 1 98.62 169 ILE B C 1
ATOM 3106 O O . ILE B 1 169 ? 3.248 12.562 1.027 1 98.62 169 ILE B O 1
ATOM 3110 N N . GLU B 1 170 ? 1.448 13.133 2.217 1 98.56 170 GLU B N 1
ATOM 3111 C CA . GLU B 1 170 ? 2.119 13.273 3.506 1 98.56 170 GLU B CA 1
ATOM 3112 C C . GLU B 1 170 ? 1.715 12.156 4.465 1 98.56 170 GLU B C 1
ATOM 3114 O O . GLU B 1 170 ? 0.527 11.867 4.625 1 98.56 170 GLU B O 1
ATOM 3119 N N . ILE B 1 171 ? 2.705 11.484 5.031 1 98.62 171 ILE B N 1
ATOM 3120 C CA . ILE B 1 171 ? 2.428 10.422 5.992 1 98.62 171 ILE B CA 1
ATOM 3121 C C . ILE B 1 171 ? 2.721 10.914 7.406 1 98.62 171 ILE B C 1
ATOM 3123 O O . ILE B 1 171 ? 3.809 11.43 7.676 1 98.62 171 ILE B O 1
ATOM 3127 N N . ASP B 1 172 ? 1.747 10.719 8.258 1 97.75 172 ASP B N 1
ATOM 3128 C CA . ASP B 1 172 ? 1.84 11.227 9.617 1 97.75 172 ASP B CA 1
ATOM 3129 C C . ASP B 1 172 ? 1.612 10.109 10.641 1 97.75 172 ASP B C 1
ATOM 3131 O O . ASP B 1 172 ? 0.514 9.562 10.727 1 97.75 172 ASP B O 1
ATOM 3135 N N . GLY B 1 173 ? 2.633 9.859 11.438 1 95.81 173 GLY B N 1
ATOM 3136 C CA . GLY B 1 173 ? 2.512 8.883 12.5 1 95.81 173 GLY B CA 1
ATOM 3137 C C . GLY B 1 173 ? 3.611 7.836 12.484 1 95.81 173 GLY B C 1
ATOM 3138 O O . GLY B 1 173 ? 3.713 7.051 11.539 1 95.81 173 GLY B O 1
ATOM 3139 N N . GLY B 1 174 ? 4.457 7.793 13.492 1 96 174 GLY B N 1
ATOM 3140 C CA . GLY B 1 174 ? 5.445 6.738 13.648 1 96 174 GLY B CA 1
ATOM 3141 C C . GLY B 1 174 ? 6.559 6.801 12.617 1 96 174 GLY B C 1
ATOM 3142 O O . GLY B 1 174 ? 7.109 5.773 12.234 1 96 174 GLY B O 1
ATOM 3143 N N . ILE B 1 175 ? 6.926 7.871 12.148 1 97.44 175 ILE B N 1
ATOM 3144 C CA . ILE B 1 175 ? 7.926 7.996 11.094 1 97.44 175 ILE B CA 1
ATOM 3145 C C . ILE B 1 175 ? 9.312 8.164 11.711 1 97.44 175 ILE B C 1
ATOM 3147 O O . ILE B 1 175 ? 9.578 9.172 12.375 1 97.44 175 ILE B O 1
ATOM 3151 N N . ASN B 1 176 ? 10.094 7.207 11.633 1 97.19 176 ASN B N 1
ATOM 3152 C CA . ASN B 1 176 ? 11.531 7.258 11.883 1 97.19 176 ASN B CA 1
ATOM 3153 C C . ASN B 1 176 ? 12.336 7.102 10.594 1 97.19 176 ASN B C 1
ATOM 3155 O O . ASN B 1 176 ? 11.766 7.137 9.5 1 97.19 176 ASN B O 1
ATOM 3159 N N . LEU B 1 177 ? 13.609 7.055 10.719 1 96.44 177 LEU B N 1
ATOM 3160 C CA . LEU B 1 177 ? 14.445 6.992 9.531 1 96.44 177 LEU B CA 1
ATOM 3161 C C . LEU B 1 177 ? 14.172 5.719 8.734 1 96.44 177 LEU B C 1
ATOM 3163 O O . LEU B 1 177 ? 14.094 5.758 7.504 1 96.44 177 LEU B O 1
ATOM 3167 N N . GLU B 1 178 ? 14.031 4.629 9.398 1 95.88 178 GLU B N 1
ATOM 3168 C CA . GLU B 1 178 ? 13.758 3.348 8.75 1 95.88 178 GLU B CA 1
ATOM 3169 C C . GLU B 1 178 ? 12.469 3.41 7.93 1 95.88 178 GLU B C 1
ATOM 3171 O O . GLU B 1 178 ? 12.445 2.973 6.777 1 95.88 178 GLU B O 1
ATOM 3176 N N . LYS B 1 179 ? 11.445 3.957 8.523 1 96.88 179 LYS B N 1
ATOM 3177 C CA . LYS B 1 179 ? 10.164 4.062 7.82 1 96.88 179 LYS B CA 1
ATOM 3178 C C . LYS B 1 179 ? 10.258 5.043 6.656 1 96.88 179 LYS B C 1
ATOM 3180 O O . LYS B 1 179 ? 9.664 4.816 5.602 1 96.88 179 LYS B O 1
ATOM 3185 N N . ALA B 1 180 ? 11 6.109 6.875 1 97.38 180 ALA B N 1
ATOM 3186 C CA . ALA B 1 180 ? 11.188 7.062 5.785 1 97.38 180 ALA B CA 1
ATOM 3187 C C . ALA B 1 180 ? 11.828 6.391 4.574 1 97.38 180 ALA B C 1
ATOM 3189 O O . ALA B 1 180 ? 11.398 6.598 3.439 1 97.38 180 ALA B O 1
ATOM 3190 N N . ILE B 1 181 ? 12.781 5.551 4.863 1 95.81 181 ILE B N 1
ATOM 3191 C CA . ILE B 1 181 ? 13.469 4.84 3.789 1 95.81 181 ILE B CA 1
ATOM 3192 C C . ILE B 1 181 ? 12.5 3.867 3.113 1 95.81 181 ILE B C 1
ATOM 3194 O O . ILE B 1 181 ? 12.469 3.768 1.885 1 95.81 181 ILE B O 1
ATOM 3198 N N . GLU B 1 182 ? 11.766 3.219 3.881 1 95.5 182 GLU B N 1
ATOM 3199 C CA . GLU B 1 182 ? 10.789 2.264 3.369 1 95.5 182 GLU B CA 1
ATOM 3200 C C . GLU B 1 182 ? 9.766 2.949 2.469 1 95.5 182 GLU B C 1
ATOM 3202 O O . GLU B 1 182 ? 9.305 2.363 1.486 1 95.5 182 GLU B O 1
ATOM 3207 N N . LEU B 1 183 ? 9.414 4.195 2.768 1 97.25 183 LEU B N 1
ATOM 3208 C CA . LEU B 1 183 ? 8.359 4.938 2.08 1 97.25 183 LEU B CA 1
ATOM 3209 C C . LEU B 1 183 ? 8.938 5.77 0.941 1 97.25 183 LEU B C 1
ATOM 3211 O O . LEU B 1 183 ? 8.195 6.426 0.207 1 97.25 183 LEU B O 1
ATOM 3215 N N . LYS B 1 184 ? 10.227 5.684 0.772 1 96 184 LYS B N 1
ATOM 3216 C CA . LYS B 1 184 ? 10.906 6.465 -0.255 1 96 184 LYS B CA 1
ATOM 3217 C C . LYS B 1 184 ? 10.289 6.219 -1.63 1 96 184 LYS B C 1
ATOM 3219 O O . LYS B 1 184 ? 10.086 5.07 -2.029 1 96 184 LYS B O 1
ATOM 3224 N N . GLY B 1 185 ? 9.938 7.348 -2.291 1 94.62 185 GLY B N 1
ATOM 3225 C CA . GLY B 1 185 ? 9.391 7.266 -3.637 1 94.62 185 GLY B CA 1
ATOM 3226 C C . GLY B 1 185 ? 7.883 7.113 -3.662 1 94.62 185 GLY B C 1
ATOM 3227 O O . GLY B 1 185 ? 7.254 7.316 -4.699 1 94.62 185 GLY B O 1
ATOM 3228 N N . LEU B 1 186 ? 7.309 6.719 -2.529 1 97 186 LEU B N 1
ATOM 3229 C CA . LEU B 1 186 ? 5.867 6.496 -2.467 1 97 186 LEU B CA 1
ATOM 3230 C C . LEU B 1 186 ? 5.148 7.754 -1.983 1 97 186 LEU B C 1
ATOM 3232 O O . LEU B 1 186 ? 4.012 8.016 -2.391 1 97 186 LEU B O 1
ATOM 3236 N N . VAL B 1 187 ? 5.84 8.516 -1.141 1 97.62 187 VAL B N 1
ATOM 3237 C CA . VAL B 1 187 ? 5.215 9.695 -0.564 1 97.62 187 VAL B CA 1
ATOM 3238 C C . VAL B 1 187 ? 6.176 10.883 -0.642 1 97.62 187 VAL B C 1
ATOM 3240 O O . VAL B 1 187 ? 7.363 10.711 -0.93 1 97.62 187 VAL B O 1
ATOM 3243 N N . SER B 1 188 ? 5.613 12.07 -0.379 1 96.62 188 SER B N 1
ATOM 3244 C CA . SER B 1 188 ? 6.422 13.273 -0.566 1 96.62 188 SER B CA 1
ATOM 3245 C C . SER B 1 188 ? 6.668 13.984 0.76 1 96.62 188 SER B C 1
ATOM 3247 O O . SER B 1 188 ? 7.57 14.82 0.863 1 96.62 188 SER B O 1
ATOM 3249 N N . GLY B 1 189 ? 5.844 13.727 1.741 1 97.75 189 GLY B N 1
ATOM 3250 C CA . GLY B 1 189 ? 5.992 14.336 3.053 1 97.75 189 GLY B CA 1
ATOM 3251 C C . GLY B 1 189 ? 6.078 13.32 4.176 1 97.75 189 GLY B C 1
ATOM 3252 O O . GLY B 1 189 ? 5.297 12.367 4.219 1 97.75 189 GLY B O 1
ATOM 3253 N N . PHE B 1 190 ? 7.051 13.516 5.055 1 98.5 190 PHE B N 1
ATOM 3254 C CA . PHE B 1 190 ? 7.281 12.648 6.203 1 98.5 190 PHE B CA 1
ATOM 3255 C C . PHE B 1 190 ? 7.125 13.422 7.508 1 98.5 190 PHE B C 1
ATOM 3257 O O . PHE B 1 190 ? 7.973 14.242 7.852 1 98.5 190 PHE B O 1
ATOM 3264 N N . VAL B 1 191 ? 6.086 13.133 8.227 1 98.25 191 VAL B N 1
ATOM 3265 C CA . VAL B 1 191 ? 5.84 13.844 9.484 1 98.25 191 VAL B CA 1
ATOM 3266 C C . VAL B 1 191 ? 6.422 13.055 10.648 1 98.25 191 VAL B C 1
ATOM 3268 O O . VAL B 1 191 ? 6 11.922 10.906 1 98.25 191 VAL B O 1
ATOM 3271 N N . SER B 1 192 ? 7.348 13.609 11.266 1 97.94 192 SER B N 1
ATOM 3272 C CA . SER B 1 192 ? 7.953 12.992 12.445 1 97.94 192 SER B CA 1
ATOM 3273 C C . SER B 1 192 ? 7.852 13.906 13.664 1 97.94 192 SER B C 1
ATOM 3275 O O . SER B 1 192 ? 8.148 15.094 13.578 1 97.94 192 SER B O 1
ATOM 3277 N N . GLY B 1 193 ? 7.426 13.438 14.797 1 96.12 193 GLY B N 1
ATOM 3278 C CA . GLY B 1 193 ? 7.281 14.195 16.031 1 96.12 193 GLY B CA 1
ATOM 3279 C C . GLY B 1 193 ? 8.211 13.719 17.141 1 96.12 193 GLY B C 1
ATOM 3280 O O . GLY B 1 193 ? 9.359 14.164 17.219 1 96.12 193 GLY B O 1
ATOM 3281 N N . SER B 1 194 ? 7.699 12.68 17.922 1 95.12 194 SER B N 1
ATOM 3282 C CA . SER B 1 194 ? 8.414 12.18 19.094 1 95.12 194 SER B CA 1
ATOM 3283 C C . SER B 1 194 ? 9.797 11.648 18.719 1 95.12 194 SER B C 1
ATOM 3285 O O . SER B 1 194 ? 10.773 11.898 19.422 1 95.12 194 SER B O 1
ATOM 3287 N N . TYR B 1 195 ? 9.898 10.93 17.609 1 97.06 195 TYR B N 1
ATOM 3288 C CA . TYR B 1 195 ? 11.18 10.375 17.188 1 97.06 195 TYR B CA 1
ATOM 3289 C C . TYR B 1 195 ? 12.18 11.492 16.891 1 97.06 195 TYR B C 1
ATOM 3291 O O . TYR B 1 195 ? 13.273 11.523 17.453 1 97.06 195 TYR B O 1
ATOM 3299 N N . PHE B 1 196 ? 11.773 12.461 16.047 1 97.75 196 PHE B N 1
ATOM 3300 C CA . PHE B 1 196 ? 12.656 13.555 15.664 1 97.75 196 PHE B CA 1
ATOM 3301 C C . PHE B 1 196 ? 13.031 14.398 16.875 1 97.75 196 PHE B C 1
ATOM 3303 O O . PHE B 1 196 ? 14.188 14.812 17.016 1 97.75 196 PHE B O 1
ATOM 3310 N N . TYR B 1 197 ? 12.07 14.57 17.734 1 96.88 197 TYR B N 1
ATOM 3311 C CA . TYR B 1 197 ? 12.219 15.383 18.938 1 96.88 197 TYR B CA 1
ATOM 3312 C C . TYR B 1 197 ? 13.336 14.836 19.828 1 96.88 197 TYR B C 1
ATOM 3314 O O . TYR B 1 197 ? 14.094 15.602 20.422 1 96.88 197 TYR B O 1
ATOM 3322 N N . GLN B 1 198 ? 13.508 13.562 19.828 1 96.62 198 GLN B N 1
ATOM 3323 C CA . GLN B 1 198 ? 14.422 12.906 20.75 1 96.62 198 GLN B CA 1
ATOM 3324 C C . GLN B 1 198 ? 15.812 12.742 20.156 1 96.62 198 GLN B C 1
ATOM 3326 O O . GLN B 1 198 ? 16.766 12.43 20.859 1 96.62 198 GLN B O 1
ATOM 3331 N N . LEU B 1 199 ? 15.945 12.961 18.922 1 97.69 199 LEU B N 1
ATOM 3332 C CA . LEU B 1 199 ? 17.234 12.781 18.25 1 97.69 199 LEU B CA 1
ATOM 3333 C C . LEU B 1 199 ? 18.219 13.852 18.688 1 97.69 199 LEU B C 1
ATOM 3335 O O . LEU B 1 199 ? 17.828 14.969 19.016 1 97.69 199 LEU B O 1
ATOM 3339 N N . SER B 1 200 ? 19.484 13.547 18.641 1 97.88 200 SER B N 1
ATOM 3340 C CA . SER B 1 200 ? 20.547 14.555 18.734 1 97.88 200 SER B CA 1
ATOM 3341 C C . SER B 1 200 ? 20.562 15.453 17.5 1 97.88 200 SER B C 1
ATOM 3343 O O . SER B 1 200 ? 19.984 15.109 16.469 1 97.88 200 SER B O 1
ATOM 3345 N N . ASP B 1 201 ? 21.172 16.578 17.562 1 97.69 201 ASP B N 1
ATOM 3346 C CA . ASP B 1 201 ? 21.25 17.5 16.438 1 97.69 201 ASP B CA 1
ATOM 3347 C C . ASP B 1 201 ? 21.938 16.844 15.242 1 97.69 201 ASP B C 1
ATOM 3349 O O . ASP B 1 201 ? 21.516 17.031 14.102 1 97.69 201 ASP B O 1
ATOM 3353 N N . GLN B 1 202 ? 22.891 16.062 15.594 1 97.69 202 GLN B N 1
ATOM 3354 C CA . GLN B 1 202 ? 23.594 15.359 14.516 1 97.69 202 GLN B CA 1
ATOM 3355 C C . GLN B 1 202 ? 22.672 14.383 13.805 1 97.69 202 GLN B C 1
ATOM 3357 O O . GLN B 1 202 ? 22.672 14.312 12.578 1 97.69 202 GLN B O 1
ATOM 3362 N N . SER B 1 203 ? 21.969 13.633 14.531 1 98.06 203 SER B N 1
ATOM 3363 C CA . SER B 1 203 ? 21.031 12.664 13.961 1 98.06 203 SER B CA 1
ATOM 3364 C C . SER B 1 203 ? 19.891 13.352 13.219 1 98.06 203 SER B C 1
ATOM 3366 O O . SER B 1 203 ? 19.406 12.844 12.203 1 98.06 203 SER B O 1
ATOM 3368 N N . LYS B 1 204 ? 19.484 14.5 13.766 1 98.44 204 LYS B N 1
ATOM 3369 C CA . LYS B 1 204 ? 18.484 15.289 13.055 1 98.44 204 LYS B CA 1
ATOM 3370 C C . LYS B 1 204 ? 18.984 15.719 11.68 1 98.44 204 LYS B C 1
ATOM 3372 O O . LYS B 1 204 ? 18.297 15.555 10.68 1 98.44 204 LYS B O 1
ATOM 3377 N N . LEU B 1 205 ? 20.156 16.219 11.672 1 97.38 205 LEU B N 1
ATOM 3378 C CA . LEU B 1 205 ? 20.766 16.641 10.422 1 97.38 205 LEU B CA 1
ATOM 3379 C C . LEU B 1 205 ? 20.859 15.477 9.438 1 97.38 205 LEU B C 1
ATOM 3381 O O . LEU B 1 205 ? 20.531 15.633 8.258 1 97.38 205 LEU B O 1
ATOM 3385 N N . GLU B 1 206 ? 21.219 14.359 9.938 1 96.94 206 GLU B N 1
ATOM 3386 C CA . GLU B 1 206 ? 21.344 13.18 9.094 1 96.94 206 GLU B CA 1
ATOM 3387 C C . GLU B 1 206 ? 19.984 12.781 8.5 1 96.94 206 GLU B C 1
ATOM 3389 O O . GLU B 1 206 ? 19.906 12.461 7.312 1 96.94 206 GLU B O 1
ATOM 3394 N N . MET B 1 207 ? 19 12.797 9.289 1 97.56 207 MET B N 1
ATOM 3395 C CA . MET B 1 207 ? 17.656 12.438 8.82 1 97.56 207 MET B CA 1
ATOM 3396 C C . MET B 1 207 ? 17.172 13.43 7.77 1 97.56 207 MET B C 1
ATOM 3398 O O . MET B 1 207 ? 16.641 13.031 6.734 1 97.56 207 MET B O 1
ATOM 3402 N N . LEU B 1 208 ? 17.406 14.703 8.008 1 97.69 208 LEU B N 1
ATOM 3403 C CA . LEU B 1 208 ? 17 15.742 7.074 1 97.69 208 LEU B CA 1
ATOM 3404 C C . LEU B 1 208 ? 17.703 15.57 5.73 1 97.69 208 LEU B C 1
ATOM 3406 O O . LEU B 1 208 ? 17.062 15.617 4.68 1 97.69 208 LEU B O 1
ATOM 3410 N N . GLU B 1 209 ? 18.922 15.305 5.789 1 96.31 209 GLU B N 1
ATOM 3411 C CA . GLU B 1 209 ? 19.719 15.141 4.57 1 96.31 209 GLU B CA 1
ATOM 3412 C C . GLU B 1 209 ? 19.281 13.891 3.803 1 96.31 209 GLU B C 1
ATOM 3414 O O . GLU B 1 209 ? 19.172 13.914 2.576 1 96.31 209 GLU B O 1
ATOM 3419 N N . LYS B 1 210 ? 19.109 12.867 4.543 1 96.56 210 LYS B N 1
ATOM 3420 C CA . LYS B 1 210 ? 18.688 11.617 3.912 1 96.56 210 LYS B CA 1
ATOM 3421 C C . LYS B 1 210 ? 17.359 11.789 3.191 1 96.56 210 LYS B C 1
ATOM 3423 O O . LYS B 1 210 ? 17.219 11.391 2.031 1 96.56 210 LYS B O 1
ATOM 3428 N N . ILE B 1 211 ? 16.391 12.383 3.812 1 97.19 211 ILE B N 1
ATOM 3429 C CA . ILE B 1 211 ? 15.047 12.523 3.254 1 97.19 211 ILE B CA 1
ATOM 3430 C C . ILE B 1 211 ? 15.086 13.469 2.059 1 97.19 211 ILE B C 1
ATOM 3432 O O . ILE B 1 211 ? 14.453 13.211 1.032 1 97.19 211 ILE B O 1
ATOM 3436 N N . ARG B 1 212 ? 15.859 14.5 2.176 1 94.88 212 ARG B N 1
ATOM 3437 C CA . ARG B 1 212 ? 15.977 15.453 1.072 1 94.88 212 ARG B CA 1
ATOM 3438 C C . ARG B 1 212 ? 16.609 14.797 -0.152 1 94.88 212 ARG B C 1
ATOM 3440 O O . ARG B 1 212 ? 16.344 15.203 -1.285 1 94.88 212 ARG B O 1
ATOM 3447 N N . ALA B 1 213 ? 17.328 13.781 0.093 1 94.31 213 ALA B N 1
ATOM 3448 C CA . ALA B 1 213 ? 18.047 13.102 -0.986 1 94.31 213 ALA B CA 1
ATOM 3449 C C . ALA B 1 213 ? 17.141 12.078 -1.674 1 94.31 213 ALA B C 1
ATOM 3451 O O . ALA B 1 213 ? 17.547 11.461 -2.662 1 94.31 213 ALA B O 1
ATOM 3452 N N . PHE B 1 214 ? 15.969 11.766 -1.045 1 91.69 214 PHE B N 1
ATOM 3453 C CA . PHE B 1 214 ? 15.062 10.82 -1.694 1 91.69 214 PHE B CA 1
ATOM 3454 C C . PHE B 1 214 ? 14.688 11.305 -3.092 1 91.69 214 PHE B C 1
ATOM 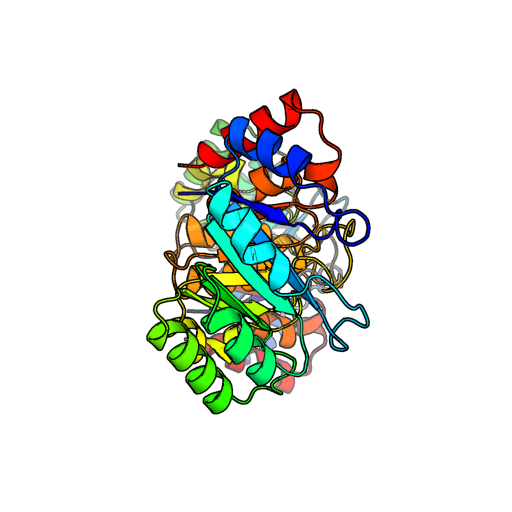3456 O O . PHE B 1 214 ? 14.352 10.5 -3.963 1 91.69 214 PHE B O 1
ATOM 3463 N N . SER B 1 215 ? 15.469 12.219 -4.102 1 62.88 215 SER B N 1
ATOM 3464 C CA . SER B 1 215 ? 15.195 12.758 -5.426 1 62.88 215 SER B CA 1
ATOM 3465 C C . SER B 1 215 ? 13.938 12.133 -6.027 1 62.88 215 SER B C 1
ATOM 3467 O O . SER B 1 215 ? 13.641 10.961 -5.77 1 62.88 215 SER B O 1
#

InterPro domains:
  IPR000056 Ribulose-phosphate 3-epimerase-like [PF00834] (6-197)
  IPR000056 Ribulose-phosphate 3-epimerase-like [PS01085] (31-44)
  IPR000056 Ribulose-phosphate 3-epimerase-like [PS01086] (135-157)
  IPR000056 Ribulose-phosphate 3-epimerase-like [PTHR11749] (17-204)
  IPR000056 Ribulose-phosphate 3-epimerase-like [cd00429] (6-204)
  IPR011060 Ribulose-phosphate binding barrel [SSF51366] (19-213)
  IPR013785 Aldolase-type TIM barrel [G3DSA:3.20.20.70] (3-212)

Solvent-accessible surface area (backbone atoms only — not comparable to full-atom values): 22628 Å² total; per-residue (Å²): 118,35,42,60,22,42,32,50,63,77,29,65,91,57,75,53,68,68,59,53,51,54,42,36,73,62,62,55,46,35,34,31,43,54,29,40,26,76,61,43,73,41,82,52,60,66,75,79,55,50,57,59,45,43,74,71,63,38,45,34,36,35,37,38,44,38,54,63,52,66,65,50,48,61,56,52,51,72,47,85,52,46,28,42,26,35,48,48,72,66,52,74,76,42,60,66,59,50,52,49,53,44,50,52,35,41,73,54,74,23,46,22,28,43,26,40,53,40,85,53,67,56,78,84,39,50,77,61,55,73,72,39,66,33,37,38,36,21,19,34,69,79,75,61,79,81,44,68,58,41,54,51,27,26,50,48,49,27,53,44,42,73,75,38,75,79,63,41,30,30,42,38,39,48,37,44,70,70,50,48,59,72,41,54,82,76,48,31,32,42,30,21,28,52,59,56,68,68,44,52,72,68,54,43,37,50,48,53,52,53,42,52,60,52,106,121,34,42,59,22,41,32,51,62,78,30,68,92,58,75,52,68,67,59,52,50,52,42,38,74,62,63,53,44,34,34,30,43,54,28,40,25,76,60,43,74,40,80,54,60,64,77,80,55,51,58,60,44,42,72,70,63,40,45,31,36,36,37,37,43,38,55,64,52,67,65,50,50,61,55,51,50,71,47,84,53,46,28,44,27,35,49,50,73,67,53,75,77,44,60,65,59,51,51,51,51,42,50,53,33,40,75,54,74,23,45,22,28,45,26,38,54,40,86,53,67,56,78,83,41,49,78,60,56,72,72,38,66,33,37,38,38,21,20,35,69,78,75,59,79,81,45,66,60,42,54,51,28,25,50,49,50,28,53,44,41,72,74,39,75,77,63,41,30,28,42,39,40,49,40,45,69,69,51,49,60,72,41,55,84,74,47,30,30,43,30,21,30,51,59,54,68,69,44,52,71,68,56,43,38,50,49,51,53,53,41,53,60,50,107

Sequence (430 aa):
MSDLLFSILPMLNDYDQNKLASYKQLGLNKIHYDVMDEFVNNKAFDERYVDNLKNLGYQINVHLMVNKVANHILVYAKTRCDQISFHVEPLANNKQLINKYLAYIKTNNKKAGLAFKFNTDVNDYLDQIKLVDYVTLMSVEPGAGGQAFNPLVYRNIAKLIKFNPKLEIEIDGGINLEKAIELKGLVSGFVSGSYFYQLSDQSKLEMLEKIRAFSMSDLLFSILPMLNDYDQNKLASYKQLGLNKIHYDVMDEFVNNKAFDERYVDNLKNLGYQINVHLMVNKVANHILVYAKTRCDQISFHVEPLANNKQLINKYLAYIKTNNKKAGLAFKFNTDVNDYLDQIKLVDYVTLMSVEPGAGGQAFNPLVYRNIAKLIKFNPKLEIEIDGGINLEKAIELKGLVSGFVSGSYFYQLSDQSKLEMLEKIRAFS

Foldseek 3Di:
DAAEAEECQVCFVPDDLVVLLLLVVLPHAEYEYEQADVLQDDGGDDLPCQVSNVVSRHAYEYEYSYLPLVVRLVVCLPGPHAAYEYECVSVVLPLVVLQVSCVSSVVSVHFYEYEYELPDACVSPLVSLVSGQAYEYEQDDPDDAPDAGHPSSVNNLVVVCVSPVVHAYAYDYHDDLVVLVVCQSSHRYYYDYPRLVPDDSVVNSVSRVVRVPSD/DAAEAEECQVCFVPPDLVVLLLLVVLPHAEYEYEAADVLQDDGGDDLVCQVSNVVSRHAYEYEYSYLPLVVRLVVCLPHPHAAYEYECVSVVLPLVVLQVSCVSSVVSVHFYEYEYELPDACVSPLVSLVSGQAYEYEQDDPDDADDAGHPSSVNNLVVVCVSPVVHAYAYDYHDDLVVLVVCQSSHRYYYDYPRLVPDDSVVNSVSRVVRVPSD

Radius of gyration: 24.8 Å; Cα contacts (8 Å, |Δi|>4): 879; chains: 2; bounding box: 48×70×51 Å

Nearest PDB structures (foldseek):
  4nu7-assembly1_C  TM=8.859E-01  e=1.116E-15  Toxoplasma gondii
  3ovr-assembly1_B  TM=8.587E-01  e=1.818E-14  Homo sapiens
  7b1w-assembly2_H  TM=8.934E-01  e=2.791E-13  Chlamydomonas reinhardtii
  1rpx-assembly1_A  TM=8.838E-01  e=3.143E-13  Solanum tuberosum
  1tqj-assembly1_F  TM=8.861E-01  e=3.985E-13  Synechocystis sp.

Organism: Mycoplasmoides gallisepticum (strain R(low / passage 15 / clone 2)) (NCBI:txid710127)